Protein AF-A0AAF5DDA1-F1 (afdb_monomer_lite)

InterPro domains:
  IPR013594 Dynein heavy chain, tail [PF08385] (99-532)
  IPR026983 Dynein heavy chain [PTHR46532] (100-566)

Sequence (569 aa):
MSAPLEVETYKTSINVIAVKGSTGGVTTLGTIENIFNEVVGKKISLSNDGTSNNDGNFLNKEQDSFDLLHEIRHWKKRENSKEDPGHYWDYFEILEEKYFSKTNNVEGVLDFMETCEDCIENLWQTDPGYPEKRMVKLINSISIEIIKMLLKVIDENEVWTSEKYLNDLNMALNLTESWNYSVKILTGKVWKQDPFHQWKNEELDTTFFENFIKRIRDIISLRSMPKQIEILFNDREVKRQIDKIIKNTMGNKNPLDFNEYNEDNWRRLMHECNEAIKPLIEKIFPILRGKILPNKLEPNLLINNLIKYKIFLSRNDIKRKLGPELELLLNKLSDLISLKRKELIEFIDKKNFVAGRYLTEIATKIIWIRQQKNQSIEMKNVCQEVIGSLDTYKSFEEILTEYIKEVEGVEGELFDEWCRKINNSITDDSQSINLQTTGRIMEIESDSGRINITYSDSLVKLLREVRQLLSMGLNIPGKILNVVSTGEKFYRYGIILKQVAHFYNTIEEQMLPCHQAMMLEEAIAFEKLILPKKNGVEKSIKVTWDDPKKLELYINKLQKAAEKLTSTQ

Organism: Strongyloides stercoralis (NCBI:txid6248)

Secondary structure (DSSP, 8-state):
-PPPPPHHHHHHHHHHHHHTT--SSS-HHHHHHHHHHHHS-S--------------------S----HHHHHHHHHTTTTSTT-TT-HHHHHHHHHHHHHS---SHHHHHHHHHHHHHHHHHHHHSSSPPPHHHHHHHHHHHHHHHHHHHHHHS-TTTTTT-SHHHHHHHHHHHHHHHHHHHHHHIIIIITTS-SSS---S-S---HHHHHHHHHHHHHHHHHHHHHHHHHHH--HHHHHHHHHHHHHHHTTS-TT---TTTHHHHHHHHHHHHHHHHHHHHHHHHHHHHHH-GGGS-HHHHHHHHHHTHHHHTSHHHHHHHHHHHHHHHHHHHHHHHHHHHHHHHHHH-------TTS-HHHHHHHHHHHHHHHHHHHHHHHHHHHTTSTTHHHHHHHHHHHHHHHHHHHHHHHHHHHHHHHHHHH-GGG--S--TTS-SEEE-TTT--EEESS-HHHHHHHHHHHHHHHTT----HHHHHHHHHHHHTHHHHHHHHHHHHHHHHHHHH--GGGHHHHHHHHHHHHHHHSPPSSTTS------TT-HHHHHHHHHHHHHHHHHHHHT-

Radius of gyration: 32.98 Å; chains: 1; bounding box: 76×83×82 Å

Structure (mmCIF, N/CA/C/O backbone):
data_AF-A0AAF5DDA1-F1
#
_entry.id   AF-A0AAF5DDA1-F1
#
loop_
_atom_site.group_PDB
_atom_site.id
_atom_site.type_symbol
_atom_site.label_atom_id
_atom_site.label_alt_id
_atom_site.label_comp_id
_atom_site.label_asym_id
_atom_site.label_entity_id
_atom_site.label_seq_id
_atom_site.pdbx_PDB_ins_code
_atom_site.Cartn_x
_atom_site.Cartn_y
_atom_site.Cartn_z
_atom_site.occupancy
_atom_site.B_iso_or_equiv
_atom_site.auth_seq_id
_atom_site.auth_comp_id
_atom_site.auth_asym_id
_atom_site.auth_atom_id
_atom_site.pdbx_PDB_model_num
ATOM 1 N N . MET A 1 1 ? -5.188 -24.593 29.297 1.00 30.42 1 MET A N 1
ATOM 2 C CA . MET A 1 1 ? -5.838 -23.298 28.999 1.00 30.42 1 MET A CA 1
ATOM 3 C C . MET A 1 1 ? -4.755 -22.227 28.944 1.00 30.42 1 MET A C 1
ATOM 5 O O . MET A 1 1 ? -4.193 -21.922 29.981 1.00 30.42 1 MET A O 1
ATOM 9 N N . SER A 1 2 ? -4.376 -21.723 27.765 1.00 29.36 2 SER A N 1
ATOM 10 C CA . SER A 1 2 ? -3.455 -20.576 27.685 1.00 29.36 2 SER A CA 1
ATOM 11 C C . SER A 1 2 ? -4.205 -19.312 28.107 1.00 29.36 2 SER A C 1
ATOM 13 O O . SER A 1 2 ? -5.303 -19.074 27.593 1.00 29.36 2 SER A O 1
ATOM 15 N N . ALA A 1 3 ? -3.646 -18.544 29.041 1.00 34.84 3 ALA A N 1
ATOM 16 C CA . ALA A 1 3 ? -4.241 -17.298 29.510 1.00 34.84 3 ALA A CA 1
ATOM 17 C C . ALA A 1 3 ? -4.507 -16.336 28.330 1.00 34.84 3 ALA A C 1
ATOM 19 O O . ALA A 1 3 ? -3.729 -16.323 27.370 1.00 34.84 3 ALA A O 1
ATOM 20 N N . PRO A 1 4 ? -5.614 -15.572 28.353 1.00 36.38 4 PRO A N 1
ATOM 21 C CA . PRO A 1 4 ? -5.844 -14.516 27.376 1.00 36.38 4 PRO A CA 1
ATOM 22 C C . PRO A 1 4 ? -4.705 -13.493 27.452 1.00 36.38 4 PRO A C 1
ATOM 24 O O . PRO A 1 4 ? -4.279 -13.124 28.543 1.00 36.38 4 PRO A O 1
ATOM 27 N N . LEU A 1 5 ? -4.208 -13.068 26.288 1.00 33.28 5 LEU A N 1
ATOM 28 C CA . LEU A 1 5 ? -3.180 -12.034 26.190 1.00 33.28 5 LEU A CA 1
ATOM 29 C C . LEU A 1 5 ? -3.658 -10.755 26.881 1.00 33.28 5 LEU A C 1
ATOM 31 O O . LEU A 1 5 ? -4.824 -10.368 26.749 1.00 33.28 5 LEU A O 1
ATOM 35 N N . GLU A 1 6 ? -2.747 -10.103 27.598 1.00 42.22 6 GLU A N 1
ATOM 36 C CA . GLU A 1 6 ? -3.017 -8.811 28.212 1.00 42.22 6 GLU A CA 1
ATOM 37 C C . GLU A 1 6 ? -3.361 -7.767 27.141 1.00 42.22 6 GLU A C 1
ATOM 39 O O . GLU A 1 6 ? -2.968 -7.869 25.975 1.00 42.22 6 GLU A O 1
ATOM 44 N N . VAL A 1 7 ? -4.146 -6.761 27.533 1.00 42.38 7 VAL A N 1
ATOM 45 C CA . VAL A 1 7 ? -4.708 -5.747 26.624 1.00 42.38 7 VAL A CA 1
ATOM 46 C C . VAL A 1 7 ? -3.621 -5.060 25.793 1.00 42.38 7 VAL A C 1
ATOM 48 O O . VAL A 1 7 ? -3.844 -4.777 24.614 1.00 42.38 7 VAL A O 1
ATOM 51 N N . GLU A 1 8 ? -2.444 -4.833 26.375 1.00 41.12 8 GLU A N 1
ATOM 52 C CA . GLU A 1 8 ? -1.307 -4.230 25.678 1.00 41.12 8 GLU A CA 1
ATOM 53 C C . GLU A 1 8 ? -0.746 -5.141 24.587 1.00 41.12 8 GLU A C 1
ATOM 55 O O . GLU A 1 8 ? -0.544 -4.686 23.460 1.00 41.12 8 GLU A O 1
ATOM 60 N N . THR A 1 9 ? -0.591 -6.439 24.871 1.00 45.53 9 THR A N 1
ATOM 61 C CA . THR A 1 9 ? -0.107 -7.425 23.897 1.00 45.53 9 THR A CA 1
ATOM 62 C C . THR A 1 9 ? -1.130 -7.668 22.786 1.00 45.53 9 THR A C 1
ATOM 64 O O . THR A 1 9 ? -0.753 -7.879 21.634 1.00 45.53 9 THR A O 1
ATOM 67 N N . TYR A 1 10 ? -2.433 -7.607 23.098 1.00 39.97 10 TYR A N 1
ATOM 68 C CA . TYR A 1 10 ? -3.517 -7.696 22.109 1.00 39.97 10 TYR A CA 1
ATOM 69 C C . TYR A 1 10 ? -3.491 -6.507 21.138 1.00 39.97 10 TYR A C 1
ATOM 71 O O . TYR A 1 10 ? -3.624 -6.707 19.931 1.00 39.97 10 TYR A O 1
ATOM 79 N N . LYS A 1 11 ? -3.282 -5.280 21.645 1.00 39.81 11 LYS A N 1
ATOM 80 C CA . LYS A 1 11 ? -3.154 -4.079 20.802 1.00 39.81 11 LYS A CA 1
ATOM 81 C C . LYS A 1 11 ? -1.979 -4.198 19.835 1.00 39.81 11 LYS A C 1
ATOM 83 O O . LYS A 1 11 ? -2.163 -3.938 18.654 1.00 39.81 11 LYS A O 1
ATOM 88 N N . THR A 1 12 ? -0.812 -4.644 20.302 1.00 39.12 12 THR A N 1
ATOM 89 C CA . THR A 1 12 ? 0.370 -4.804 19.437 1.00 39.12 12 THR A CA 1
ATOM 90 C C . THR A 1 12 ? 0.168 -5.910 18.406 1.00 39.12 12 THR A C 1
ATOM 92 O O . THR A 1 12 ? 0.317 -5.673 17.213 1.00 39.12 12 THR A O 1
ATOM 95 N N . SER A 1 13 ? -0.224 -7.111 18.838 1.00 35.41 13 SER A N 1
ATOM 96 C CA . SER A 1 13 ? -0.305 -8.274 17.940 1.00 35.41 13 SER A CA 1
ATOM 97 C C . SER A 1 13 ? -1.412 -8.177 16.885 1.00 35.41 13 SER A C 1
ATOM 99 O O . SER A 1 13 ? -1.235 -8.698 15.786 1.00 35.41 13 SER A O 1
ATOM 101 N N . ILE A 1 14 ? -2.528 -7.491 17.164 1.00 37.72 14 ILE A N 1
ATOM 102 C CA . ILE A 1 14 ? -3.597 -7.288 16.170 1.00 37.72 14 ILE A CA 1
ATOM 103 C C . ILE A 1 14 ? -3.387 -6.036 15.328 1.00 37.72 14 ILE A C 1
ATOM 105 O O . ILE A 1 14 ? -3.715 -6.095 14.144 1.00 37.72 14 ILE A O 1
ATOM 109 N N . ASN A 1 15 ? -2.780 -4.963 15.854 1.00 35.16 15 ASN A N 1
ATOM 110 C CA . ASN A 1 15 ? -2.366 -3.849 14.993 1.00 35.16 15 ASN A CA 1
ATOM 111 C C . ASN A 1 15 ? -1.447 -4.344 13.871 1.00 35.16 15 ASN A C 1
ATOM 113 O O . ASN A 1 15 ? -1.661 -3.979 12.722 1.00 35.16 15 ASN A O 1
ATOM 117 N N . VAL A 1 16 ? -0.523 -5.268 14.161 1.00 33.69 16 VAL A N 1
ATOM 118 C CA . VAL A 1 16 ? 0.340 -5.889 13.136 1.00 33.69 16 VAL A CA 1
ATOM 119 C C . VAL A 1 16 ? -0.470 -6.600 12.036 1.00 33.69 16 VAL A C 1
ATOM 121 O O . VAL A 1 16 ? -0.087 -6.576 10.867 1.00 33.69 16 VAL A O 1
ATOM 124 N N . ILE A 1 17 ? -1.619 -7.202 12.369 1.00 29.11 17 ILE A N 1
ATOM 125 C CA . ILE A 1 17 ? -2.490 -7.874 11.389 1.00 29.11 17 ILE A CA 1
ATOM 126 C C . ILE A 1 17 ? -3.325 -6.852 10.601 1.00 29.11 17 ILE A C 1
ATOM 128 O O . ILE A 1 17 ? -3.469 -6.993 9.387 1.00 29.11 17 ILE A O 1
ATOM 132 N N . ALA A 1 18 ? -3.861 -5.825 11.267 1.00 30.31 18 ALA A N 1
ATOM 133 C CA . ALA A 1 18 ? -4.699 -4.802 10.642 1.00 30.31 18 ALA A CA 1
ATOM 134 C C . ALA A 1 18 ? -3.917 -3.909 9.664 1.00 30.31 18 ALA A C 1
ATOM 136 O O . ALA A 1 18 ? -4.441 -3.576 8.600 1.00 30.31 18 ALA A O 1
ATOM 137 N N . VAL A 1 19 ? -2.645 -3.620 9.963 1.00 31.47 19 VAL A N 1
ATOM 138 C CA . VAL A 1 19 ? -1.725 -2.890 9.072 1.00 31.47 19 VAL A CA 1
ATOM 139 C C . VAL A 1 19 ? -1.623 -3.547 7.693 1.00 31.47 19 VAL A C 1
ATOM 141 O O . VAL A 1 19 ? -1.561 -2.850 6.685 1.00 31.47 19 VAL A O 1
ATOM 144 N N . LYS A 1 20 ? -1.655 -4.883 7.600 1.00 31.66 20 LYS A N 1
ATOM 145 C CA . LYS A 1 20 ? -1.588 -5.573 6.298 1.00 31.66 20 LYS A CA 1
ATOM 146 C C . LYS A 1 20 ? -2.869 -5.429 5.459 1.00 31.66 20 LYS A C 1
ATOM 148 O O . LYS A 1 20 ? -2.882 -5.871 4.310 1.00 31.66 20 LYS A O 1
ATOM 153 N N . GLY A 1 21 ? -3.945 -4.849 6.004 1.00 31.72 21 GLY A N 1
ATOM 154 C CA . GLY A 1 21 ? -5.285 -4.919 5.422 1.00 31.72 21 GLY A CA 1
ATOM 155 C C . GLY A 1 21 ? -5.966 -3.611 5.008 1.00 31.72 21 GLY A C 1
ATOM 156 O O . GLY A 1 21 ? -6.919 -3.703 4.248 1.00 31.72 21 GLY A O 1
ATOM 157 N N . SER A 1 22 ? -5.580 -2.412 5.451 1.00 34.38 22 SER A N 1
ATOM 158 C CA . SER A 1 22 ? -6.329 -1.198 5.062 1.00 34.38 22 SER A CA 1
ATOM 159 C C . SER A 1 22 ? -5.579 0.101 5.269 1.00 34.38 22 SER A C 1
ATOM 161 O O . SER A 1 22 ? -5.022 0.338 6.335 1.00 34.38 22 SER A O 1
ATOM 163 N N . THR A 1 23 ? -5.685 0.967 4.265 1.00 30.06 23 THR A N 1
ATOM 164 C CA . THR A 1 23 ? -5.372 2.394 4.338 1.00 30.06 23 THR A CA 1
ATOM 165 C C . THR A 1 23 ? -6.568 3.215 3.869 1.00 30.06 23 THR A C 1
ATOM 167 O O . THR A 1 23 ? -6.524 3.951 2.889 1.00 30.06 23 THR A O 1
ATOM 170 N N . GLY A 1 24 ? -7.693 3.069 4.567 1.00 29.86 24 GLY A N 1
ATOM 171 C CA . GLY A 1 24 ? -8.764 4.057 4.530 1.00 29.86 24 GLY A CA 1
ATOM 172 C C . GLY A 1 24 ? -8.519 5.136 5.585 1.00 29.86 24 GLY A C 1
ATOM 173 O O . GLY A 1 24 ? -8.800 4.908 6.755 1.00 29.86 24 GLY A O 1
ATOM 174 N N . GLY A 1 25 ? -8.021 6.306 5.176 1.00 30.44 25 GLY A N 1
ATOM 175 C CA . GLY A 1 25 ? -8.227 7.560 5.917 1.00 30.44 25 GLY A CA 1
ATOM 176 C C . GLY A 1 25 ? -7.261 7.917 7.052 1.00 30.44 25 GLY A C 1
ATOM 177 O O . GLY A 1 25 ? -7.550 8.853 7.790 1.00 30.44 25 GLY A O 1
ATOM 178 N N . VAL A 1 26 ? -6.117 7.250 7.181 1.00 28.69 26 VAL A N 1
ATOM 179 C CA . VAL A 1 26 ? -4.985 7.770 7.967 1.00 28.69 26 VAL A CA 1
ATOM 180 C C . VAL A 1 26 ? -3.876 8.061 6.972 1.00 28.69 26 VAL A C 1
ATOM 182 O O . VAL A 1 26 ? -3.654 7.240 6.078 1.00 28.69 26 VAL A O 1
ATOM 185 N N . THR A 1 27 ? -3.285 9.255 7.069 1.00 37.38 27 THR A N 1
ATOM 186 C CA . THR A 1 27 ? -2.244 9.772 6.172 1.00 37.38 27 THR A CA 1
ATOM 187 C C . THR A 1 27 ? -1.303 8.642 5.768 1.00 37.38 27 THR A C 1
ATOM 189 O O . THR A 1 27 ? -0.890 7.824 6.592 1.00 37.38 27 THR A O 1
ATOM 192 N N . THR A 1 28 ? -1.020 8.545 4.471 1.00 33.22 28 THR A N 1
ATOM 193 C CA . THR A 1 28 ? -0.212 7.490 3.833 1.00 33.22 28 THR A CA 1
ATOM 194 C C . THR A 1 28 ? 1.085 7.152 4.589 1.00 33.22 28 THR A C 1
ATOM 196 O O . THR A 1 28 ? 1.576 6.028 4.503 1.00 33.22 28 THR A O 1
ATOM 199 N N . LEU A 1 29 ? 1.564 8.084 5.408 1.00 33.31 29 LEU A N 1
ATOM 200 C CA . LEU A 1 29 ? 2.707 8.037 6.314 1.00 33.31 29 LEU A CA 1
ATOM 201 C C . LEU A 1 29 ? 2.679 6.912 7.364 1.00 33.31 29 LEU A C 1
ATOM 203 O O . LEU A 1 29 ? 3.612 6.112 7.415 1.00 33.31 29 LEU A O 1
ATOM 207 N N . GLY A 1 30 ? 1.589 6.728 8.120 1.00 32.78 30 GLY A N 1
ATOM 208 C CA . GLY A 1 30 ? 1.555 5.709 9.192 1.00 32.78 30 GLY A CA 1
ATOM 209 C C . GLY A 1 30 ? 1.573 4.256 8.686 1.00 32.78 30 GLY A C 1
ATOM 210 O O . GLY A 1 30 ? 1.879 3.307 9.416 1.00 32.78 30 GLY A O 1
ATOM 211 N N . THR A 1 31 ? 1.256 4.061 7.406 1.00 31.19 31 THR A N 1
ATOM 212 C CA . THR A 1 31 ? 1.282 2.733 6.775 1.00 31.19 31 THR A CA 1
ATOM 213 C C . THR A 1 31 ? 2.692 2.364 6.328 1.00 31.19 31 THR A C 1
ATOM 215 O O . THR A 1 31 ? 3.065 1.191 6.359 1.00 31.19 31 THR A O 1
ATOM 218 N N . ILE A 1 32 ? 3.496 3.361 5.955 1.00 31.55 32 ILE A N 1
ATOM 219 C CA . ILE A 1 32 ? 4.871 3.148 5.511 1.00 31.55 32 ILE A CA 1
ATOM 220 C C . ILE A 1 32 ? 5.736 2.716 6.704 1.00 31.55 32 ILE A C 1
ATOM 222 O O . ILE A 1 32 ? 6.432 1.707 6.593 1.00 31.55 32 ILE A O 1
ATOM 226 N N . GLU A 1 33 ? 5.600 3.343 7.879 1.00 38.03 33 GLU A N 1
ATOM 227 C CA . GLU A 1 33 ? 6.338 2.927 9.088 1.00 38.03 33 GLU A CA 1
ATOM 228 C C . GLU A 1 33 ? 6.129 1.448 9.448 1.00 38.03 33 GLU A C 1
ATOM 230 O O . GLU A 1 33 ? 7.077 0.724 9.773 1.00 38.03 33 GLU A O 1
ATOM 235 N N . ASN A 1 34 ? 4.893 0.952 9.354 1.00 36.47 34 ASN A N 1
ATOM 236 C CA . ASN A 1 34 ? 4.607 -0.421 9.761 1.00 36.47 34 ASN A CA 1
ATOM 237 C C . ASN A 1 34 ? 5.009 -1.471 8.711 1.00 36.47 34 ASN A C 1
ATOM 239 O O . ASN A 1 34 ? 5.301 -2.611 9.075 1.00 36.47 34 ASN A O 1
ATOM 243 N N . ILE A 1 35 ? 5.079 -1.109 7.425 1.00 33.44 35 ILE A N 1
ATOM 244 C CA . ILE A 1 35 ? 5.613 -2.004 6.386 1.00 33.44 35 ILE A CA 1
ATOM 245 C C . ILE A 1 35 ? 7.136 -2.160 6.543 1.00 33.44 35 ILE A C 1
ATOM 247 O O . ILE A 1 35 ? 7.672 -3.247 6.308 1.00 33.44 35 ILE A O 1
ATOM 251 N N . PHE A 1 36 ? 7.840 -1.117 6.993 1.00 32.75 36 PHE A N 1
ATOM 252 C CA . PHE A 1 36 ? 9.303 -1.130 7.056 1.00 32.75 36 PHE A CA 1
ATOM 253 C C . PHE A 1 36 ? 9.886 -1.859 8.274 1.00 32.75 36 PHE A C 1
ATOM 255 O O . PHE A 1 36 ? 10.924 -2.516 8.142 1.00 32.75 36 PHE A O 1
ATOM 262 N N . ASN A 1 37 ? 9.202 -1.860 9.422 1.00 37.62 37 ASN A N 1
ATOM 263 C CA . ASN A 1 37 ? 9.733 -2.517 10.621 1.00 37.62 37 ASN A CA 1
ATOM 264 C C . ASN A 1 37 ? 9.756 -4.059 10.549 1.00 37.62 37 ASN A C 1
ATOM 266 O O . ASN A 1 37 ? 10.625 -4.681 11.163 1.00 37.62 37 ASN A O 1
ATOM 270 N N . GLU A 1 38 ? 8.886 -4.710 9.763 1.00 35.16 38 GLU A N 1
ATOM 271 C CA . GLU A 1 38 ? 8.925 -6.180 9.625 1.00 35.16 38 GLU A CA 1
ATOM 272 C C . GLU A 1 38 ? 9.900 -6.688 8.551 1.00 35.16 38 GLU A C 1
ATOM 274 O O . GLU A 1 38 ? 10.372 -7.823 8.656 1.00 35.16 38 GLU A O 1
ATOM 279 N N . VAL A 1 39 ? 10.246 -5.894 7.531 1.00 33.81 39 VAL A N 1
ATOM 280 C CA . VAL A 1 39 ? 11.059 -6.409 6.410 1.00 33.81 39 VAL A CA 1
ATOM 281 C C . VAL A 1 39 ? 12.566 -6.318 6.675 1.00 33.81 39 VAL A C 1
ATOM 283 O O . VAL A 1 39 ? 13.324 -7.125 6.137 1.00 33.81 39 VAL A O 1
ATOM 286 N N . VAL A 1 40 ? 13.028 -5.424 7.558 1.00 32.06 40 VAL A N 1
ATOM 287 C CA . VAL A 1 40 ? 14.478 -5.206 7.778 1.00 32.06 40 VAL A CA 1
ATOM 288 C C . VAL A 1 40 ? 14.916 -5.453 9.230 1.00 32.06 40 VAL A C 1
ATOM 290 O O . VAL A 1 40 ? 16.067 -5.233 9.602 1.00 32.06 40 VAL A O 1
ATOM 293 N N . GLY A 1 41 ? 14.044 -6.045 10.051 1.00 26.84 41 GLY A N 1
ATOM 294 C CA . GLY A 1 41 ? 14.344 -6.489 11.415 1.00 26.84 41 GLY A CA 1
ATOM 295 C C . GLY A 1 41 ? 15.313 -7.679 11.509 1.00 26.84 41 GLY A C 1
ATOM 296 O O . GLY A 1 41 ? 15.010 -8.665 12.177 1.00 26.84 41 GLY A O 1
ATOM 297 N N . LYS A 1 42 ? 16.491 -7.627 10.872 1.00 28.72 42 LYS A N 1
ATOM 298 C CA . LYS A 1 42 ? 17.640 -8.477 11.217 1.00 28.72 42 LYS A CA 1
ATOM 299 C C . LYS A 1 42 ? 18.952 -7.690 11.183 1.00 28.72 42 LYS A C 1
ATOM 301 O O . LYS A 1 42 ? 19.603 -7.571 10.154 1.00 28.72 42 LYS A O 1
ATOM 306 N N . LYS A 1 43 ? 19.373 -7.345 12.405 1.00 27.78 43 LYS A N 1
ATOM 307 C CA . LYS A 1 43 ? 20.738 -7.047 12.866 1.00 27.78 43 LYS A CA 1
ATOM 308 C C . LYS A 1 43 ? 21.305 -5.676 12.496 1.00 27.78 43 LYS A C 1
ATOM 310 O O . LYS A 1 43 ? 22.121 -5.523 11.599 1.00 27.78 43 LYS A O 1
ATOM 315 N N . ILE A 1 44 ? 20.986 -4.735 13.381 1.00 23.44 44 ILE A N 1
ATOM 316 C CA . ILE A 1 44 ? 21.881 -3.658 13.802 1.00 23.44 44 ILE A CA 1
ATOM 317 C C . ILE A 1 44 ? 23.204 -4.291 14.260 1.00 23.44 44 ILE A C 1
ATOM 319 O O . ILE A 1 44 ? 23.242 -5.115 15.175 1.00 23.44 44 ILE A O 1
ATOM 323 N N . SER A 1 45 ? 24.301 -3.922 13.618 1.00 24.97 45 SER A N 1
ATOM 324 C CA . SER A 1 45 ? 25.635 -3.999 14.206 1.00 24.97 45 SER A CA 1
ATOM 325 C C . SER A 1 45 ? 26.280 -2.652 13.943 1.00 24.97 45 SER A C 1
ATOM 327 O O . SER A 1 45 ? 26.614 -2.313 12.814 1.00 24.97 45 SER A O 1
ATOM 329 N N . LEU A 1 46 ? 26.313 -1.859 15.011 1.00 23.75 46 LEU A N 1
ATOM 330 C CA . LEU A 1 46 ? 26.960 -0.563 15.102 1.00 23.75 46 LEU A CA 1
ATOM 331 C C . LEU A 1 46 ? 28.459 -0.745 14.865 1.00 23.75 46 LEU A C 1
ATOM 333 O O . LEU A 1 46 ? 29.125 -1.446 15.624 1.00 23.75 46 LEU A O 1
ATOM 337 N N . SER A 1 47 ? 28.990 -0.066 13.862 1.00 24.31 47 SER A N 1
ATOM 338 C CA . SER A 1 47 ? 30.410 0.255 13.798 1.00 24.31 47 SER A CA 1
ATOM 339 C C . SER A 1 47 ? 30.522 1.721 13.420 1.00 24.31 47 SER A C 1
ATOM 341 O O . SER A 1 47 ? 30.316 2.100 12.270 1.00 24.31 47 SER A O 1
ATOM 343 N N . ASN A 1 48 ? 30.772 2.525 14.454 1.00 24.97 48 ASN A N 1
ATOM 344 C CA . ASN A 1 48 ? 31.362 3.847 14.342 1.00 24.97 48 ASN A CA 1
ATOM 345 C C . ASN A 1 48 ? 32.639 3.736 13.512 1.00 24.97 48 ASN A C 1
ATOM 347 O O . ASN A 1 48 ? 33.483 2.909 13.843 1.00 24.97 48 ASN A O 1
ATOM 351 N N . ASP A 1 49 ? 32.807 4.608 12.529 1.00 25.52 49 ASP A N 1
ATOM 352 C CA . ASP A 1 49 ? 34.125 5.156 12.242 1.00 25.52 49 ASP A CA 1
ATOM 353 C C . ASP A 1 49 ? 33.996 6.524 11.582 1.00 25.52 49 ASP A C 1
ATOM 355 O O . ASP A 1 49 ? 32.987 6.865 10.964 1.00 25.52 49 ASP A O 1
ATOM 359 N N . GLY A 1 50 ? 34.983 7.356 11.888 1.00 23.20 50 GLY A N 1
ATOM 360 C CA . GLY A 1 50 ? 34.892 8.799 11.831 1.00 23.20 50 GLY A CA 1
ATOM 361 C C . GLY A 1 50 ? 35.143 9.404 10.457 1.00 23.20 50 GLY A C 1
ATOM 362 O O . GLY A 1 50 ? 35.880 8.878 9.633 1.00 23.20 50 GLY A O 1
ATOM 363 N N . THR A 1 51 ? 34.601 10.615 10.328 1.00 24.64 51 THR A N 1
ATOM 364 C CA . THR A 1 51 ? 35.226 11.787 9.697 1.00 24.64 51 THR A CA 1
ATOM 365 C C . THR A 1 51 ? 35.795 11.627 8.286 1.00 24.64 51 THR A C 1
ATOM 367 O O . THR A 1 51 ? 36.912 11.153 8.110 1.00 24.64 51 THR A O 1
ATOM 370 N N . SER A 1 52 ? 35.162 12.288 7.316 1.00 25.81 52 SER A N 1
ATOM 371 C CA . SER A 1 52 ? 35.887 13.271 6.500 1.00 25.81 52 SER A CA 1
ATOM 372 C C . SER A 1 52 ? 34.930 14.289 5.878 1.00 25.81 52 SER A C 1
ATOM 374 O O . SER A 1 52 ? 33.928 13.944 5.262 1.00 25.81 52 SER A O 1
ATOM 376 N N . ASN A 1 53 ? 35.249 15.562 6.107 1.00 24.83 53 ASN A N 1
ATOM 377 C CA . ASN A 1 53 ? 34.664 16.705 5.424 1.00 24.83 53 ASN A CA 1
ATOM 378 C C . ASN A 1 53 ? 35.087 16.674 3.953 1.00 24.83 53 ASN A C 1
ATOM 380 O O . ASN A 1 53 ? 36.282 16.589 3.681 1.00 24.83 53 ASN A O 1
ATOM 384 N N . ASN A 1 54 ? 34.141 16.850 3.038 1.00 26.33 54 ASN A N 1
ATOM 385 C CA . ASN A 1 54 ? 34.415 17.413 1.722 1.00 26.33 54 ASN A CA 1
ATOM 386 C C . ASN A 1 54 ? 33.252 18.336 1.359 1.00 26.33 54 ASN A C 1
ATOM 388 O O . ASN A 1 54 ? 32.238 17.915 0.809 1.00 26.33 54 ASN A O 1
ATOM 392 N N . ASP A 1 55 ? 33.411 19.611 1.713 1.00 26.64 55 ASP A N 1
ATOM 393 C CA . ASP A 1 55 ? 32.585 20.698 1.201 1.00 26.64 55 ASP A CA 1
ATOM 394 C C . ASP A 1 55 ? 32.847 20.834 -0.308 1.00 26.64 55 ASP A C 1
ATOM 396 O O . ASP A 1 55 ? 33.840 21.414 -0.754 1.00 26.64 55 ASP A O 1
ATOM 400 N N . GLY A 1 56 ? 31.961 20.231 -1.101 1.00 28.17 56 GLY A N 1
ATOM 401 C CA . GLY A 1 56 ? 31.922 20.345 -2.553 1.00 28.17 56 GLY A CA 1
ATOM 402 C C . GLY A 1 56 ? 31.405 21.718 -2.987 1.00 28.17 56 GLY A C 1
ATOM 403 O O . GLY A 1 56 ? 30.264 22.089 -2.726 1.00 28.17 56 GLY A O 1
ATOM 404 N N . ASN A 1 57 ? 32.285 22.461 -3.651 1.00 26.23 57 ASN A N 1
ATOM 405 C CA . ASN A 1 57 ? 32.137 23.816 -4.176 1.00 26.23 57 ASN A CA 1
ATOM 406 C C . ASN A 1 57 ? 30.791 24.176 -4.846 1.00 26.23 57 ASN A C 1
ATOM 408 O O . ASN A 1 57 ? 30.429 23.658 -5.897 1.00 26.23 57 ASN A O 1
ATOM 412 N N . PHE A 1 58 ? 30.179 25.226 -4.294 1.00 25.89 58 PHE A N 1
ATOM 413 C CA . PHE A 1 58 ? 29.768 26.464 -4.974 1.00 25.89 58 PHE A CA 1
ATOM 414 C C . PHE A 1 58 ? 28.968 26.370 -6.296 1.00 25.89 58 PHE A C 1
ATOM 416 O O . PHE A 1 58 ? 29.510 26.453 -7.398 1.00 25.89 58 PHE A O 1
ATOM 423 N N . LEU A 1 59 ? 27.636 26.402 -6.174 1.00 27.05 59 LEU A N 1
ATOM 424 C CA . LEU A 1 59 ? 26.730 26.936 -7.199 1.00 27.05 59 LEU A CA 1
ATOM 425 C C . LEU A 1 59 ? 26.689 28.471 -7.081 1.00 27.05 59 LEU A C 1
ATOM 427 O O . LEU A 1 59 ? 25.830 29.025 -6.406 1.00 27.05 59 LEU A O 1
ATOM 431 N N . ASN A 1 60 ? 27.640 29.160 -7.717 1.00 26.64 60 ASN A N 1
ATOM 432 C CA . ASN A 1 60 ? 27.615 30.618 -7.874 1.00 26.64 60 ASN A CA 1
ATOM 433 C C . ASN A 1 60 ? 27.185 30.964 -9.301 1.00 26.64 60 ASN A C 1
ATOM 435 O O . ASN A 1 60 ? 28.007 31.003 -10.217 1.00 26.64 60 ASN A O 1
ATOM 439 N N . LYS A 1 61 ? 25.893 31.227 -9.494 1.00 27.77 61 LYS A N 1
ATOM 440 C CA . LYS A 1 61 ? 25.417 32.087 -10.581 1.00 27.77 61 LYS A CA 1
ATOM 441 C C . LYS A 1 61 ? 24.374 33.038 -10.013 1.00 27.77 61 LYS A C 1
ATOM 443 O O . LYS A 1 61 ? 23.286 32.634 -9.623 1.00 27.77 61 LYS A O 1
ATOM 448 N N . GLU A 1 62 ? 24.777 34.300 -9.951 1.00 29.66 62 GLU A N 1
ATOM 449 C CA . GLU A 1 62 ? 23.992 35.464 -9.567 1.00 29.66 62 GLU A CA 1
ATOM 450 C C . GLU A 1 62 ? 22.784 35.639 -10.500 1.00 29.66 62 GLU A C 1
ATOM 452 O O . GLU A 1 62 ? 22.913 36.143 -11.612 1.00 29.66 62 GLU A O 1
ATOM 457 N N . GLN A 1 63 ? 21.605 35.232 -10.038 1.00 30.58 63 GLN A N 1
ATOM 458 C CA . GLN A 1 63 ? 20.305 35.768 -10.448 1.00 30.58 63 GLN A CA 1
ATOM 459 C C . GLN A 1 63 ? 19.390 35.647 -9.231 1.00 30.58 63 GLN A C 1
ATOM 461 O O . GLN A 1 63 ? 18.896 34.554 -8.981 1.00 30.58 63 GLN A O 1
ATOM 466 N N . ASP A 1 64 ? 19.250 36.728 -8.448 1.00 39.12 64 ASP A N 1
ATOM 467 C CA . ASP A 1 64 ? 18.343 36.870 -7.290 1.00 39.12 64 ASP A CA 1
ATOM 468 C C . ASP A 1 64 ? 17.982 35.531 -6.627 1.00 39.12 64 ASP A C 1
ATOM 470 O O . ASP A 1 64 ? 16.833 35.078 -6.695 1.00 39.12 64 ASP A O 1
ATOM 474 N N . SER A 1 65 ? 19.001 34.844 -6.088 1.00 52.28 65 SER A N 1
ATOM 475 C CA . SER A 1 65 ? 18.904 33.429 -5.730 1.00 52.28 65 SER A CA 1
ATOM 476 C C . SER A 1 65 ? 17.934 33.263 -4.570 1.00 52.28 65 SER A C 1
ATOM 478 O O . SER A 1 65 ? 18.277 33.468 -3.404 1.00 52.28 65 SER A O 1
ATOM 480 N N . PHE A 1 66 ? 16.696 32.927 -4.903 1.00 67.31 66 PHE A N 1
ATOM 481 C CA . PHE A 1 66 ? 15.728 32.479 -3.928 1.00 67.31 66 PHE A CA 1
ATOM 482 C C . PHE A 1 66 ? 16.212 31.129 -3.404 1.00 67.31 66 PHE A C 1
ATOM 484 O O . PHE A 1 66 ? 16.339 30.174 -4.165 1.00 67.31 66 PHE A O 1
ATOM 491 N N . ASP A 1 67 ? 16.521 31.084 -2.118 1.00 80.88 67 ASP A N 1
ATOM 492 C CA . ASP A 1 67 ? 17.036 29.914 -1.420 1.00 80.88 67 ASP A CA 1
ATOM 493 C C . ASP A 1 67 ? 16.298 29.812 -0.081 1.00 80.88 67 ASP A C 1
ATOM 495 O O . ASP A 1 67 ? 15.956 30.832 0.523 1.00 80.88 67 ASP A O 1
ATOM 499 N N . LEU A 1 68 ? 16.021 28.592 0.369 1.00 83.38 68 LEU A N 1
ATOM 500 C CA . LEU A 1 68 ? 15.184 28.296 1.528 1.00 83.38 68 LEU A CA 1
ATOM 501 C C . LEU A 1 68 ? 15.694 29.034 2.766 1.00 83.38 68 LEU A C 1
ATOM 503 O O . LEU A 1 68 ? 14.934 29.698 3.465 1.00 83.38 68 LEU A O 1
ATOM 507 N N . LEU A 1 69 ? 17.010 29.008 2.979 1.00 84.62 69 LEU A N 1
ATOM 508 C CA . LEU A 1 69 ? 17.650 29.723 4.081 1.00 84.62 69 LEU A CA 1
ATOM 509 C C . LEU A 1 69 ? 17.531 31.245 3.957 1.00 84.62 69 LEU A C 1
ATOM 511 O O . LEU A 1 69 ? 17.541 31.945 4.971 1.00 84.62 69 LEU A O 1
ATOM 515 N N . HIS A 1 70 ? 17.461 31.774 2.737 1.00 84.19 70 HIS A N 1
ATOM 516 C CA . HIS A 1 70 ? 17.223 33.195 2.509 1.00 84.19 70 HIS A CA 1
ATOM 517 C C . HIS A 1 70 ? 15.769 33.565 2.806 1.00 84.19 70 HIS A C 1
ATOM 519 O O . HIS A 1 70 ? 15.543 34.624 3.390 1.00 84.19 70 HIS A O 1
ATOM 525 N N . GLU A 1 71 ? 14.810 32.695 2.485 1.00 87.56 71 GLU A N 1
ATOM 526 C CA . GLU A 1 71 ? 13.392 32.911 2.792 1.00 87.56 71 GLU A CA 1
ATOM 527 C C . GLU A 1 71 ? 13.113 32.788 4.302 1.00 87.56 71 GLU A C 1
ATOM 529 O O . GLU A 1 71 ? 12.463 33.661 4.874 1.00 87.56 71 GLU A O 1
ATOM 534 N N . ILE A 1 72 ? 13.718 31.810 4.987 1.00 85.75 72 ILE A N 1
ATOM 535 C CA . ILE A 1 72 ? 13.685 31.703 6.457 1.00 85.75 72 ILE A CA 1
ATOM 536 C C . ILE A 1 72 ? 14.252 32.983 7.089 1.00 85.75 72 ILE A C 1
ATOM 538 O O . ILE A 1 72 ? 13.595 33.636 7.899 1.00 85.75 72 ILE A O 1
ATOM 542 N N . ARG A 1 73 ? 15.446 33.425 6.659 1.00 86.50 73 ARG A N 1
ATOM 543 C CA . ARG A 1 73 ? 16.055 34.680 7.141 1.00 86.50 73 ARG A CA 1
ATOM 544 C C . ARG A 1 73 ? 15.207 35.915 6.819 1.00 86.50 73 ARG A C 1
ATOM 546 O O . ARG A 1 73 ? 15.272 36.905 7.549 1.00 86.50 73 ARG A O 1
ATOM 553 N N . HIS A 1 74 ? 14.458 35.892 5.719 1.00 85.75 74 HIS A N 1
ATOM 554 C CA . HIS A 1 74 ? 13.587 36.983 5.291 1.00 85.75 74 HIS A CA 1
ATOM 555 C C . HIS A 1 74 ? 12.380 37.153 6.224 1.00 85.75 74 HIS A C 1
ATOM 557 O O . HIS A 1 74 ? 12.035 38.297 6.535 1.00 85.75 74 HIS A O 1
ATOM 563 N N . TRP A 1 75 ? 11.764 36.054 6.674 1.00 85.94 75 TRP A N 1
ATOM 564 C CA . TRP A 1 75 ? 10.626 36.089 7.603 1.00 85.94 75 TRP A CA 1
ATOM 565 C C . TRP A 1 75 ? 11.051 36.236 9.060 1.00 85.94 75 TRP A C 1
ATOM 567 O O . TRP A 1 75 ? 10.443 37.024 9.773 1.00 85.94 75 TRP A O 1
ATOM 577 N N . LYS A 1 76 ? 12.198 35.670 9.453 1.00 85.56 76 LYS A N 1
ATOM 578 C CA . LYS A 1 76 ? 12.796 35.891 10.780 1.00 85.56 76 LYS A CA 1
ATOM 579 C C . LYS A 1 76 ? 13.021 37.368 11.096 1.00 85.56 76 LYS A C 1
ATOM 581 O O . LYS A 1 76 ? 12.771 37.838 12.194 1.00 85.56 76 LYS A O 1
ATOM 586 N N . LYS A 1 77 ? 13.473 38.147 10.106 1.00 85.38 77 LYS A N 1
ATOM 587 C CA . LYS A 1 77 ? 13.665 39.605 10.257 1.00 85.38 77 LYS A CA 1
ATOM 588 C C . LYS A 1 77 ? 12.359 40.390 10.404 1.00 85.38 77 LYS A C 1
ATOM 590 O O . LYS A 1 77 ? 12.411 41.561 10.772 1.00 85.38 77 LYS A O 1
ATOM 595 N N . ARG A 1 78 ? 11.227 39.783 10.055 1.00 82.38 78 ARG A N 1
ATOM 596 C CA . ARG A 1 78 ? 9.888 40.381 10.067 1.00 82.38 78 ARG A CA 1
ATOM 597 C C . ARG A 1 78 ? 8.995 39.815 11.158 1.00 82.38 78 ARG A C 1
ATOM 599 O O . ARG A 1 78 ? 7.823 40.186 11.205 1.00 82.38 78 ARG A O 1
ATOM 606 N N . GLU A 1 79 ? 9.556 38.990 12.035 1.00 78.88 79 GLU A N 1
ATOM 607 C CA . GLU A 1 79 ? 8.889 38.478 13.220 1.00 78.88 79 GLU A CA 1
ATOM 608 C C . GLU A 1 79 ? 8.197 39.627 13.970 1.00 78.88 79 GLU A C 1
ATOM 610 O O . GLU A 1 79 ? 8.812 40.652 14.285 1.00 78.88 79 GLU A O 1
ATOM 615 N N . ASN A 1 80 ? 6.892 39.479 14.208 1.00 74.06 80 ASN A N 1
ATOM 616 C CA . ASN A 1 80 ? 6.049 40.463 14.895 1.00 74.06 80 ASN A CA 1
ATOM 617 C C . ASN A 1 80 ? 6.019 41.871 14.257 1.00 74.06 80 ASN A C 1
ATOM 619 O O . ASN A 1 80 ? 5.624 42.852 14.896 1.00 74.06 80 ASN A O 1
ATOM 623 N N . SER A 1 81 ? 6.428 42.001 12.993 1.00 78.62 81 SER A N 1
ATOM 624 C CA . SER A 1 81 ? 6.374 43.261 12.251 1.00 78.62 81 SER A CA 1
ATOM 625 C C . SER A 1 81 ? 5.042 43.419 11.515 1.00 78.62 81 SER A C 1
ATOM 627 O O . SER A 1 81 ? 4.405 42.449 11.117 1.00 78.62 81 SER A O 1
ATOM 629 N N . LYS A 1 82 ? 4.649 44.665 11.223 1.00 75.19 82 LYS A N 1
ATOM 630 C CA . LYS A 1 82 ? 3.487 44.945 10.356 1.00 75.19 82 LYS A CA 1
ATOM 631 C C . LYS A 1 82 ? 3.659 44.439 8.915 1.00 75.19 82 LYS A C 1
ATOM 633 O O . LYS A 1 82 ? 2.706 44.488 8.145 1.00 75.19 82 LYS A O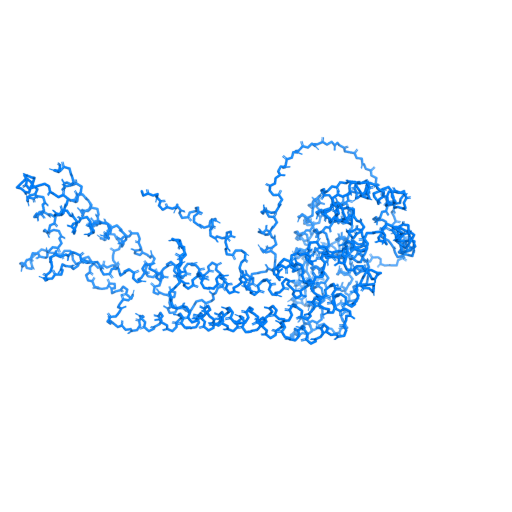 1
ATOM 638 N N . GLU A 1 83 ? 4.870 44.028 8.537 1.00 75.75 83 GLU A N 1
ATOM 639 C CA . GLU A 1 83 ? 5.179 43.479 7.216 1.00 75.75 83 GLU A CA 1
ATOM 640 C C . GLU A 1 83 ? 4.876 41.974 7.112 1.00 75.75 83 GLU A C 1
ATOM 642 O O . GLU A 1 83 ? 4.933 41.435 6.007 1.00 75.75 83 GLU A O 1
ATOM 647 N N . ASP A 1 84 ? 4.531 41.314 8.224 1.00 78.69 84 ASP A N 1
ATOM 648 C CA . ASP A 1 84 ? 4.075 39.921 8.278 1.00 78.69 84 ASP A CA 1
ATOM 649 C C . ASP A 1 84 ? 2.627 39.832 8.807 1.00 78.69 84 ASP A C 1
ATOM 651 O O . ASP A 1 84 ? 2.393 39.418 9.941 1.00 78.69 84 ASP A O 1
ATOM 655 N N . PRO A 1 85 ? 1.626 40.273 8.021 1.00 72.06 85 PRO A N 1
ATOM 656 C CA . PRO A 1 85 ? 0.229 40.265 8.459 1.00 72.06 85 PRO A CA 1
ATOM 657 C C . PRO A 1 85 ? -0.336 38.852 8.662 1.00 72.06 85 PRO A C 1
ATOM 659 O O . PRO A 1 85 ? -1.330 38.712 9.364 1.00 72.06 85 PRO A O 1
ATOM 662 N N . GLY A 1 86 ? 0.270 37.839 8.036 1.00 79.06 86 GLY A N 1
ATOM 663 C CA . GLY A 1 86 ? -0.161 36.446 8.121 1.00 79.06 86 GLY A CA 1
ATOM 664 C C . GLY A 1 86 ? 0.534 35.647 9.223 1.00 79.06 86 GLY A C 1
ATOM 665 O O . GLY A 1 86 ? 0.221 34.475 9.386 1.00 79.06 86 GLY A O 1
ATOM 666 N N . HIS A 1 87 ? 1.476 36.242 9.965 1.00 84.50 87 HIS A N 1
ATOM 667 C CA . HIS A 1 87 ? 2.333 35.503 10.899 1.00 84.50 87 HIS A CA 1
ATOM 668 C C . HIS A 1 87 ? 3.048 34.316 10.226 1.00 84.50 87 HIS A C 1
ATOM 670 O O . HIS A 1 87 ? 3.190 33.239 10.799 1.00 84.50 87 HIS A O 1
ATOM 676 N N . TYR A 1 88 ? 3.513 34.502 8.985 1.00 87.69 88 TYR A N 1
ATOM 677 C CA . TYR A 1 88 ? 4.188 33.452 8.223 1.00 87.69 88 TYR A CA 1
ATOM 678 C C . TYR A 1 88 ? 5.424 32.913 8.947 1.00 87.69 88 TYR A C 1
ATOM 680 O O . TYR A 1 88 ? 5.785 31.750 8.757 1.00 87.69 88 TYR A O 1
ATOM 688 N N . TRP A 1 89 ? 6.083 33.751 9.759 1.00 87.88 89 TRP A N 1
ATOM 689 C CA . TRP A 1 89 ? 7.230 33.339 10.562 1.00 87.88 89 TRP A CA 1
ATOM 690 C C . TRP A 1 89 ? 6.939 32.122 11.448 1.00 87.88 89 TRP A C 1
ATOM 692 O O . TRP A 1 89 ? 7.790 31.241 11.508 1.00 87.88 89 TRP A O 1
ATOM 702 N N . ASP A 1 90 ? 5.746 32.014 12.034 1.00 87.81 90 ASP A N 1
ATOM 703 C CA . ASP A 1 90 ? 5.383 30.919 12.944 1.00 87.81 90 ASP A CA 1
ATOM 704 C C . ASP A 1 90 ? 5.523 29.544 12.258 1.00 87.81 90 ASP A C 1
ATOM 706 O O . ASP A 1 90 ? 5.938 28.558 12.865 1.00 87.81 90 ASP A O 1
ATOM 710 N N . TYR A 1 91 ? 5.254 29.480 10.951 1.00 88.56 91 TYR A N 1
ATOM 711 C CA . TYR A 1 91 ? 5.427 28.266 10.150 1.00 88.56 91 TYR A CA 1
ATOM 712 C C . TYR A 1 91 ? 6.877 28.055 9.694 1.00 88.56 91 TYR A C 1
ATOM 714 O O . TYR A 1 91 ? 7.334 26.916 9.569 1.00 88.56 91 TYR A O 1
ATOM 722 N N . PHE A 1 92 ? 7.618 29.138 9.437 1.00 90.62 92 PHE A N 1
ATOM 723 C CA . PHE A 1 92 ? 9.038 29.068 9.080 1.00 90.62 92 PHE A CA 1
ATOM 724 C C . PHE A 1 92 ? 9.943 28.752 10.275 1.00 90.62 92 PHE A C 1
ATOM 726 O O . PHE A 1 92 ? 11.025 28.209 10.059 1.00 90.62 92 PHE A O 1
ATOM 733 N N . GLU A 1 93 ? 9.526 29.055 11.504 1.00 89.25 93 GLU A N 1
ATOM 734 C CA . GLU A 1 93 ? 10.247 28.710 12.732 1.00 89.25 93 GLU A CA 1
ATOM 735 C C . GLU A 1 93 ? 10.378 27.188 12.865 1.00 89.25 93 GLU A C 1
ATOM 737 O O . GLU A 1 93 ? 11.491 26.670 12.957 1.00 89.25 93 GLU A O 1
ATOM 742 N N . ILE A 1 94 ? 9.262 26.463 12.737 1.00 89.12 94 ILE A N 1
ATOM 743 C CA . ILE A 1 94 ? 9.229 24.991 12.773 1.00 89.12 94 ILE A CA 1
ATOM 744 C C . ILE A 1 94 ? 10.125 24.408 11.667 1.00 89.12 94 ILE A C 1
ATOM 746 O O . ILE A 1 94 ? 10.887 23.460 11.882 1.00 89.12 94 ILE A O 1
ATOM 750 N N . LEU A 1 95 ? 10.074 25.010 10.475 1.00 87.38 95 LEU A N 1
ATOM 751 C CA . LEU A 1 95 ? 10.901 24.606 9.343 1.00 87.38 95 LEU A CA 1
ATOM 752 C C . LEU A 1 95 ? 12.400 24.854 9.595 1.00 87.38 95 LEU A C 1
ATOM 754 O O . LEU A 1 95 ? 13.225 24.014 9.234 1.00 87.38 95 LEU A O 1
ATOM 758 N N . GLU A 1 96 ? 12.763 25.984 10.215 1.00 87.88 96 GLU A N 1
ATOM 759 C CA . GLU A 1 96 ? 14.142 26.323 10.593 1.00 87.88 96 GLU A CA 1
ATOM 760 C C . GLU A 1 96 ? 14.684 25.317 11.616 1.00 87.88 96 GLU A C 1
ATOM 762 O O . GLU A 1 96 ? 15.776 24.771 11.422 1.00 87.88 96 GLU A O 1
ATOM 767 N N . GLU A 1 97 ? 13.913 25.025 12.666 1.00 87.94 97 GLU A N 1
ATOM 768 C CA . GLU A 1 97 ? 14.279 24.043 13.688 1.00 87.94 97 GLU A CA 1
ATOM 769 C C . GLU A 1 97 ? 14.557 22.670 13.070 1.00 87.94 97 GLU A C 1
ATOM 771 O O . GLU A 1 97 ? 15.606 22.062 13.328 1.00 87.94 97 GLU A O 1
ATOM 776 N N . LYS A 1 98 ? 13.659 22.200 12.195 1.00 85.88 98 LYS A N 1
ATOM 777 C CA . LYS A 1 98 ? 13.818 20.898 11.543 1.00 85.88 98 LYS A CA 1
ATOM 778 C C . LYS A 1 98 ? 14.979 20.889 10.549 1.00 85.88 98 LYS A C 1
ATOM 780 O O . LYS A 1 98 ? 15.733 19.918 10.527 1.00 85.88 98 LYS A O 1
ATOM 785 N N . TYR A 1 99 ? 15.191 21.966 9.792 1.00 85.31 99 TYR A N 1
ATOM 786 C CA . TYR A 1 99 ? 16.307 22.075 8.845 1.00 85.31 99 TYR A CA 1
ATOM 787 C C . TYR A 1 99 ? 17.680 21.963 9.533 1.00 85.31 99 TYR A C 1
ATOM 789 O O . TYR A 1 99 ? 18.601 21.343 8.997 1.00 85.31 99 TYR A O 1
ATOM 797 N N . PHE A 1 100 ? 17.835 22.538 10.732 1.00 83.56 100 PHE A N 1
ATOM 798 C CA . PHE A 1 100 ? 19.086 22.450 11.497 1.00 83.56 100 PHE A CA 1
ATOM 799 C C . PHE A 1 100 ? 19.220 21.171 12.332 1.00 83.56 100 PHE A C 1
ATOM 801 O O . PHE A 1 100 ? 20.335 20.826 12.749 1.00 83.56 100 PHE A O 1
ATOM 808 N N . SER A 1 101 ? 18.128 20.431 12.544 1.00 79.56 101 SER A N 1
ATOM 809 C CA . SER A 1 101 ? 18.187 19.070 13.074 1.00 79.56 101 SER A CA 1
ATOM 810 C C . SER A 1 101 ? 18.861 18.172 12.026 1.00 79.56 101 SER A C 1
ATOM 812 O O . SER A 1 101 ? 18.300 17.863 10.984 1.00 79.56 101 SER A O 1
ATOM 814 N N . LYS A 1 102 ? 20.141 17.839 12.225 1.00 66.19 102 LYS A N 1
ATOM 815 C CA . LYS A 1 102 ? 20.955 17.110 11.233 1.00 66.19 102 LYS A CA 1
ATOM 816 C C . LYS A 1 102 ? 20.257 15.825 10.756 1.00 66.19 102 LYS A C 1
ATOM 818 O O . LYS A 1 102 ? 20.170 14.859 11.512 1.00 66.19 102 LYS A O 1
ATOM 823 N N . THR A 1 103 ? 19.836 15.791 9.493 1.00 71.25 103 THR A N 1
ATOM 824 C CA . THR A 1 103 ? 19.225 14.625 8.842 1.00 71.25 103 THR A CA 1
ATOM 825 C C . THR A 1 103 ? 20.313 13.734 8.232 1.00 71.25 103 THR A C 1
ATOM 827 O O . THR A 1 103 ? 20.753 13.919 7.101 1.00 71.25 103 THR A O 1
ATOM 830 N N . ASN A 1 104 ? 20.804 12.769 9.015 1.00 73.62 104 ASN A N 1
ATOM 831 C CA . ASN A 1 104 ? 21.856 11.836 8.575 1.00 73.62 104 ASN A CA 1
ATOM 832 C C . ASN A 1 104 ? 21.304 10.496 8.055 1.00 73.62 104 ASN A C 1
ATOM 834 O O . ASN A 1 104 ? 22.071 9.611 7.679 1.00 73.62 104 ASN A O 1
ATOM 838 N N . ASN A 1 105 ? 19.988 10.313 8.081 1.00 82.00 105 ASN A N 1
ATOM 839 C CA . ASN A 1 105 ? 19.294 9.101 7.666 1.00 82.00 105 ASN A CA 1
ATOM 840 C C . ASN A 1 105 ? 18.059 9.457 6.830 1.00 82.00 105 ASN A C 1
ATOM 842 O O . ASN A 1 105 ? 17.578 10.588 6.859 1.00 82.00 105 ASN A O 1
ATOM 846 N N . VAL A 1 106 ? 17.538 8.472 6.094 1.00 81.06 106 VAL A N 1
ATOM 847 C CA . VAL A 1 106 ? 16.366 8.670 5.229 1.00 81.06 106 VAL A CA 1
ATOM 848 C C . VAL A 1 106 ? 15.113 9.025 6.040 1.00 81.06 106 VAL A C 1
ATOM 850 O O . VAL A 1 106 ? 14.310 9.834 5.596 1.00 81.06 106 VAL A O 1
ATOM 853 N N . GLU A 1 107 ? 14.988 8.487 7.253 1.00 84.25 107 GLU A N 1
ATOM 854 C CA . GLU A 1 107 ? 13.910 8.804 8.203 1.00 84.25 107 GLU A CA 1
ATOM 855 C C . GLU A 1 107 ? 13.900 10.290 8.594 1.00 84.25 107 GLU A C 1
ATOM 857 O O . GLU A 1 107 ? 12.869 10.940 8.515 1.00 84.25 107 GLU A O 1
ATOM 862 N N . GLY A 1 108 ? 15.059 10.890 8.883 1.00 86.44 108 GLY A N 1
ATOM 863 C CA . GLY A 1 108 ? 15.126 12.326 9.151 1.00 86.44 108 GLY A CA 1
ATOM 864 C C . GLY A 1 108 ? 14.731 13.179 7.941 1.00 86.44 108 GLY A C 1
ATOM 865 O O . GLY A 1 108 ? 14.160 14.255 8.110 1.00 86.44 108 GLY A O 1
ATOM 866 N N . VAL A 1 109 ? 15.007 12.705 6.718 1.00 87.25 109 VAL A N 1
ATOM 867 C CA . VAL A 1 109 ? 14.556 13.384 5.492 1.00 87.25 109 VAL A CA 1
ATOM 868 C C . VAL A 1 109 ? 13.044 13.266 5.316 1.00 87.25 109 VAL A C 1
ATOM 870 O O . VAL A 1 109 ? 12.426 14.237 4.887 1.00 87.25 109 VAL A O 1
ATOM 873 N N . LEU A 1 110 ? 12.452 12.121 5.667 1.00 88.50 110 LEU A N 1
ATOM 874 C CA . LEU A 1 110 ? 11.001 11.946 5.683 1.00 88.50 110 LEU A CA 1
ATOM 875 C C . LEU A 1 110 ? 10.348 12.963 6.622 1.00 88.50 110 LEU A C 1
ATOM 877 O O . LEU A 1 110 ? 9.512 13.736 6.169 1.00 88.50 110 LEU A O 1
ATOM 881 N N . ASP A 1 111 ? 10.795 13.047 7.875 1.00 88.00 111 ASP A N 1
ATOM 882 C CA . ASP A 1 111 ? 10.225 14.008 8.820 1.00 88.00 111 ASP A CA 1
ATOM 883 C C . ASP A 1 111 ? 10.371 15.464 8.337 1.00 88.00 111 ASP A C 1
ATOM 885 O O . ASP A 1 111 ? 9.506 16.311 8.570 1.00 88.00 111 ASP A O 1
ATOM 889 N N . PHE A 1 112 ? 11.507 15.797 7.708 1.00 90.12 112 PHE A N 1
ATOM 890 C CA . PHE A 1 112 ? 11.718 17.125 7.132 1.00 90.12 112 PHE A CA 1
ATOM 891 C C . PHE A 1 112 ? 10.743 17.388 5.982 1.00 90.12 112 PHE A C 1
ATOM 893 O O . PHE A 1 112 ? 10.191 18.482 5.895 1.00 90.12 112 PHE A O 1
ATOM 900 N N . MET A 1 113 ? 10.505 16.391 5.129 1.00 88.50 113 MET A N 1
ATOM 901 C CA . MET A 1 113 ? 9.538 16.462 4.038 1.00 88.50 113 MET A CA 1
ATOM 902 C C . MET A 1 113 ? 8.116 16.682 4.565 1.00 88.50 113 MET A C 1
ATOM 904 O O . MET A 1 113 ? 7.445 17.582 4.077 1.00 88.50 113 MET A O 1
ATOM 908 N N . GLU A 1 114 ? 7.693 15.947 5.594 1.00 90.25 114 GLU A N 1
ATOM 909 C CA . GLU A 1 114 ? 6.392 16.142 6.256 1.00 90.25 114 GLU A CA 1
ATOM 910 C C . GLU A 1 114 ? 6.254 17.562 6.818 1.00 90.25 114 GLU A C 1
ATOM 912 O O . GLU A 1 114 ? 5.283 18.258 6.538 1.00 90.25 114 GLU A O 1
ATOM 917 N N . THR A 1 115 ? 7.290 18.045 7.512 1.00 89.31 115 THR A N 1
ATOM 918 C CA . THR A 1 115 ? 7.324 19.420 8.037 1.00 89.31 115 THR A CA 1
ATOM 919 C C . THR A 1 115 ? 7.220 20.452 6.908 1.00 89.31 115 THR A C 1
ATOM 921 O O . THR A 1 115 ? 6.589 21.497 7.065 1.00 89.31 115 THR A O 1
ATOM 924 N N . CYS A 1 116 ? 7.837 20.175 5.754 1.00 90.81 116 CYS A N 1
ATOM 925 C CA . CYS A 1 116 ? 7.721 21.024 4.575 1.00 90.81 116 CYS A CA 1
ATOM 926 C C . CYS A 1 116 ? 6.302 21.017 4.003 1.00 90.81 116 CYS A C 1
ATOM 928 O O . CYS A 1 116 ? 5.823 22.090 3.647 1.00 90.81 116 CYS A O 1
ATOM 930 N N . GLU A 1 117 ? 5.656 19.849 3.900 1.00 89.81 117 GLU A N 1
ATOM 931 C CA . GLU A 1 117 ? 4.270 19.706 3.426 1.00 89.81 117 GLU A CA 1
ATOM 932 C C . GLU A 1 117 ? 3.307 20.497 4.321 1.00 89.81 117 GLU A C 1
ATOM 934 O O . GLU A 1 117 ? 2.557 21.339 3.821 1.00 89.81 117 GLU A O 1
ATOM 939 N N . ASP A 1 118 ? 3.423 20.333 5.640 1.00 88.75 118 ASP A N 1
ATOM 940 C CA . ASP A 1 118 ? 2.631 21.086 6.614 1.00 88.75 118 ASP A CA 1
ATOM 941 C C . ASP A 1 118 ? 2.894 22.595 6.504 1.00 88.75 118 ASP A C 1
ATOM 943 O O . ASP A 1 118 ? 1.967 23.406 6.523 1.00 88.75 118 ASP A O 1
ATOM 947 N N . CYS A 1 119 ? 4.159 23.004 6.367 1.00 89.06 119 CYS A N 1
ATOM 948 C CA . CYS A 1 119 ? 4.529 24.413 6.247 1.00 89.06 119 CYS A CA 1
ATOM 949 C C . CYS A 1 119 ? 3.911 25.051 4.993 1.00 89.06 119 CYS A C 1
ATOM 951 O O . CYS A 1 119 ? 3.265 26.095 5.092 1.00 89.06 119 CYS A O 1
ATOM 953 N N . ILE A 1 120 ? 4.057 24.431 3.814 1.00 91.25 120 ILE A N 1
ATOM 954 C CA . ILE A 1 120 ? 3.517 24.995 2.566 1.00 91.25 120 ILE A CA 1
ATOM 955 C C . ILE A 1 120 ? 1.987 25.008 2.551 1.00 91.25 120 ILE A C 1
ATOM 957 O O . ILE A 1 120 ? 1.403 25.957 2.024 1.00 91.25 120 ILE A O 1
ATOM 961 N N . GLU A 1 121 ? 1.333 24.000 3.134 1.00 88.12 121 GLU A N 1
ATOM 962 C CA . GLU A 1 121 ? -0.126 23.950 3.218 1.00 88.12 121 GLU A CA 1
ATOM 963 C C . GLU A 1 121 ? -0.663 25.048 4.143 1.00 88.12 121 GLU A C 1
ATOM 965 O O . GLU A 1 121 ? -1.540 25.816 3.740 1.00 88.12 121 GLU A O 1
ATOM 970 N N . ASN A 1 122 ? -0.081 25.199 5.334 1.00 88.25 122 ASN A N 1
ATOM 971 C CA . ASN A 1 122 ? -0.500 26.220 6.292 1.00 88.25 122 ASN A CA 1
ATOM 972 C C . ASN A 1 122 ? -0.223 27.650 5.796 1.00 88.25 122 ASN A C 1
ATOM 974 O O . ASN A 1 122 ? -1.087 28.524 5.909 1.00 88.25 122 ASN A O 1
ATOM 978 N N . LEU A 1 123 ? 0.942 27.888 5.178 1.00 88.44 123 LEU A N 1
ATOM 979 C CA . LEU A 1 123 ? 1.269 29.178 4.557 1.00 88.44 123 LEU A CA 1
ATOM 980 C C . LEU A 1 123 ? 0.243 29.565 3.482 1.00 88.44 123 LEU A C 1
ATOM 982 O O . LEU A 1 123 ? -0.109 30.738 3.341 1.00 88.44 123 LEU A O 1
ATOM 986 N N . TRP A 1 124 ? -0.249 28.591 2.713 1.00 88.12 124 TRP A N 1
ATOM 987 C CA . TRP A 1 124 ? -1.259 28.852 1.691 1.00 88.12 124 TRP A CA 1
ATOM 988 C C . TRP A 1 124 ? -2.619 29.235 2.290 1.00 88.12 124 TRP A C 1
ATOM 990 O O . TRP A 1 124 ? -3.278 30.130 1.769 1.00 88.12 124 TRP A O 1
ATOM 1000 N N . GLN A 1 125 ? -3.011 28.607 3.401 1.00 86.06 125 GLN A N 1
ATOM 1001 C CA . GLN A 1 125 ? -4.306 28.816 4.069 1.00 86.06 125 GLN A CA 1
ATOM 1002 C C . GLN A 1 125 ? -4.367 30.063 4.971 1.00 86.06 125 GLN A C 1
ATOM 1004 O O . GLN A 1 125 ? -5.410 30.359 5.555 1.00 86.06 125 GLN A O 1
ATOM 1009 N N . THR A 1 126 ? -3.259 30.789 5.110 1.00 85.06 126 THR A N 1
ATOM 1010 C CA . THR A 1 126 ? -3.173 32.003 5.933 1.00 85.06 126 THR A CA 1
ATOM 1011 C C . THR A 1 126 ? -4.018 33.151 5.342 1.00 85.06 126 THR A C 1
ATOM 1013 O O . THR A 1 126 ? -4.285 33.170 4.143 1.00 85.06 126 THR A O 1
ATOM 1016 N N . ASP A 1 127 ? -4.430 34.136 6.154 1.00 80.81 127 ASP A N 1
ATOM 1017 C CA . ASP A 1 127 ? -5.065 35.380 5.682 1.00 80.81 127 ASP A CA 1
ATOM 1018 C C . ASP A 1 127 ? -4.259 36.620 6.137 1.00 80.81 127 ASP A C 1
ATOM 1020 O O . ASP A 1 127 ? -4.216 36.909 7.335 1.00 80.81 127 ASP A O 1
ATOM 1024 N N . PRO A 1 128 ? -3.605 37.366 5.222 1.00 82.75 128 PRO A N 1
ATOM 1025 C CA . PRO A 1 128 ? -3.578 37.135 3.779 1.00 82.75 128 PRO A CA 1
ATOM 1026 C C . PRO A 1 128 ? -2.801 35.865 3.412 1.00 82.75 128 PRO A C 1
ATOM 1028 O O . PRO A 1 128 ? -1.861 35.482 4.102 1.00 82.75 128 PRO A O 1
ATOM 1031 N N . GLY A 1 129 ? -3.191 35.237 2.302 1.00 83.56 129 GLY A N 1
ATOM 1032 C CA . GLY A 1 129 ? -2.550 34.018 1.811 1.00 83.56 129 GLY A CA 1
ATOM 1033 C C . GLY A 1 129 ? -1.155 34.270 1.253 1.00 83.56 129 GLY A C 1
ATOM 1034 O O . GLY A 1 129 ? -0.892 35.300 0.612 1.00 83.56 129 GLY A O 1
ATOM 1035 N N . TYR A 1 130 ? -0.256 33.303 1.450 1.00 87.56 130 TYR A N 1
ATOM 1036 C CA . TYR A 1 130 ? 1.121 33.421 0.988 1.00 87.56 130 TYR A CA 1
ATOM 1037 C C . TYR A 1 130 ? 1.183 33.586 -0.549 1.00 87.56 130 TYR A C 1
ATOM 1039 O O . TYR A 1 130 ? 0.488 32.878 -1.286 1.00 87.56 130 TYR A O 1
ATOM 1047 N N . PRO A 1 131 ? 1.994 34.518 -1.093 1.00 89.19 131 PRO A N 1
ATOM 1048 C CA . PRO A 1 131 ? 1.946 34.833 -2.520 1.00 89.19 131 PRO A CA 1
ATOM 1049 C C . PRO A 1 131 ? 2.356 33.665 -3.429 1.00 89.19 131 PRO A C 1
ATOM 1051 O O . PRO A 1 131 ? 3.461 33.139 -3.313 1.00 89.19 131 PRO A O 1
ATOM 1054 N N . GLU A 1 132 ? 1.541 33.364 -4.445 1.00 87.50 132 GLU A N 1
ATOM 1055 C CA . GLU A 1 132 ? 1.759 32.272 -5.416 1.00 87.50 132 GLU A CA 1
ATOM 1056 C C . GLU A 1 132 ? 3.171 32.249 -6.023 1.00 87.50 132 GLU A C 1
ATOM 1058 O O . GLU A 1 132 ? 3.860 31.232 -5.999 1.00 87.50 132 GLU A O 1
ATOM 1063 N N . LYS A 1 133 ? 3.666 33.398 -6.503 1.00 88.56 133 LYS A N 1
ATOM 1064 C CA . LYS A 1 133 ? 5.010 33.492 -7.102 1.00 88.56 133 LYS A CA 1
ATOM 1065 C C . LYS A 1 133 ? 6.132 33.149 -6.123 1.00 88.56 133 LYS A C 1
ATOM 1067 O O . LYS A 1 133 ? 7.180 32.674 -6.554 1.00 88.56 133 LYS A O 1
ATOM 1072 N N . ARG A 1 134 ? 5.947 33.444 -4.832 1.00 89.06 134 ARG A N 1
ATOM 1073 C CA . ARG A 1 134 ? 6.903 33.062 -3.789 1.00 89.06 134 ARG A CA 1
ATOM 1074 C C . ARG A 1 134 ? 6.742 31.591 -3.432 1.00 89.06 134 ARG A C 1
ATOM 1076 O O . ARG A 1 134 ? 7.758 30.924 -3.294 1.00 89.06 134 ARG A O 1
ATOM 1083 N N . MET A 1 135 ? 5.510 31.077 -3.395 1.00 90.38 135 MET A N 1
ATOM 1084 C CA . MET A 1 135 ? 5.234 29.662 -3.134 1.00 90.38 135 MET A CA 1
ATOM 1085 C C . MET A 1 135 ? 5.908 28.748 -4.164 1.00 90.38 135 MET A C 1
ATOM 1087 O O . MET A 1 135 ? 6.571 27.790 -3.787 1.00 90.38 135 MET A O 1
ATOM 1091 N N . VAL A 1 136 ? 5.847 29.091 -5.457 1.00 89.88 136 VAL A N 1
ATOM 1092 C CA . VAL A 1 136 ? 6.563 28.343 -6.511 1.00 89.88 136 VAL A CA 1
ATOM 1093 C C . VAL A 1 136 ? 8.064 28.274 -6.222 1.00 89.88 136 VAL A C 1
ATOM 1095 O O . VAL A 1 136 ? 8.676 27.210 -6.305 1.00 89.88 136 VAL A O 1
ATOM 1098 N N . LYS A 1 137 ? 8.673 29.409 -5.862 1.00 89.75 137 LYS A N 1
ATOM 1099 C CA . LYS A 1 137 ? 10.105 29.462 -5.551 1.00 89.75 137 LYS A CA 1
ATOM 1100 C C . LYS A 1 137 ? 10.443 28.693 -4.269 1.00 89.75 137 LYS A C 1
ATOM 1102 O O . LYS A 1 137 ? 11.478 28.034 -4.229 1.00 89.75 137 LYS A O 1
ATOM 1107 N N . LEU A 1 138 ? 9.565 28.738 -3.265 1.00 91.06 138 LEU A N 1
ATOM 1108 C CA . LEU A 1 138 ? 9.693 27.994 -2.014 1.00 91.06 138 LEU A CA 1
ATOM 1109 C C . LEU A 1 138 ? 9.674 26.488 -2.258 1.00 91.06 138 LEU A C 1
ATOM 1111 O O . LEU A 1 138 ? 10.626 25.814 -1.877 1.00 91.06 138 LEU A O 1
ATOM 1115 N N . ILE A 1 139 ? 8.670 25.982 -2.972 1.00 92.06 139 ILE A N 1
ATOM 1116 C CA . ILE A 1 139 ? 8.556 24.558 -3.315 1.00 92.06 139 ILE A CA 1
ATOM 1117 C C . ILE A 1 139 ? 9.779 24.089 -4.110 1.00 92.06 139 ILE A C 1
ATOM 1119 O O . ILE A 1 139 ? 10.350 23.042 -3.801 1.00 92.06 139 ILE A O 1
ATOM 1123 N N . ASN A 1 140 ? 10.232 24.871 -5.094 1.00 90.38 140 ASN A N 1
ATOM 1124 C CA . ASN A 1 140 ? 11.433 24.537 -5.863 1.00 90.38 140 ASN A CA 1
ATOM 1125 C C . ASN A 1 140 ? 12.686 24.501 -4.983 1.00 90.38 140 ASN A C 1
ATOM 1127 O O . ASN A 1 140 ? 13.498 23.584 -5.104 1.00 90.38 140 ASN A O 1
ATOM 1131 N N . SER A 1 141 ? 12.833 25.460 -4.066 1.00 89.38 141 SER A N 1
ATOM 1132 C CA . SER A 1 141 ? 13.967 25.480 -3.146 1.00 89.38 141 SER A CA 1
ATOM 1133 C C . SER A 1 141 ? 13.934 24.312 -2.163 1.00 89.38 141 SER A C 1
ATOM 1135 O O . SER A 1 141 ? 14.971 23.694 -1.941 1.00 89.38 141 SER A O 1
ATOM 1137 N N . ILE A 1 142 ? 12.766 23.981 -1.609 1.00 91.19 142 ILE A N 1
ATOM 1138 C CA . ILE A 1 142 ? 12.583 22.815 -0.736 1.00 91.19 142 ILE A CA 1
ATOM 1139 C C . ILE A 1 142 ? 12.931 21.537 -1.502 1.00 91.19 142 ILE A C 1
ATOM 1141 O O . ILE A 1 142 ? 13.685 20.712 -1.003 1.00 91.19 142 ILE A O 1
ATOM 1145 N N . SER A 1 143 ? 12.463 21.404 -2.744 1.00 90.00 143 SER A N 1
ATOM 1146 C CA . SER A 1 143 ? 12.751 20.237 -3.589 1.00 90.00 143 SER A CA 1
ATOM 1147 C C . SER A 1 143 ? 14.256 20.049 -3.814 1.00 90.00 143 SER A C 1
ATOM 1149 O O . SER A 1 143 ? 14.759 18.927 -3.753 1.00 90.00 143 SER A O 1
ATOM 1151 N N . ILE A 1 144 ? 14.994 21.142 -4.036 1.00 88.25 144 ILE A N 1
ATOM 1152 C CA . ILE A 1 144 ? 16.458 21.118 -4.158 1.00 88.25 144 ILE A CA 1
ATOM 1153 C C . ILE A 1 144 ? 17.115 20.709 -2.833 1.00 88.25 144 ILE A C 1
ATOM 1155 O O . ILE A 1 144 ? 18.055 19.914 -2.846 1.00 88.25 144 ILE A O 1
ATOM 1159 N N . GLU A 1 145 ? 16.636 21.217 -1.696 1.00 88.50 145 GLU A N 1
ATOM 1160 C CA . GLU A 1 145 ? 17.173 20.846 -0.382 1.00 88.50 145 GLU A CA 1
ATOM 1161 C C . GLU A 1 145 ? 16.890 19.385 -0.023 1.00 88.50 145 GLU A C 1
ATOM 1163 O O . GLU A 1 145 ? 17.803 18.692 0.421 1.00 88.50 145 GLU A O 1
ATOM 1168 N N . ILE A 1 146 ? 15.691 18.870 -0.312 1.00 89.69 146 ILE A N 1
ATOM 1169 C CA . ILE A 1 146 ? 15.363 17.444 -0.163 1.00 89.69 146 ILE A CA 1
ATOM 1170 C C . ILE A 1 146 ? 16.336 16.599 -0.989 1.00 89.69 146 ILE A C 1
ATOM 1172 O O . ILE A 1 146 ? 16.915 15.648 -0.467 1.00 89.69 146 ILE A O 1
ATOM 1176 N N . ILE A 1 147 ? 16.588 16.970 -2.251 1.00 87.69 147 ILE A N 1
ATOM 1177 C CA . ILE A 1 147 ? 17.576 16.276 -3.089 1.00 87.69 147 ILE A CA 1
ATOM 1178 C C . ILE A 1 147 ? 18.955 16.309 -2.428 1.00 87.69 147 ILE A C 1
ATOM 1180 O O . ILE A 1 147 ? 19.575 15.260 -2.279 1.00 87.69 147 ILE A O 1
ATOM 1184 N N . LYS A 1 148 ? 19.439 17.473 -1.983 1.00 85.56 148 LYS A N 1
ATOM 1185 C CA . LYS A 1 148 ? 20.749 17.586 -1.320 1.00 85.56 148 LYS A CA 1
ATOM 1186 C C . LYS A 1 148 ? 20.835 16.733 -0.054 1.00 85.56 148 LYS A C 1
ATOM 1188 O O . LYS A 1 148 ? 21.873 16.121 0.181 1.00 85.56 148 LYS A O 1
ATOM 1193 N N . MET A 1 149 ? 19.780 16.690 0.759 1.00 86.81 149 MET A N 1
ATOM 1194 C CA . MET A 1 149 ? 19.731 15.848 1.956 1.00 86.81 149 MET A CA 1
ATOM 1195 C C . MET A 1 149 ? 19.782 14.363 1.584 1.00 86.81 149 MET A C 1
ATOM 1197 O O . MET A 1 149 ? 20.603 13.632 2.131 1.00 86.81 149 MET A O 1
ATOM 1201 N N . LEU A 1 150 ? 18.997 13.925 0.596 1.00 86.56 150 LEU A N 1
ATOM 1202 C CA . LEU A 1 150 ? 19.032 12.542 0.107 1.00 86.56 150 LEU A CA 1
ATOM 1203 C C . LEU A 1 150 ? 20.403 12.169 -0.464 1.00 86.56 150 LEU A C 1
ATOM 1205 O O . LEU A 1 150 ? 20.913 11.092 -0.170 1.00 86.56 150 LEU A O 1
ATOM 1209 N N . LEU A 1 151 ? 21.029 13.069 -1.226 1.00 83.50 151 LEU A N 1
ATOM 1210 C CA . LEU A 1 151 ? 22.373 12.862 -1.763 1.00 83.50 151 LEU A CA 1
ATOM 1211 C C . LEU A 1 151 ? 23.434 12.744 -0.663 1.00 83.50 151 LEU A C 1
ATOM 1213 O O . LEU A 1 151 ? 24.375 11.984 -0.828 1.00 83.50 151 LEU A O 1
ATOM 1217 N N . LYS A 1 152 ? 23.280 13.443 0.469 1.00 81.25 152 LYS A N 1
ATOM 1218 C CA . LYS A 1 152 ? 24.177 13.291 1.629 1.00 81.25 152 LYS A CA 1
ATOM 1219 C C . LYS A 1 152 ? 23.992 11.957 2.351 1.00 81.25 152 LYS A C 1
ATOM 1221 O O . LYS A 1 152 ? 24.957 11.427 2.892 1.00 81.25 152 LYS A O 1
ATOM 1226 N N . VAL A 1 153 ? 22.761 11.444 2.404 1.00 80.56 153 VAL A N 1
ATOM 1227 C CA . VAL A 1 153 ? 22.456 10.153 3.044 1.00 80.56 153 VAL A CA 1
ATOM 1228 C C . VAL A 1 153 ? 22.973 8.985 2.199 1.00 80.56 153 VAL A C 1
ATOM 1230 O O . VAL A 1 153 ? 23.455 7.990 2.742 1.00 80.56 153 VAL A O 1
ATOM 1233 N N . ILE A 1 154 ? 22.895 9.099 0.873 1.00 77.69 154 ILE A N 1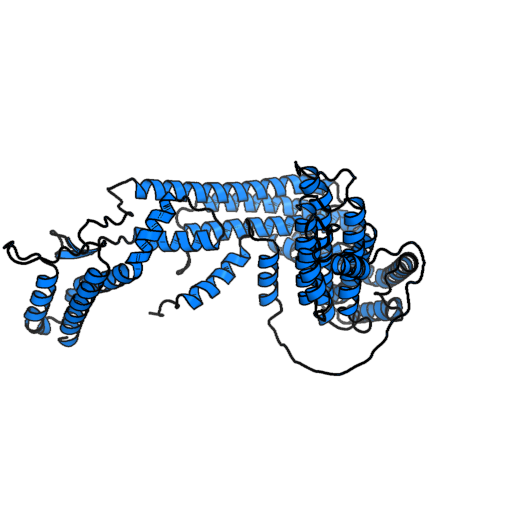
ATOM 1234 C CA . ILE A 1 154 ? 23.392 8.081 -0.050 1.00 77.69 154 ILE A CA 1
ATOM 1235 C C . ILE A 1 154 ? 24.905 8.285 -0.238 1.00 77.69 154 ILE A C 1
ATOM 1237 O O . ILE A 1 154 ? 25.332 9.179 -0.956 1.00 77.69 154 ILE A O 1
ATOM 1241 N N . ASP A 1 155 ? 25.730 7.439 0.383 1.00 69.19 155 ASP A N 1
ATOM 1242 C CA . ASP A 1 155 ? 27.193 7.514 0.244 1.00 69.19 155 ASP A CA 1
ATOM 1243 C C . ASP A 1 155 ? 27.629 7.180 -1.189 1.00 69.19 155 ASP A C 1
ATOM 1245 O O . ASP A 1 155 ? 27.449 6.055 -1.669 1.00 69.19 155 ASP A O 1
ATOM 1249 N N . GLU A 1 156 ? 28.247 8.163 -1.844 1.00 64.12 156 GLU A N 1
ATOM 1250 C CA . GLU A 1 156 ? 28.761 8.115 -3.214 1.00 64.12 156 GLU A CA 1
ATOM 1251 C C . GLU A 1 156 ? 29.677 6.909 -3.470 1.00 64.12 156 GLU A C 1
ATOM 1253 O O . GLU A 1 156 ? 29.638 6.309 -4.550 1.00 64.12 156 GLU A O 1
ATOM 1258 N N . ASN A 1 157 ? 30.481 6.523 -2.475 1.00 62.47 157 ASN A N 1
ATOM 1259 C CA . ASN A 1 157 ? 31.503 5.491 -2.635 1.00 62.47 157 ASN A CA 1
ATOM 1260 C C . ASN A 1 157 ? 30.933 4.067 -2.545 1.00 62.47 157 ASN A C 1
ATOM 1262 O O . ASN A 1 157 ? 31.530 3.126 -3.082 1.00 62.47 157 ASN A O 1
ATOM 1266 N N . GLU A 1 158 ? 29.775 3.891 -1.901 1.00 70.25 158 GLU A N 1
ATOM 1267 C CA . GLU A 1 158 ? 29.202 2.572 -1.605 1.00 70.25 158 GLU A CA 1
ATOM 1268 C C . GLU A 1 158 ? 27.922 2.231 -2.383 1.00 70.25 158 GLU A C 1
ATOM 1270 O O . GLU A 1 158 ? 27.460 1.083 -2.317 1.00 70.25 158 GLU A O 1
ATOM 1275 N N . VAL A 1 159 ? 27.401 3.162 -3.200 1.00 71.94 159 VAL A N 1
ATOM 1276 C CA . VAL A 1 159 ? 26.200 2.975 -4.048 1.00 71.94 159 VAL A CA 1
ATOM 1277 C C . VAL A 1 159 ? 26.234 1.647 -4.818 1.00 71.94 159 VAL A C 1
ATOM 1279 O O . VAL A 1 159 ? 25.240 0.920 -4.906 1.00 71.94 159 VAL A O 1
ATOM 1282 N N . TRP A 1 160 ? 27.400 1.297 -5.366 1.00 73.12 160 TRP A N 1
ATOM 1283 C CA . TRP A 1 160 ? 27.566 0.120 -6.222 1.00 73.12 160 TRP A CA 1
ATOM 1284 C C . TRP A 1 160 ? 27.982 -1.156 -5.484 1.00 73.12 160 TRP A C 1
ATOM 1286 O O . TRP A 1 160 ? 27.972 -2.227 -6.093 1.00 73.12 160 TRP A O 1
ATOM 1296 N N . THR A 1 161 ? 28.360 -1.089 -4.206 1.00 69.94 161 THR A N 1
ATOM 1297 C CA . THR A 1 161 ? 28.983 -2.216 -3.483 1.00 69.94 161 THR A CA 1
ATOM 1298 C C . THR A 1 161 ? 28.119 -2.755 -2.353 1.00 69.94 161 THR A C 1
ATOM 1300 O O . THR A 1 161 ? 28.000 -3.978 -2.222 1.00 69.94 161 THR A O 1
ATOM 1303 N N . SER A 1 162 ? 27.440 -1.891 -1.602 1.00 71.00 162 SER A N 1
ATOM 1304 C CA . SER A 1 162 ? 26.719 -2.263 -0.382 1.00 71.00 162 SER A CA 1
ATOM 1305 C C . SER A 1 162 ? 25.218 -2.505 -0.626 1.00 71.00 162 SER A C 1
ATOM 1307 O O . SER A 1 162 ? 24.623 -1.961 -1.556 1.00 71.00 162 SER A O 1
ATOM 1309 N N . GLU A 1 163 ? 24.618 -3.426 0.137 1.00 72.12 163 GLU A N 1
ATOM 1310 C CA . GLU A 1 163 ? 23.178 -3.757 0.082 1.00 72.12 163 GLU A CA 1
ATOM 1311 C C . GLU A 1 163 ? 22.349 -2.788 0.938 1.00 72.12 163 GLU A C 1
ATOM 1313 O O . GLU A 1 163 ? 21.201 -2.506 0.608 1.00 72.12 163 GLU A O 1
ATOM 1318 N N . LYS A 1 164 ? 22.959 -2.205 1.981 1.00 76.38 164 LYS A N 1
ATOM 1319 C CA . LYS A 1 164 ? 22.336 -1.190 2.841 1.00 76.38 164 LYS A CA 1
ATOM 1320 C C . LYS A 1 164 ? 21.846 0.008 2.016 1.00 76.38 164 LYS A C 1
ATOM 1322 O O . LYS A 1 164 ? 20.672 0.352 2.082 1.00 76.38 164 LYS A O 1
ATOM 1327 N N . TYR A 1 165 ? 22.701 0.537 1.142 1.00 77.44 165 TYR A N 1
ATOM 1328 C CA . TYR A 1 165 ? 22.369 1.694 0.306 1.00 77.44 165 TYR A CA 1
ATOM 1329 C C . TYR A 1 165 ? 21.340 1.392 -0.785 1.00 77.44 165 TYR A C 1
ATOM 1331 O O . TYR A 1 165 ? 20.710 2.314 -1.286 1.00 77.44 165 TYR A O 1
ATOM 1339 N N . LEU A 1 166 ? 21.112 0.122 -1.151 1.00 79.12 166 LEU A N 1
ATOM 1340 C CA . LEU A 1 166 ? 19.994 -0.214 -2.037 1.00 79.12 166 LEU A CA 1
ATOM 1341 C C . LEU A 1 166 ? 18.654 0.041 -1.334 1.00 79.12 166 LEU A C 1
ATOM 1343 O O . LEU A 1 166 ? 17.716 0.515 -1.973 1.00 79.12 166 LEU A O 1
ATOM 1347 N N . ASN A 1 167 ? 18.554 -0.250 -0.035 1.00 81.75 167 ASN A N 1
ATOM 1348 C CA . ASN A 1 167 ? 17.359 0.079 0.739 1.00 81.75 167 ASN A CA 1
ATOM 1349 C C . ASN A 1 167 ? 17.204 1.594 0.866 1.00 81.75 167 ASN A C 1
ATOM 1351 O O . ASN A 1 167 ? 16.124 2.100 0.578 1.00 81.75 167 ASN A O 1
ATOM 1355 N N . ASP A 1 168 ? 18.287 2.306 1.187 1.00 83.56 168 ASP A N 1
ATOM 1356 C CA . ASP A 1 168 ? 18.269 3.770 1.290 1.00 83.56 168 ASP A CA 1
ATOM 1357 C C . ASP A 1 168 ? 17.877 4.426 -0.047 1.00 83.56 168 ASP A C 1
ATOM 1359 O O . ASP A 1 168 ? 17.069 5.349 -0.063 1.00 83.56 168 ASP A O 1
ATOM 1363 N N . LEU A 1 169 ? 18.347 3.897 -1.184 1.00 84.94 169 LEU A N 1
ATOM 1364 C CA . LEU A 1 169 ? 17.933 4.330 -2.525 1.00 84.94 169 LEU A CA 1
ATOM 1365 C C . LEU A 1 169 ? 16.444 4.089 -2.792 1.00 84.94 169 LEU A C 1
ATOM 1367 O O . LEU A 1 169 ? 15.783 4.957 -3.354 1.00 84.94 169 LEU A O 1
ATOM 1371 N N . ASN A 1 170 ? 15.906 2.923 -2.419 1.00 86.31 170 ASN A N 1
ATOM 1372 C CA . ASN A 1 170 ? 14.477 2.640 -2.585 1.00 86.31 170 ASN A CA 1
ATOM 1373 C C . ASN A 1 170 ? 13.623 3.553 -1.698 1.00 86.31 170 ASN A C 1
ATOM 1375 O O . ASN A 1 170 ? 12.588 4.041 -2.141 1.00 86.31 170 ASN A O 1
ATOM 1379 N N . MET A 1 171 ? 14.058 3.816 -0.465 1.00 86.62 171 MET A N 1
ATOM 1380 C CA . MET A 1 171 ? 13.380 4.768 0.411 1.00 86.62 171 MET A CA 1
ATOM 1381 C C . MET A 1 171 ? 13.458 6.186 -0.167 1.00 86.62 171 MET A C 1
ATOM 1383 O O . MET A 1 171 ? 12.430 6.844 -0.273 1.00 86.62 171 MET A O 1
ATOM 1387 N N . ALA A 1 172 ? 14.628 6.628 -0.635 1.00 87.69 172 ALA A N 1
ATOM 1388 C CA . ALA A 1 172 ? 14.802 7.918 -1.302 1.00 87.69 172 ALA A CA 1
ATOM 1389 C C . ALA A 1 172 ? 13.912 8.051 -2.550 1.00 87.69 172 ALA A C 1
ATOM 1391 O O . ALA A 1 172 ? 13.306 9.101 -2.775 1.00 87.69 172 ALA A O 1
ATOM 1392 N N . LEU A 1 173 ? 13.783 6.983 -3.345 1.00 88.62 173 LEU A N 1
ATOM 1393 C CA . LEU A 1 173 ? 12.861 6.946 -4.477 1.00 88.62 173 LEU A CA 1
ATOM 1394 C C . LEU A 1 173 ? 11.412 7.139 -4.016 1.00 88.62 173 LEU A C 1
ATOM 1396 O O . LEU A 1 173 ? 10.709 7.973 -4.571 1.00 88.62 173 LEU A O 1
ATOM 1400 N N . ASN A 1 174 ? 10.977 6.417 -2.984 1.00 87.81 174 ASN A N 1
ATOM 1401 C CA . ASN A 1 174 ? 9.612 6.533 -2.476 1.00 87.81 174 ASN A CA 1
ATOM 1402 C C . ASN A 1 174 ? 9.326 7.932 -1.909 1.00 87.81 174 ASN A C 1
ATOM 1404 O O . ASN A 1 174 ? 8.266 8.489 -2.181 1.00 87.81 174 ASN A O 1
ATOM 1408 N N . LEU A 1 175 ? 10.270 8.521 -1.165 1.00 88.19 175 LEU A N 1
ATOM 1409 C CA . LEU A 1 175 ? 10.139 9.882 -0.635 1.00 88.19 175 LEU A CA 1
ATOM 1410 C C . LEU A 1 175 ? 10.015 10.908 -1.757 1.00 88.19 175 LEU A C 1
ATOM 1412 O O . LEU A 1 175 ? 9.127 11.754 -1.737 1.00 88.19 175 LEU A O 1
ATOM 1416 N N . THR A 1 176 ? 10.866 10.802 -2.774 1.00 88.94 176 THR A N 1
ATOM 1417 C CA . THR A 1 176 ? 10.792 11.703 -3.928 1.00 88.94 176 THR A CA 1
ATOM 1418 C C . THR A 1 176 ? 9.516 11.485 -4.737 1.00 88.94 176 THR A C 1
ATOM 1420 O O . THR A 1 176 ? 8.864 12.440 -5.134 1.00 88.94 176 THR A O 1
ATOM 1423 N N . GLU A 1 177 ? 9.058 10.258 -4.945 1.00 89.75 177 GLU A N 1
ATOM 1424 C CA . GLU A 1 177 ? 7.763 10.033 -5.594 1.00 89.75 177 GLU A CA 1
ATOM 1425 C C . GLU A 1 177 ? 6.599 10.619 -4.781 1.00 89.75 177 GLU A C 1
ATOM 1427 O O . GLU A 1 177 ? 5.713 11.245 -5.368 1.00 89.75 177 GLU A O 1
ATOM 1432 N N . SER A 1 178 ? 6.642 10.487 -3.451 1.00 87.94 178 SER A N 1
ATOM 1433 C CA . SER A 1 178 ? 5.645 11.051 -2.537 1.00 87.94 178 SER A CA 1
ATOM 1434 C C . SER A 1 178 ? 5.619 12.575 -2.600 1.00 87.94 178 SER A C 1
ATOM 1436 O O . SER A 1 178 ? 4.576 13.135 -2.914 1.00 87.94 178 SER A O 1
ATOM 1438 N N . TRP A 1 179 ? 6.761 13.247 -2.414 1.00 91.06 179 TRP A N 1
ATOM 1439 C CA . TRP A 1 179 ? 6.846 14.710 -2.497 1.00 91.06 179 TRP A CA 1
ATOM 1440 C C . TRP A 1 179 ? 6.346 15.236 -3.845 1.00 91.06 179 TRP A C 1
ATOM 1442 O O . TRP A 1 179 ? 5.554 16.176 -3.908 1.00 91.06 179 TRP A O 1
ATOM 1452 N N . ASN A 1 180 ? 6.763 14.596 -4.944 1.00 88.88 180 ASN A N 1
ATOM 1453 C CA . ASN A 1 180 ? 6.335 14.990 -6.285 1.00 88.88 180 ASN A CA 1
ATOM 1454 C C . ASN A 1 180 ? 4.812 14.877 -6.442 1.00 88.88 180 ASN A C 1
ATOM 1456 O O . ASN A 1 180 ? 4.167 15.732 -7.046 1.00 88.88 180 ASN A O 1
ATOM 1460 N N . TYR A 1 181 ? 4.234 13.807 -5.899 1.00 87.88 181 TYR A N 1
ATOM 1461 C CA . TYR A 1 181 ? 2.798 13.583 -5.908 1.00 87.88 181 TYR A CA 1
ATOM 1462 C C . TYR A 1 181 ? 2.054 14.615 -5.048 1.00 87.88 181 TYR A C 1
ATOM 1464 O O . TYR A 1 181 ? 1.091 15.209 -5.538 1.00 87.88 181 TYR A O 1
ATOM 1472 N N . SER A 1 182 ? 2.527 14.886 -3.828 1.00 87.69 182 SER A N 1
ATOM 1473 C CA . SER A 1 182 ? 1.968 15.899 -2.923 1.00 87.69 182 SER A CA 1
ATOM 1474 C C . SER A 1 182 ? 1.940 17.276 -3.584 1.00 87.69 182 SER A C 1
ATOM 1476 O O . SER A 1 182 ? 0.877 17.885 -3.699 1.00 87.69 182 SER A O 1
ATOM 1478 N N . VAL A 1 183 ? 3.072 17.728 -4.135 1.00 87.75 183 VAL A N 1
ATOM 1479 C CA . VAL A 1 183 ? 3.181 19.023 -4.828 1.00 87.75 183 VAL A CA 1
ATOM 1480 C C . VAL A 1 183 ? 2.210 19.117 -6.008 1.00 87.75 183 VAL A C 1
ATOM 1482 O O . VAL A 1 183 ? 1.520 20.130 -6.165 1.00 87.75 183 VAL A O 1
ATOM 1485 N N . LYS A 1 184 ? 2.103 18.061 -6.825 1.00 87.12 184 LYS A N 1
ATOM 1486 C CA . LYS A 1 184 ? 1.165 18.028 -7.960 1.00 87.12 184 LYS A CA 1
ATOM 1487 C C . LYS A 1 184 ? -0.292 18.044 -7.517 1.00 87.12 184 LYS A C 1
ATOM 1489 O O . LYS A 1 184 ? -1.115 18.683 -8.166 1.00 87.12 184 LYS A O 1
ATOM 1494 N N . ILE A 1 185 ? -0.638 17.375 -6.421 1.00 86.56 185 ILE A N 1
ATOM 1495 C CA . ILE A 1 185 ? -2.007 17.397 -5.895 1.00 86.56 185 ILE A CA 1
ATOM 1496 C C . ILE A 1 185 ? -2.364 18.756 -5.312 1.00 86.56 185 ILE A C 1
ATOM 1498 O O . ILE A 1 185 ? -3.441 19.274 -5.626 1.00 86.56 185 ILE A O 1
ATOM 1502 N N . LEU A 1 186 ? -1.477 19.333 -4.503 1.00 85.12 186 LEU A N 1
ATOM 1503 C CA . LEU A 1 186 ? -1.694 20.631 -3.876 1.00 85.12 186 LEU A CA 1
ATOM 1504 C C . LEU A 1 186 ? -1.901 21.711 -4.943 1.00 85.12 186 LEU A C 1
ATOM 1506 O O . LEU A 1 186 ? -2.952 22.349 -4.986 1.00 85.12 186 LEU A O 1
ATOM 1510 N N . THR A 1 187 ? -0.963 21.825 -5.885 1.00 86.44 187 THR A N 1
ATOM 1511 C CA . THR A 1 187 ? -1.002 22.849 -6.946 1.00 86.44 187 THR A CA 1
ATOM 1512 C C . THR A 1 187 ? -2.009 22.543 -8.060 1.00 86.44 187 THR A C 1
ATOM 1514 O O . THR A 1 187 ? -2.588 23.455 -8.651 1.00 86.44 187 THR A O 1
ATOM 1517 N N . GLY A 1 188 ? -2.247 21.266 -8.367 1.00 84.44 188 GLY A N 1
ATOM 1518 C CA . GLY A 1 188 ? -3.098 20.843 -9.479 1.00 84.44 188 GLY A CA 1
ATOM 1519 C C . GLY A 1 188 ? -4.577 20.702 -9.132 1.00 84.44 188 GLY A C 1
ATOM 1520 O O . GLY A 1 188 ? -5.422 20.900 -10.008 1.00 84.44 188 GLY A O 1
ATOM 1521 N N . LYS A 1 189 ? -4.914 20.375 -7.877 1.00 84.00 189 LYS A N 1
ATOM 1522 C CA . LYS A 1 189 ? -6.297 20.105 -7.448 1.00 84.00 189 LYS A CA 1
ATOM 1523 C C . LYS A 1 189 ? -6.720 20.918 -6.233 1.00 84.00 189 LYS A C 1
ATOM 1525 O O . LYS A 1 189 ? -7.706 21.640 -6.334 1.00 84.00 189 LYS A O 1
ATOM 1530 N N . VAL A 1 190 ? -6.007 20.795 -5.112 1.00 84.44 190 VAL A N 1
ATOM 1531 C CA . VAL A 1 190 ? -6.464 21.316 -3.810 1.00 84.44 190 VAL A CA 1
ATOM 1532 C C . VAL A 1 190 ? -6.539 22.840 -3.833 1.00 84.44 190 VAL A C 1
ATOM 1534 O O . VAL A 1 190 ? -7.617 23.405 -3.676 1.00 84.44 190 VAL A O 1
ATOM 1537 N N . TRP A 1 191 ? -5.433 23.516 -4.142 1.00 86.50 191 TRP A N 1
ATOM 1538 C CA . TRP A 1 191 ? -5.367 24.979 -4.127 1.00 86.50 191 TRP A CA 1
ATOM 1539 C C . TRP A 1 191 ? -6.111 25.639 -5.290 1.00 86.50 191 TRP A C 1
ATOM 1541 O O . TRP A 1 191 ? -6.488 26.803 -5.202 1.00 86.50 191 TRP A O 1
ATOM 1551 N N . LYS A 1 192 ? -6.391 24.913 -6.380 1.00 85.44 192 LYS A N 1
ATOM 1552 C CA . LYS A 1 192 ? -7.288 25.410 -7.441 1.00 85.44 192 LYS A CA 1
ATOM 1553 C C . LYS A 1 192 ? -8.752 25.440 -7.007 1.00 85.44 192 LYS A C 1
ATOM 1555 O O . LYS A 1 192 ? -9.533 26.210 -7.557 1.00 85.44 192 LYS A O 1
ATOM 1560 N N . GLN A 1 193 ? -9.126 24.581 -6.061 1.00 85.25 193 GLN A N 1
ATOM 1561 C CA . GLN A 1 193 ? -10.481 24.487 -5.517 1.00 85.25 193 GLN A CA 1
ATOM 1562 C C . GLN A 1 193 ? -10.671 25.323 -4.246 1.00 85.25 193 GLN A C 1
ATOM 1564 O O . GLN A 1 193 ? -11.791 25.402 -3.744 1.00 85.25 193 GLN A O 1
ATOM 1569 N N . ASP A 1 194 ? -9.611 25.961 -3.745 1.00 79.25 194 ASP A N 1
ATOM 1570 C CA . ASP A 1 194 ? -9.677 26.835 -2.578 1.00 79.25 194 ASP A CA 1
ATOM 1571 C C . ASP A 1 194 ? -10.579 28.052 -2.872 1.00 79.25 194 ASP A C 1
ATOM 1573 O O . ASP A 1 194 ? -10.340 28.778 -3.833 1.00 79.25 194 ASP A O 1
ATOM 1577 N N . PRO A 1 195 ? -11.654 28.300 -2.111 1.00 79.25 195 PRO A N 1
ATOM 1578 C CA . PRO A 1 195 ? -12.556 29.415 -2.388 1.00 79.25 195 PRO A CA 1
ATOM 1579 C C . PRO A 1 195 ? -11.965 30.798 -2.068 1.00 79.25 195 PRO A C 1
ATOM 1581 O O . PRO A 1 195 ? -12.448 31.789 -2.622 1.00 79.25 195 PRO A O 1
ATOM 1584 N N . PHE A 1 196 ? -10.956 30.889 -1.197 1.00 79.56 196 PHE A N 1
ATOM 1585 C CA . PHE A 1 196 ? -10.426 32.159 -0.692 1.00 79.56 196 PHE A CA 1
ATOM 1586 C C . PHE A 1 196 ? -9.097 32.542 -1.347 1.00 79.56 196 PHE A C 1
ATOM 1588 O O . PHE A 1 196 ? -8.904 33.712 -1.684 1.00 79.56 196 PHE A O 1
ATOM 1595 N N . HIS A 1 197 ? -8.215 31.569 -1.598 1.00 84.12 197 HIS A N 1
ATOM 1596 C CA . HIS A 1 197 ? -6.886 31.810 -2.172 1.00 84.12 197 HIS A CA 1
ATOM 1597 C C . HIS A 1 197 ? -6.560 30.814 -3.293 1.00 84.12 197 HIS A C 1
ATOM 1599 O O . HIS A 1 197 ? -5.854 29.826 -3.112 1.00 84.12 197 HIS A O 1
ATOM 1605 N N . GLN A 1 198 ? -7.117 31.063 -4.482 1.00 85.00 198 GLN A N 1
ATOM 1606 C CA . GLN A 1 198 ? -6.986 30.155 -5.628 1.00 85.00 198 GLN A CA 1
ATOM 1607 C C . GLN A 1 198 ? -5.599 30.181 -6.262 1.00 85.00 198 GLN A C 1
ATOM 1609 O O . GLN A 1 198 ? -5.091 31.245 -6.630 1.00 85.00 198 GLN A O 1
ATOM 1614 N N . TRP A 1 199 ? -5.054 28.992 -6.515 1.00 86.12 199 TRP A N 1
ATOM 1615 C CA . TRP A 1 199 ? -3.898 28.808 -7.389 1.00 86.12 199 TRP A CA 1
ATOM 1616 C C . TRP A 1 199 ? -4.279 29.106 -8.844 1.00 86.12 199 TRP A C 1
ATOM 1618 O O . TRP A 1 199 ? -5.135 28.427 -9.419 1.00 86.12 199 TRP A O 1
ATOM 1628 N N . LYS A 1 200 ? -3.672 30.136 -9.447 1.00 82.25 200 LYS A N 1
ATOM 1629 C CA . LYS A 1 200 ? -4.059 30.619 -10.786 1.00 82.25 200 LYS A CA 1
ATOM 1630 C C . LYS A 1 200 ? -3.234 30.005 -11.908 1.00 82.25 200 LYS A C 1
ATOM 1632 O O . LYS A 1 200 ? -3.738 29.899 -13.025 1.00 82.25 200 LYS A O 1
ATOM 1637 N N . ASN A 1 201 ? -1.981 29.647 -11.643 1.00 76.88 201 ASN A N 1
ATOM 1638 C CA . ASN A 1 201 ? -1.101 29.076 -12.653 1.00 76.88 201 ASN A CA 1
ATOM 1639 C C . ASN A 1 201 ? -1.433 27.603 -12.942 1.00 76.88 201 ASN A C 1
ATOM 1641 O O . ASN A 1 201 ? -2.255 26.950 -12.289 1.00 76.88 201 ASN A O 1
ATOM 1645 N N . GLU A 1 202 ? -0.777 27.070 -13.968 1.00 75.19 202 GLU A N 1
ATOM 1646 C CA . GLU A 1 202 ? -0.786 25.639 -14.250 1.00 75.19 202 GLU A CA 1
ATOM 1647 C C . GLU A 1 202 ? -0.062 24.845 -13.146 1.00 75.19 202 GLU A C 1
ATOM 1649 O O . GLU A 1 202 ? 0.437 25.406 -12.164 1.00 75.19 202 GLU A O 1
ATOM 1654 N N . GLU A 1 203 ? -0.084 23.517 -13.275 1.00 73.25 203 GLU A N 1
ATOM 1655 C CA . GLU A 1 203 ? 0.654 22.629 -12.372 1.00 73.25 203 GLU A CA 1
ATOM 1656 C C . GLU A 1 203 ? 2.132 23.035 -12.326 1.00 73.25 203 GLU A C 1
ATOM 1658 O O . GLU A 1 203 ? 2.720 23.406 -13.344 1.00 73.25 203 GLU A O 1
ATOM 1663 N N . LEU A 1 204 ? 2.716 23.004 -11.127 1.00 80.81 204 LEU A N 1
ATOM 1664 C CA . LEU A 1 204 ? 4.098 23.421 -10.923 1.00 80.81 204 LEU A CA 1
ATOM 1665 C C . LEU A 1 204 ? 5.045 22.518 -11.725 1.00 80.81 204 LEU A C 1
ATOM 1667 O O . LEU A 1 204 ? 4.914 21.295 -11.708 1.00 80.81 204 LEU A O 1
ATOM 1671 N N . ASP A 1 205 ? 6.004 23.127 -12.426 1.00 79.62 205 ASP A N 1
ATOM 1672 C CA . ASP A 1 205 ? 7.002 22.388 -13.195 1.00 79.62 205 ASP A CA 1
ATOM 1673 C C . ASP A 1 205 ? 7.946 21.625 -12.255 1.00 79.62 205 ASP A C 1
ATOM 1675 O O . ASP A 1 205 ? 8.822 22.200 -11.609 1.00 79.62 205 ASP A O 1
ATOM 1679 N N . THR A 1 206 ? 7.762 20.308 -12.193 1.00 82.38 206 THR A N 1
ATOM 1680 C CA . THR A 1 206 ? 8.571 19.385 -11.392 1.00 82.38 206 THR A CA 1
ATOM 1681 C C . THR A 1 206 ? 9.644 18.666 -12.217 1.00 82.38 206 THR A C 1
ATOM 1683 O O . THR A 1 206 ? 10.171 17.646 -11.774 1.00 82.38 206 THR A O 1
ATOM 1686 N N . THR A 1 207 ? 9.989 19.139 -13.421 1.00 84.12 207 THR A N 1
ATOM 1687 C CA . THR A 1 207 ? 10.916 18.449 -14.347 1.00 84.12 207 THR A CA 1
ATOM 1688 C C . THR A 1 207 ? 12.279 18.125 -13.736 1.00 84.12 207 THR A C 1
ATOM 1690 O O . THR A 1 207 ? 12.780 17.014 -13.921 1.00 84.12 207 THR A O 1
ATOM 1693 N N . PHE A 1 208 ? 12.876 19.049 -12.976 1.00 80.06 208 PHE A N 1
ATOM 1694 C CA . PHE A 1 208 ? 14.147 18.807 -12.280 1.00 80.06 208 PHE A CA 1
ATOM 1695 C C . PHE A 1 208 ? 14.040 17.622 -11.311 1.00 80.06 208 PHE A C 1
ATOM 1697 O O . PHE A 1 208 ? 14.883 16.724 -11.302 1.00 80.06 208 PHE A O 1
ATOM 1704 N N . PHE A 1 209 ? 12.950 17.579 -10.550 1.00 82.38 209 PHE A N 1
ATOM 1705 C CA . PHE A 1 209 ? 12.684 16.530 -9.577 1.00 82.38 209 PHE A CA 1
ATOM 1706 C C . PHE A 1 209 ? 12.347 15.191 -10.252 1.00 82.38 209 PHE A C 1
ATOM 1708 O O . PHE A 1 209 ? 12.828 14.137 -9.845 1.00 82.38 209 PHE A O 1
ATOM 1715 N N . GLU A 1 210 ? 11.616 15.217 -11.368 1.00 86.31 210 GLU A N 1
ATOM 1716 C CA . GLU A 1 210 ? 11.359 14.031 -12.190 1.00 86.31 210 GLU A CA 1
ATOM 1717 C C . GLU A 1 210 ? 12.632 13.449 -12.811 1.00 86.31 210 GLU A C 1
ATOM 1719 O O . GLU A 1 210 ? 12.756 12.228 -12.931 1.00 86.31 210 GLU A O 1
ATOM 1724 N N . ASN A 1 211 ? 13.581 14.296 -13.210 1.00 86.62 211 ASN A N 1
ATOM 1725 C CA . ASN A 1 211 ? 14.879 13.847 -13.706 1.00 86.62 211 ASN A CA 1
ATOM 1726 C C . ASN A 1 211 ? 15.694 13.180 -12.591 1.00 86.62 211 ASN A C 1
ATOM 1728 O O . ASN A 1 211 ? 16.297 12.134 -12.830 1.00 86.62 211 ASN A O 1
ATOM 1732 N N . PHE A 1 212 ? 15.630 13.705 -11.364 1.00 86.44 212 PHE A N 1
ATOM 1733 C CA . PHE A 1 212 ? 16.245 13.064 -10.202 1.00 86.44 212 PHE A CA 1
ATOM 1734 C C . PHE A 1 212 ? 15.628 11.688 -9.914 1.00 86.44 212 PHE A C 1
ATOM 1736 O O . PHE A 1 212 ? 16.348 10.696 -9.795 1.00 86.44 212 PHE A O 1
ATOM 1743 N N . ILE A 1 213 ? 14.293 11.597 -9.912 1.00 88.00 213 ILE A N 1
ATOM 1744 C CA . ILE A 1 213 ? 13.555 10.334 -9.762 1.00 88.00 213 ILE A CA 1
ATOM 1745 C C . ILE A 1 213 ? 13.977 9.327 -10.845 1.00 88.00 213 ILE A C 1
ATOM 1747 O O . ILE A 1 213 ? 14.260 8.166 -10.542 1.00 88.00 213 ILE A O 1
ATOM 1751 N N . LYS A 1 214 ? 14.059 9.751 -12.115 1.00 86.75 214 LYS A N 1
ATOM 1752 C CA . LYS A 1 214 ? 14.529 8.893 -13.221 1.00 86.75 214 LYS A CA 1
ATOM 1753 C C . LYS A 1 214 ? 15.947 8.383 -12.968 1.00 86.75 214 LYS A C 1
ATOM 1755 O O . LYS A 1 214 ? 16.188 7.188 -13.119 1.00 86.75 214 LYS A O 1
ATOM 1760 N N . ARG A 1 215 ? 16.856 9.253 -12.523 1.00 85.88 215 ARG A N 1
ATOM 1761 C CA . ARG A 1 215 ? 18.242 8.882 -12.221 1.00 85.88 215 ARG A CA 1
ATOM 1762 C C . ARG A 1 215 ? 18.339 7.872 -11.081 1.00 85.88 215 ARG A C 1
ATOM 1764 O O . ARG A 1 215 ? 19.042 6.874 -11.226 1.00 85.88 215 ARG A O 1
ATOM 1771 N N . ILE A 1 216 ? 17.594 8.064 -9.990 1.00 87.19 216 ILE A N 1
ATOM 1772 C CA . ILE A 1 216 ? 17.533 7.082 -8.896 1.00 87.19 216 ILE A CA 1
ATOM 1773 C C . ILE A 1 216 ? 16.996 5.736 -9.400 1.00 87.19 216 ILE A C 1
ATOM 1775 O O . ILE A 1 216 ? 17.583 4.694 -9.101 1.00 87.19 216 ILE A O 1
ATOM 1779 N N . ARG A 1 217 ? 15.929 5.730 -10.211 1.00 87.44 217 ARG A N 1
ATOM 1780 C CA . ARG A 1 217 ? 15.391 4.490 -10.803 1.00 87.44 217 ARG A CA 1
ATOM 1781 C C . ARG A 1 217 ? 16.421 3.771 -11.673 1.00 87.44 217 ARG A C 1
ATOM 1783 O O . ARG A 1 217 ? 16.529 2.548 -11.587 1.00 87.44 217 ARG A O 1
ATOM 1790 N N . ASP A 1 218 ? 17.201 4.502 -12.466 1.00 85.62 218 ASP A N 1
ATOM 1791 C CA . ASP A 1 218 ? 18.280 3.927 -13.277 1.00 85.62 218 ASP A CA 1
ATOM 1792 C C . ASP A 1 218 ? 19.359 3.271 -12.403 1.00 85.62 218 ASP A C 1
ATOM 1794 O O . ASP A 1 218 ? 19.781 2.142 -12.680 1.00 85.62 218 ASP A O 1
ATOM 1798 N N . ILE A 1 219 ? 19.765 3.937 -11.315 1.00 85.44 219 ILE A N 1
ATOM 1799 C CA . ILE A 1 219 ? 20.740 3.408 -10.349 1.00 85.44 219 ILE A CA 1
ATOM 1800 C C . ILE A 1 219 ? 20.203 2.130 -9.692 1.00 85.44 219 ILE A C 1
ATOM 1802 O O . ILE A 1 219 ? 20.886 1.102 -9.697 1.00 85.44 219 ILE A O 1
ATOM 1806 N N . ILE A 1 220 ? 18.965 2.153 -9.186 1.00 85.25 220 ILE A N 1
ATOM 1807 C CA . ILE A 1 220 ? 18.305 0.982 -8.583 1.00 85.25 220 ILE A CA 1
ATOM 1808 C C . ILE A 1 220 ? 18.203 -0.161 -9.599 1.00 85.25 220 ILE A C 1
ATOM 1810 O O . ILE A 1 220 ? 18.450 -1.324 -9.259 1.00 85.25 220 ILE A O 1
ATOM 1814 N N . SER A 1 221 ? 17.888 0.149 -10.858 1.00 83.88 221 SER A N 1
ATOM 1815 C CA . SER A 1 221 ? 17.787 -0.834 -11.938 1.00 83.88 221 SER A CA 1
ATOM 1816 C C . SER A 1 221 ? 19.109 -1.545 -12.202 1.00 83.88 221 SER A C 1
ATOM 1818 O O . SER A 1 221 ? 19.171 -2.778 -12.178 1.00 83.88 221 SER A O 1
ATOM 1820 N N . LEU A 1 222 ? 20.196 -0.787 -12.362 1.00 83.12 222 LEU A N 1
ATOM 1821 C CA . LEU A 1 222 ? 21.530 -1.363 -12.525 1.00 83.12 222 LEU A CA 1
ATOM 1822 C C . LEU A 1 222 ? 21.971 -2.149 -11.289 1.00 83.12 222 LEU A C 1
ATOM 1824 O O . LEU A 1 222 ? 22.548 -3.226 -11.424 1.00 83.12 222 LEU A O 1
ATOM 1828 N N . ARG A 1 223 ? 21.684 -1.646 -10.086 1.00 83.81 223 ARG A N 1
ATOM 1829 C CA . ARG A 1 223 ? 22.156 -2.251 -8.838 1.00 83.81 223 ARG A CA 1
ATOM 1830 C C . ARG A 1 223 ? 21.426 -3.543 -8.475 1.00 83.81 223 ARG A C 1
ATOM 1832 O O . ARG A 1 223 ? 22.045 -4.481 -7.974 1.00 83.81 223 ARG A O 1
ATOM 1839 N N . SER A 1 224 ? 20.123 -3.614 -8.732 1.00 82.38 224 SER A N 1
ATOM 1840 C CA . SER A 1 224 ? 19.303 -4.799 -8.444 1.00 82.38 224 SER A CA 1
ATOM 1841 C C . SER A 1 224 ? 19.478 -5.917 -9.480 1.00 82.38 224 SER A C 1
ATOM 1843 O O . SER A 1 224 ? 19.304 -7.098 -9.158 1.00 82.38 224 SER A O 1
ATOM 1845 N N . MET A 1 225 ? 19.886 -5.575 -10.706 1.00 79.38 225 MET A N 1
ATOM 1846 C CA . MET A 1 225 ? 20.029 -6.508 -11.825 1.00 79.38 225 MET A CA 1
ATOM 1847 C C . MET A 1 225 ? 20.962 -7.705 -11.539 1.00 79.38 225 MET A C 1
ATOM 1849 O O . MET A 1 225 ? 20.509 -8.839 -11.724 1.00 79.38 225 MET A O 1
ATOM 1853 N N . PRO A 1 226 ? 22.213 -7.539 -11.054 1.00 80.38 226 PRO A N 1
ATOM 1854 C CA . PRO A 1 226 ? 23.099 -8.667 -10.753 1.00 80.38 226 PRO A CA 1
ATOM 1855 C C . PRO A 1 226 ? 22.472 -9.673 -9.786 1.00 80.38 226 PRO A C 1
ATOM 1857 O O . PRO A 1 226 ? 22.600 -10.885 -9.972 1.00 80.38 226 PRO A O 1
ATOM 1860 N N . LYS A 1 227 ? 21.755 -9.182 -8.764 1.00 80.00 227 LYS A N 1
ATOM 1861 C CA . LYS A 1 227 ? 21.110 -10.034 -7.762 1.00 80.00 227 LYS A CA 1
ATOM 1862 C C . LYS A 1 227 ? 19.889 -10.756 -8.325 1.00 80.00 227 LYS A C 1
ATOM 1864 O O . LYS A 1 227 ? 19.718 -11.946 -8.065 1.00 80.00 227 LYS A O 1
ATOM 1869 N N . GLN A 1 228 ? 19.065 -10.073 -9.116 1.00 78.75 228 GLN A N 1
ATOM 1870 C CA . GLN A 1 228 ? 17.918 -10.696 -9.780 1.00 78.75 228 GLN A CA 1
ATOM 1871 C C . GLN A 1 228 ? 18.361 -11.802 -10.739 1.00 78.75 228 GLN A C 1
ATOM 1873 O O . GLN A 1 228 ? 17.757 -12.873 -10.753 1.00 78.75 228 GLN A O 1
ATOM 1878 N N . ILE A 1 229 ? 19.459 -11.583 -11.466 1.00 76.25 229 ILE A N 1
ATOM 1879 C CA . ILE A 1 229 ? 20.066 -12.569 -12.364 1.00 76.25 229 ILE A CA 1
ATOM 1880 C C . ILE A 1 229 ? 20.643 -13.747 -11.566 1.00 76.25 229 ILE A C 1
ATOM 1882 O O . ILE A 1 229 ? 20.321 -14.896 -11.863 1.00 76.25 229 ILE A O 1
ATOM 1886 N N . GLU A 1 230 ? 21.393 -13.500 -10.490 1.00 79.38 230 GLU A N 1
ATOM 1887 C CA . GLU A 1 230 ? 21.863 -14.570 -9.593 1.00 79.38 230 GLU A CA 1
ATOM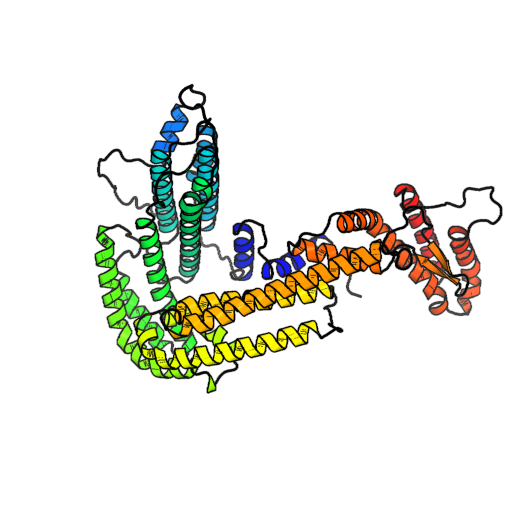 1888 C C . GLU A 1 230 ? 20.702 -15.451 -9.108 1.00 79.38 230 GLU A C 1
ATOM 1890 O O . GLU A 1 230 ? 20.781 -16.675 -9.174 1.00 79.38 230 GLU A O 1
ATOM 1895 N N . ILE A 1 231 ? 19.601 -14.841 -8.656 1.00 76.00 231 ILE A N 1
ATOM 1896 C CA . ILE A 1 231 ? 18.442 -15.575 -8.135 1.00 76.00 231 ILE A CA 1
ATOM 1897 C C . ILE A 1 231 ? 17.687 -16.319 -9.246 1.00 76.00 231 ILE A C 1
ATOM 1899 O O . ILE A 1 231 ? 17.136 -17.395 -9.008 1.00 76.00 231 ILE A O 1
ATOM 1903 N N . LEU A 1 232 ? 17.592 -15.740 -10.441 1.00 72.38 232 LEU A N 1
ATOM 1904 C CA . LEU A 1 232 ? 16.845 -16.325 -11.552 1.00 72.38 232 LEU A CA 1
ATOM 1905 C C . LEU A 1 232 ? 17.565 -17.535 -12.162 1.00 72.38 232 LEU A C 1
ATOM 1907 O O . LEU A 1 232 ? 16.903 -18.509 -12.527 1.00 72.38 232 LEU A O 1
ATOM 1911 N N . PHE A 1 233 ? 18.898 -17.494 -12.229 1.00 70.88 233 PHE A N 1
ATOM 1912 C CA . PHE A 1 233 ? 19.699 -18.493 -12.947 1.00 70.88 233 PHE A CA 1
ATOM 1913 C C . PHE A 1 233 ? 20.561 -19.373 -12.038 1.00 70.88 233 PHE A C 1
ATOM 1915 O O . PHE A 1 233 ? 21.114 -20.358 -12.514 1.00 70.88 233 PHE A O 1
ATOM 1922 N N . ASN A 1 234 ? 20.662 -19.048 -10.742 1.00 74.00 234 ASN A N 1
ATOM 1923 C CA . ASN A 1 234 ? 21.591 -19.677 -9.795 1.00 74.00 234 ASN A CA 1
ATOM 1924 C C . ASN A 1 234 ? 23.052 -19.653 -10.293 1.00 74.00 234 ASN A C 1
ATOM 1926 O O . ASN A 1 234 ? 23.858 -20.518 -9.952 1.00 74.00 234 ASN A O 1
ATOM 1930 N N . ASP A 1 235 ? 23.383 -18.653 -11.116 1.00 78.94 235 ASP A N 1
ATOM 1931 C CA . ASP A 1 235 ? 24.681 -18.488 -11.759 1.00 78.94 235 ASP A CA 1
ATOM 1932 C C . ASP A 1 235 ? 25.416 -17.296 -11.137 1.00 78.94 235 ASP A C 1
ATOM 1934 O O . ASP A 1 235 ? 25.123 -16.121 -11.391 1.00 78.94 235 ASP A O 1
ATOM 1938 N N . ARG A 1 236 ? 26.388 -17.614 -10.278 1.00 82.44 236 ARG A N 1
ATOM 1939 C CA . ARG A 1 236 ? 27.230 -16.613 -9.611 1.00 82.44 236 ARG A CA 1
ATOM 1940 C C . ARG A 1 236 ? 28.275 -16.005 -10.548 1.00 82.44 236 ARG A C 1
ATOM 1942 O O . ARG A 1 236 ? 28.799 -14.935 -10.236 1.00 82.44 236 ARG A O 1
ATOM 1949 N N . GLU A 1 237 ? 28.613 -16.660 -11.656 1.00 83.12 237 GLU A N 1
ATOM 1950 C CA . GLU A 1 237 ? 29.609 -16.157 -12.605 1.00 83.12 237 GLU A CA 1
ATOM 1951 C C . GLU A 1 237 ? 29.040 -15.015 -13.433 1.00 83.12 237 GLU A C 1
ATOM 1953 O O . GLU A 1 237 ? 29.682 -13.970 -13.552 1.00 83.12 237 GLU A O 1
ATOM 1958 N N . VAL A 1 238 ? 27.809 -15.169 -13.924 1.00 80.56 238 VAL A N 1
ATOM 1959 C CA . VAL A 1 238 ? 27.108 -14.104 -14.651 1.00 80.56 238 VAL A CA 1
ATOM 1960 C C . VAL A 1 238 ? 26.954 -12.867 -13.769 1.00 80.56 238 VAL A C 1
ATOM 1962 O O . VAL A 1 238 ? 27.261 -11.763 -14.214 1.00 80.56 238 VAL A O 1
ATOM 1965 N N . LYS A 1 239 ? 26.574 -13.040 -12.495 1.00 82.81 239 LYS A N 1
ATOM 1966 C CA . LYS A 1 239 ? 26.534 -11.936 -11.526 1.00 82.81 239 LYS A CA 1
ATOM 1967 C C . LYS A 1 239 ? 27.872 -11.196 -11.459 1.00 82.81 239 LYS A C 1
ATOM 1969 O O . LYS A 1 239 ? 27.902 -9.985 -11.640 1.00 82.81 239 LYS A O 1
ATOM 1974 N N . ARG A 1 240 ? 28.980 -11.921 -11.251 1.00 83.81 240 ARG A N 1
ATOM 1975 C CA . ARG A 1 240 ? 30.327 -11.325 -11.162 1.00 83.81 240 ARG A CA 1
ATOM 1976 C C . ARG A 1 240 ? 30.725 -10.587 -12.438 1.00 83.81 240 ARG A C 1
ATOM 1978 O O . ARG A 1 240 ? 31.400 -9.564 -12.356 1.00 83.81 240 ARG A O 1
ATOM 1985 N N . GLN A 1 241 ? 30.335 -11.099 -13.605 1.00 84.88 241 GLN A N 1
ATOM 1986 C CA . GLN A 1 241 ? 30.591 -10.432 -14.881 1.00 84.88 241 GLN A CA 1
ATOM 1987 C C . GLN A 1 241 ? 29.822 -9.111 -14.978 1.00 84.88 241 GLN A C 1
ATOM 1989 O O . GLN A 1 241 ? 30.419 -8.104 -15.351 1.00 84.88 241 GLN A O 1
ATOM 1994 N N . ILE A 1 242 ? 28.546 -9.087 -14.581 1.00 83.56 242 ILE A N 1
ATOM 1995 C CA . ILE A 1 242 ? 27.728 -7.865 -14.586 1.00 83.56 242 ILE A CA 1
ATOM 1996 C C . ILE A 1 242 ? 28.233 -6.863 -13.546 1.00 83.56 242 ILE A C 1
ATOM 1998 O O . ILE A 1 242 ? 28.424 -5.701 -13.890 1.00 83.56 242 ILE A O 1
ATOM 2002 N N . ASP A 1 243 ? 28.543 -7.302 -12.323 1.00 84.75 243 ASP A N 1
ATOM 2003 C CA . ASP A 1 243 ? 29.136 -6.443 -11.287 1.00 84.75 243 ASP A CA 1
ATOM 2004 C C . ASP A 1 243 ? 30.438 -5.795 -11.788 1.00 84.75 243 ASP A C 1
ATOM 2006 O O . ASP A 1 243 ? 30.672 -4.603 -11.586 1.00 84.75 243 ASP A O 1
ATOM 2010 N N . LYS A 1 244 ? 31.279 -6.563 -12.496 1.00 85.38 244 LYS A N 1
ATOM 2011 C CA . LYS A 1 244 ? 32.514 -6.049 -13.099 1.00 85.38 244 LYS A CA 1
ATOM 2012 C C . LYS A 1 244 ? 32.234 -5.040 -14.214 1.00 85.38 244 LYS A C 1
ATOM 2014 O O . LYS A 1 244 ? 32.939 -4.039 -14.288 1.00 85.38 244 LYS A O 1
ATOM 2019 N N . ILE A 1 245 ? 31.233 -5.280 -15.063 1.00 84.38 245 ILE A N 1
ATOM 2020 C CA . ILE A 1 245 ? 30.833 -4.332 -16.113 1.00 84.38 245 ILE A CA 1
ATOM 2021 C C . ILE A 1 245 ? 30.354 -3.025 -15.480 1.00 84.38 245 ILE A C 1
ATOM 2023 O O . ILE A 1 245 ? 30.914 -1.983 -15.802 1.00 84.38 245 ILE A O 1
ATOM 2027 N N . ILE A 1 246 ? 29.417 -3.088 -14.526 1.00 83.88 246 ILE A N 1
ATOM 2028 C CA . ILE A 1 246 ? 28.884 -1.910 -13.823 1.00 83.88 246 ILE A CA 1
ATOM 2029 C C . ILE A 1 246 ? 30.014 -1.141 -13.140 1.00 83.88 246 ILE A C 1
ATOM 2031 O O . ILE A 1 246 ? 30.112 0.074 -13.294 1.00 83.88 246 ILE A O 1
ATOM 2035 N N . LYS A 1 247 ? 30.914 -1.832 -12.431 1.00 82.19 247 LYS A N 1
ATOM 2036 C CA . LYS A 1 247 ? 32.058 -1.186 -11.779 1.00 82.19 247 LYS A CA 1
ATOM 2037 C C . LYS A 1 247 ? 32.990 -0.510 -12.788 1.00 82.19 247 LYS A C 1
ATOM 2039 O O . LYS A 1 247 ? 33.471 0.583 -12.517 1.00 82.19 247 LYS A O 1
ATOM 2044 N N . ASN A 1 248 ? 33.234 -1.127 -13.941 1.00 82.19 248 ASN A N 1
ATOM 2045 C CA . ASN A 1 248 ? 34.114 -0.563 -14.961 1.00 82.19 248 ASN A CA 1
ATOM 2046 C C . ASN A 1 248 ? 33.498 0.647 -15.676 1.00 82.19 248 ASN A C 1
ATOM 2048 O O . ASN A 1 248 ? 34.227 1.576 -16.012 1.00 82.19 248 ASN A O 1
ATOM 2052 N N . THR A 1 249 ? 32.186 0.641 -15.925 1.00 79.62 249 THR A N 1
ATOM 2053 C CA . THR A 1 249 ? 31.503 1.730 -16.640 1.00 79.62 249 THR A CA 1
ATOM 2054 C C . THR A 1 249 ? 31.097 2.870 -15.712 1.00 79.62 249 THR A C 1
ATOM 2056 O O . THR A 1 249 ? 31.233 4.033 -16.079 1.00 79.62 249 THR A O 1
ATOM 2059 N N . MET A 1 250 ? 30.618 2.549 -14.506 1.00 78.06 250 MET A N 1
ATOM 2060 C CA . MET A 1 250 ? 30.055 3.522 -13.562 1.00 78.06 250 MET A CA 1
ATOM 2061 C C . MET A 1 250 ? 30.984 3.857 -12.396 1.00 78.06 250 MET A C 1
ATOM 2063 O O . MET A 1 250 ? 30.919 4.964 -11.880 1.00 78.06 250 MET A O 1
ATOM 2067 N N . GLY A 1 251 ? 31.856 2.940 -11.971 1.00 68.44 251 GLY A N 1
ATOM 2068 C CA . GLY A 1 251 ? 32.574 3.062 -10.695 1.00 68.44 251 GLY A CA 1
ATOM 2069 C C . GLY A 1 251 ? 33.587 4.207 -10.610 1.00 68.44 251 GLY A C 1
ATOM 2070 O O . GLY A 1 251 ? 33.956 4.595 -9.510 1.00 68.44 251 GLY A O 1
ATOM 2071 N N . ASN A 1 252 ? 34.022 4.762 -11.744 1.00 66.56 252 ASN A N 1
ATOM 2072 C CA . ASN A 1 252 ? 34.968 5.883 -11.775 1.00 66.56 252 ASN A CA 1
ATOM 2073 C C . ASN A 1 252 ? 34.290 7.264 -11.749 1.00 66.56 252 ASN A C 1
ATOM 2075 O O . ASN A 1 252 ? 34.987 8.275 -11.828 1.00 66.56 252 ASN A O 1
ATOM 2079 N N . LYS A 1 253 ? 32.955 7.336 -11.711 1.00 66.38 253 LYS A N 1
ATOM 2080 C CA . LYS A 1 253 ? 32.211 8.602 -11.704 1.00 66.38 253 LYS A CA 1
ATOM 2081 C C . LYS A 1 253 ? 31.162 8.584 -10.606 1.00 66.38 253 LYS A C 1
ATOM 2083 O O . LYS A 1 253 ? 30.526 7.559 -10.387 1.00 66.38 253 LYS A O 1
ATOM 2088 N N . ASN A 1 254 ? 30.956 9.729 -9.963 1.00 67.12 254 ASN A N 1
ATOM 2089 C CA . ASN A 1 254 ? 29.929 9.863 -8.947 1.00 67.12 254 ASN A CA 1
ATOM 2090 C C . ASN A 1 254 ? 28.537 9.774 -9.605 1.00 67.12 254 ASN A C 1
ATOM 2092 O O . ASN A 1 254 ? 28.154 10.674 -10.366 1.00 67.12 254 ASN A O 1
ATOM 2096 N N . PRO A 1 255 ? 27.755 8.707 -9.353 1.00 63.56 255 PRO A N 1
ATOM 2097 C CA . PRO A 1 255 ? 26.407 8.608 -9.893 1.00 63.56 255 PRO A CA 1
ATOM 2098 C C . PRO A 1 255 ? 25.477 9.677 -9.312 1.00 63.56 255 PRO A C 1
ATOM 2100 O O . PRO A 1 255 ? 24.413 9.902 -9.883 1.00 63.56 255 PRO A O 1
ATOM 2103 N N . LEU A 1 256 ? 25.880 10.367 -8.245 1.00 67.06 256 LEU A N 1
ATOM 2104 C CA . LEU A 1 256 ? 25.095 11.364 -7.528 1.00 67.06 256 LEU A CA 1
ATOM 2105 C C . LEU A 1 256 ? 25.453 12.818 -7.864 1.00 67.06 256 LEU A C 1
ATOM 2107 O O . LEU A 1 256 ? 24.770 13.715 -7.377 1.00 67.06 256 LEU A O 1
ATOM 2111 N N . ASP A 1 257 ? 26.414 13.062 -8.769 1.00 69.88 257 ASP A N 1
ATOM 2112 C CA . ASP A 1 257 ? 26.669 14.393 -9.349 1.00 69.88 257 ASP A CA 1
ATOM 2113 C C . ASP A 1 257 ? 25.510 14.796 -10.287 1.00 69.88 257 ASP A C 1
ATOM 2115 O O . ASP A 1 257 ? 25.637 14.814 -11.523 1.00 69.88 257 ASP A O 1
ATOM 2119 N N . PHE A 1 258 ? 24.337 15.035 -9.703 1.00 69.75 258 PHE A N 1
ATOM 2120 C CA . PHE A 1 258 ? 23.108 15.416 -10.380 1.00 69.75 258 PHE A CA 1
ATOM 2121 C C . PHE A 1 258 ? 23.112 16.920 -10.643 1.00 69.75 258 PHE A C 1
ATOM 2123 O O . PHE A 1 258 ? 22.909 17.741 -9.752 1.00 69.75 258 PHE A O 1
ATOM 2130 N N . ASN A 1 259 ? 23.364 17.282 -11.896 1.00 70.94 259 ASN A N 1
ATOM 2131 C CA . ASN A 1 259 ? 23.180 18.629 -12.412 1.00 70.94 259 ASN A CA 1
ATOM 2132 C C . ASN A 1 259 ? 22.728 18.534 -13.879 1.00 70.94 259 ASN A C 1
ATOM 2134 O O . ASN A 1 259 ? 22.974 17.523 -14.542 1.00 70.94 259 ASN A O 1
ATOM 2138 N N . GLU A 1 260 ? 22.076 19.577 -14.395 1.00 67.06 260 GLU A N 1
ATOM 2139 C CA . GLU A 1 260 ? 21.528 19.574 -15.763 1.00 67.06 260 GLU A CA 1
ATOM 2140 C C . GLU A 1 260 ? 22.590 19.280 -16.838 1.00 67.06 260 GLU A C 1
ATOM 2142 O O . GLU A 1 260 ? 22.298 18.632 -17.840 1.00 67.06 260 GLU A O 1
ATOM 2147 N N . TYR A 1 261 ? 23.842 19.689 -16.612 1.00 66.25 261 TYR A N 1
ATOM 2148 C CA . TYR A 1 261 ? 24.957 19.471 -17.541 1.00 66.25 261 TYR A CA 1
ATOM 2149 C C . TYR A 1 261 ? 25.450 18.014 -17.563 1.00 66.25 261 TYR A C 1
ATOM 2151 O O . TYR A 1 261 ? 25.930 17.524 -18.587 1.00 66.25 261 TYR A O 1
ATOM 2159 N N . ASN A 1 262 ? 25.327 17.303 -16.444 1.00 75.19 262 ASN A N 1
ATOM 2160 C CA . ASN A 1 262 ? 25.800 15.936 -16.276 1.00 75.19 262 ASN A CA 1
ATOM 2161 C C . ASN A 1 262 ? 24.772 14.906 -16.738 1.00 75.19 262 ASN A C 1
ATOM 2163 O O . ASN A 1 262 ? 25.148 13.753 -16.941 1.00 75.19 262 ASN A O 1
ATOM 2167 N N . GLU A 1 263 ? 23.512 15.289 -16.944 1.00 77.19 263 GLU A N 1
ATOM 2168 C CA . GLU A 1 263 ? 22.464 14.369 -17.393 1.00 77.19 263 GLU A CA 1
ATOM 2169 C C . GLU A 1 263 ? 22.771 13.750 -18.763 1.00 77.19 263 GLU A C 1
ATOM 2171 O O . GLU A 1 263 ? 22.581 12.550 -18.964 1.00 77.19 263 GLU A O 1
ATOM 2176 N N . ASP A 1 264 ? 23.335 14.517 -19.698 1.00 79.25 264 ASP A N 1
ATOM 2177 C CA . ASP A 1 264 ? 23.742 13.977 -21.001 1.00 79.25 264 ASP A CA 1
ATOM 2178 C C . ASP A 1 264 ? 24.891 12.966 -20.871 1.00 79.25 264 ASP A C 1
ATOM 2180 O O . ASP A 1 264 ? 24.915 11.940 -21.556 1.00 79.25 264 ASP A O 1
ATOM 2184 N N . ASN A 1 265 ? 25.836 13.229 -19.967 1.00 81.31 265 ASN A N 1
ATOM 2185 C CA . ASN A 1 265 ? 26.928 12.311 -19.647 1.00 81.31 265 ASN A CA 1
ATOM 2186 C C . ASN A 1 265 ? 26.395 11.046 -18.950 1.00 81.31 265 ASN A C 1
ATOM 2188 O O . ASN A 1 265 ? 26.797 9.942 -19.311 1.00 81.31 265 ASN A O 1
ATOM 2192 N N . TRP A 1 266 ? 25.440 11.184 -18.025 1.00 83.44 266 TRP A N 1
ATOM 2193 C CA . TRP A 1 266 ? 24.767 10.064 -17.364 1.00 83.44 266 TRP A CA 1
ATOM 2194 C C . TRP A 1 266 ? 24.052 9.160 -18.371 1.00 83.44 266 TRP A C 1
ATOM 2196 O O . TRP A 1 266 ? 24.284 7.951 -18.387 1.00 83.44 266 TRP A O 1
ATOM 2206 N N . ARG A 1 267 ? 23.265 9.733 -19.293 1.00 83.06 267 ARG A N 1
ATOM 2207 C CA . ARG A 1 267 ? 22.581 8.964 -20.348 1.00 83.06 267 ARG A CA 1
ATOM 2208 C C . ARG A 1 267 ? 23.561 8.206 -21.244 1.00 83.06 267 ARG A C 1
ATOM 2210 O O . ARG A 1 267 ? 23.285 7.064 -21.610 1.00 83.06 267 ARG A O 1
ATOM 2217 N N . ARG A 1 268 ? 24.712 8.805 -21.578 1.00 83.50 268 ARG A N 1
ATOM 2218 C CA . ARG A 1 268 ? 25.774 8.133 -22.352 1.00 83.50 268 ARG A CA 1
ATOM 2219 C C . ARG A 1 268 ? 26.366 6.947 -21.592 1.00 83.50 268 ARG A C 1
ATOM 2221 O O . ARG A 1 268 ? 26.416 5.855 -22.145 1.00 83.50 268 ARG A O 1
ATOM 2228 N N . LEU A 1 269 ? 26.731 7.128 -20.324 1.00 83.69 269 LEU A N 1
ATOM 2229 C CA . LEU A 1 269 ? 27.272 6.051 -19.482 1.00 83.69 269 LEU A CA 1
ATOM 2230 C C . LEU A 1 269 ? 26.265 4.918 -19.281 1.00 83.69 269 LEU A C 1
ATOM 2232 O O . LEU A 1 269 ? 26.617 3.741 -19.340 1.00 83.69 269 LEU A O 1
ATOM 2236 N N . MET A 1 270 ? 24.996 5.271 -19.078 1.00 84.00 270 MET A N 1
ATOM 2237 C CA . MET A 1 270 ? 23.907 4.308 -18.967 1.00 84.00 270 MET A CA 1
ATOM 2238 C C . MET A 1 270 ? 23.760 3.508 -20.264 1.00 84.00 270 MET A C 1
ATOM 2240 O O . MET A 1 270 ? 23.602 2.288 -20.226 1.00 84.00 270 MET A O 1
ATOM 2244 N N . HIS A 1 271 ? 23.872 4.162 -21.422 1.00 83.81 271 HIS A N 1
ATOM 2245 C CA . HIS A 1 271 ? 23.864 3.490 -22.718 1.00 83.81 271 HIS A CA 1
ATOM 2246 C C . HIS A 1 271 ? 25.066 2.550 -22.903 1.00 83.81 271 HIS A C 1
ATOM 2248 O O . HIS A 1 271 ? 24.868 1.390 -23.262 1.00 83.81 271 HIS A O 1
ATOM 2254 N N . GLU A 1 272 ? 26.285 3.003 -22.596 1.00 85.19 272 GLU A N 1
ATOM 2255 C CA . GLU A 1 272 ? 27.510 2.191 -22.669 1.00 85.19 272 GLU A CA 1
ATOM 2256 C C . GLU A 1 272 ? 27.432 0.953 -21.765 1.00 85.19 272 GLU A C 1
ATOM 2258 O O . GLU A 1 272 ? 27.725 -0.163 -22.199 1.00 85.19 272 GLU A O 1
ATOM 2263 N N . CYS A 1 273 ? 26.971 1.131 -20.525 1.00 83.88 273 CYS A N 1
ATOM 2264 C CA . CYS A 1 273 ? 26.748 0.041 -19.578 1.00 83.88 273 CYS A CA 1
ATOM 2265 C C . CYS A 1 273 ? 25.712 -0.958 -20.112 1.00 83.88 273 CYS A C 1
ATOM 2267 O O . CYS A 1 273 ? 25.942 -2.169 -20.114 1.00 83.88 273 CYS A O 1
ATOM 2269 N N . ASN A 1 274 ? 24.589 -0.463 -20.636 1.00 84.44 274 ASN A N 1
ATOM 2270 C CA . ASN A 1 274 ? 23.539 -1.315 -21.186 1.00 84.44 274 ASN A CA 1
ATOM 2271 C C . ASN A 1 274 ? 24.006 -2.111 -22.412 1.00 84.44 274 ASN A C 1
ATOM 2273 O O . ASN A 1 274 ? 23.710 -3.303 -22.494 1.00 84.44 274 ASN A O 1
ATOM 2277 N N . GLU A 1 275 ? 24.766 -1.504 -23.326 1.00 85.38 275 GLU A N 1
ATOM 2278 C CA . GLU A 1 275 ? 25.345 -2.220 -24.469 1.00 85.38 275 GLU A CA 1
ATOM 2279 C C . GLU A 1 275 ? 26.401 -3.245 -24.031 1.00 85.38 275 GLU A C 1
ATOM 2281 O O . GLU A 1 275 ? 26.443 -4.344 -24.583 1.00 85.38 275 GLU A O 1
ATOM 2286 N N . ALA A 1 276 ? 27.189 -2.963 -22.988 1.00 85.38 276 ALA A N 1
ATOM 2287 C CA . ALA A 1 276 ? 28.142 -3.926 -22.436 1.00 85.38 276 ALA A CA 1
ATOM 2288 C C . ALA A 1 276 ? 27.458 -5.132 -21.756 1.00 85.38 276 ALA A C 1
ATOM 2290 O O . ALA A 1 276 ? 27.966 -6.253 -21.823 1.00 85.38 276 ALA A O 1
ATOM 2291 N N . ILE A 1 277 ? 26.297 -4.929 -21.123 1.00 85.06 277 ILE A N 1
ATOM 2292 C CA . ILE A 1 277 ? 25.527 -5.990 -20.448 1.00 85.06 277 ILE A CA 1
ATOM 2293 C C . ILE A 1 277 ? 24.706 -6.829 -21.448 1.00 85.06 277 ILE A C 1
ATOM 2295 O O . ILE A 1 277 ? 24.441 -8.012 -21.214 1.00 85.06 277 ILE A O 1
ATOM 2299 N N . LYS A 1 278 ? 24.320 -6.254 -22.588 1.00 83.88 278 LYS A N 1
ATOM 2300 C CA . LYS A 1 278 ? 23.438 -6.865 -23.595 1.00 83.88 278 LYS A CA 1
ATOM 2301 C C . LYS A 1 278 ? 23.834 -8.284 -24.048 1.00 83.88 278 LYS A C 1
ATOM 2303 O O . LYS A 1 278 ? 22.941 -9.134 -24.059 1.00 83.88 278 LYS A O 1
ATOM 2308 N N . PRO A 1 279 ? 25.111 -8.627 -24.325 1.00 83.94 279 PRO A N 1
ATOM 2309 C CA . PRO A 1 279 ? 25.492 -9.999 -24.683 1.00 83.94 279 PRO A CA 1
ATOM 2310 C C . PRO A 1 279 ? 25.220 -11.016 -23.566 1.00 83.94 279 PRO A C 1
ATOM 2312 O O . PRO A 1 279 ? 24.959 -12.188 -23.839 1.00 83.94 279 PRO A O 1
ATOM 2315 N N . LEU A 1 280 ? 25.274 -10.587 -22.300 1.00 81.19 280 LEU A N 1
ATOM 2316 C CA . LEU A 1 280 ? 24.927 -11.435 -21.160 1.00 81.19 280 LEU A CA 1
ATOM 2317 C C . LEU A 1 280 ? 23.415 -11.631 -21.092 1.00 81.19 280 LEU A C 1
ATOM 2319 O O . LEU A 1 280 ? 22.966 -12.770 -21.005 1.00 81.19 280 LEU A O 1
ATOM 2323 N N . ILE A 1 281 ? 22.631 -10.557 -21.232 1.00 78.88 281 ILE A N 1
ATOM 2324 C CA . ILE A 1 281 ? 21.160 -10.642 -21.283 1.00 78.88 281 ILE A CA 1
ATOM 2325 C C . ILE A 1 281 ? 20.711 -11.602 -22.391 1.00 78.88 281 ILE A C 1
ATOM 2327 O O . ILE A 1 281 ? 19.805 -12.403 -22.173 1.00 78.88 281 ILE A O 1
ATOM 2331 N N . GLU A 1 282 ? 21.362 -11.586 -23.555 1.00 81.81 282 GLU A N 1
ATOM 2332 C CA . GLU A 1 282 ? 21.023 -12.475 -24.673 1.00 81.81 282 GLU A CA 1
ATOM 2333 C C . GLU A 1 282 ? 21.268 -13.956 -24.381 1.00 81.81 282 GLU A C 1
ATOM 2335 O O . GLU A 1 282 ? 20.416 -14.782 -24.710 1.00 81.81 282 GLU A O 1
ATOM 2340 N N . LYS A 1 283 ? 22.370 -14.301 -23.705 1.00 79.25 283 LYS A N 1
ATOM 2341 C CA . LYS A 1 283 ? 22.634 -15.685 -23.261 1.00 79.25 283 LYS A CA 1
ATOM 2342 C C . LYS A 1 283 ? 21.583 -16.187 -22.276 1.00 79.25 283 LYS A C 1
ATOM 2344 O O . LYS A 1 283 ? 21.262 -17.370 -22.230 1.00 79.25 283 LYS A O 1
ATOM 2349 N N . ILE A 1 284 ? 21.065 -15.265 -21.481 1.00 74.94 284 ILE A N 1
ATOM 2350 C CA . ILE A 1 284 ? 20.175 -15.517 -20.357 1.00 74.94 284 ILE A CA 1
ATOM 2351 C C . ILE A 1 284 ? 18.698 -15.582 -20.794 1.00 74.94 284 ILE A C 1
ATOM 2353 O O . ILE A 1 284 ? 17.858 -16.234 -20.164 1.00 74.94 284 ILE A O 1
ATOM 2357 N N . PHE A 1 285 ? 18.382 -14.932 -21.909 1.00 78.94 285 PHE A N 1
ATOM 2358 C CA . PHE A 1 285 ? 17.036 -14.747 -22.430 1.00 78.94 285 PHE A CA 1
ATOM 2359 C C . PHE A 1 285 ? 16.204 -16.038 -22.594 1.00 78.94 285 PHE A C 1
ATOM 2361 O O . PHE A 1 285 ? 15.035 -16.040 -22.194 1.00 78.94 285 PHE A O 1
ATOM 2368 N N . PRO A 1 286 ? 16.749 -17.166 -23.101 1.00 80.75 286 PRO A N 1
ATOM 2369 C CA . PRO A 1 286 ? 15.985 -18.410 -23.233 1.00 80.75 286 PRO A CA 1
ATOM 2370 C C . PRO A 1 286 ? 15.500 -18.970 -21.889 1.00 80.75 286 PRO A C 1
ATOM 2372 O O . PRO A 1 286 ? 14.413 -19.545 -21.803 1.00 80.75 286 PRO A O 1
ATOM 2375 N N . ILE A 1 287 ? 16.285 -18.783 -20.825 1.00 77.94 287 ILE A N 1
ATOM 2376 C CA . ILE A 1 287 ? 15.934 -19.269 -19.489 1.00 77.94 287 ILE A CA 1
ATOM 2377 C C . ILE A 1 287 ? 14.842 -18.382 -18.879 1.00 77.94 287 ILE A C 1
ATOM 2379 O O . ILE A 1 287 ? 13.888 -18.898 -18.294 1.00 77.94 287 ILE A O 1
ATOM 2383 N N . LEU A 1 288 ? 14.942 -17.062 -19.077 1.00 78.19 288 LEU A N 1
ATOM 2384 C CA . LEU A 1 288 ? 13.911 -16.100 -18.683 1.00 78.19 288 LEU A CA 1
ATOM 2385 C C . LEU A 1 288 ? 12.566 -16.431 -19.343 1.00 78.19 288 LEU A C 1
ATOM 2387 O O . LEU A 1 288 ? 11.561 -16.545 -18.643 1.00 78.19 288 LEU A O 1
ATOM 2391 N N . 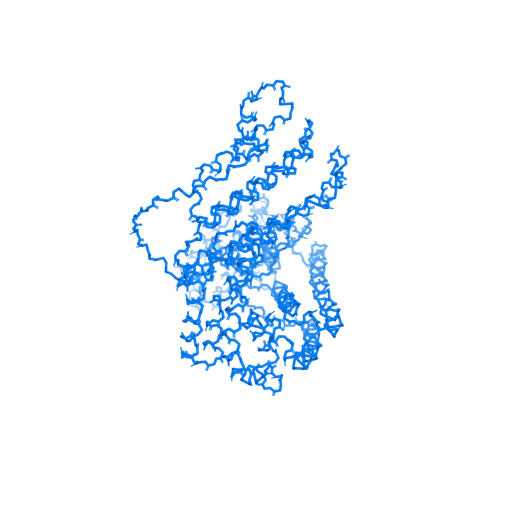ARG A 1 289 ? 12.559 -16.687 -20.661 1.00 78.50 289 ARG A N 1
ATOM 2392 C CA . ARG A 1 289 ? 11.366 -17.164 -21.383 1.00 78.50 289 ARG A CA 1
ATOM 2393 C C . ARG A 1 289 ? 10.759 -18.377 -20.684 1.00 78.50 289 ARG A C 1
ATOM 2395 O O . ARG A 1 289 ? 9.593 -18.356 -20.305 1.00 78.50 289 ARG A O 1
ATOM 2402 N N . GLY A 1 290 ? 11.566 -19.399 -20.403 1.00 78.31 290 GLY A N 1
ATOM 2403 C CA . GLY A 1 290 ? 11.104 -20.616 -19.731 1.00 78.31 290 GLY A CA 1
ATOM 2404 C C . GLY A 1 290 ? 10.466 -20.415 -18.347 1.00 78.31 290 GLY A C 1
ATOM 2405 O O . GLY A 1 290 ? 9.722 -21.295 -17.917 1.00 78.31 290 GLY A O 1
ATOM 2406 N N . LYS A 1 291 ? 10.743 -19.297 -17.659 1.00 76.06 291 LYS A N 1
ATOM 2407 C CA . LYS A 1 291 ? 10.198 -18.946 -16.332 1.00 76.06 291 LYS A CA 1
ATOM 2408 C C . LYS A 1 291 ? 8.955 -18.054 -16.387 1.00 76.06 291 LYS A C 1
ATOM 2410 O O . LYS A 1 291 ? 8.238 -17.979 -15.395 1.00 76.06 291 LYS A O 1
ATOM 2415 N N . ILE A 1 292 ? 8.719 -17.388 -17.513 1.00 74.81 292 ILE A N 1
ATOM 2416 C CA . ILE A 1 292 ? 7.549 -16.525 -17.738 1.00 74.81 292 ILE A CA 1
ATOM 2417 C C . ILE A 1 292 ? 6.448 -17.290 -18.475 1.00 74.81 292 ILE A C 1
ATOM 2419 O O . ILE A 1 292 ? 5.273 -16.975 -18.314 1.00 74.81 292 ILE A O 1
ATOM 2423 N N . LEU A 1 293 ? 6.809 -18.323 -19.248 1.00 71.00 293 LEU A N 1
ATOM 2424 C CA . LEU A 1 293 ? 5.830 -19.117 -19.981 1.00 71.00 293 LEU A CA 1
ATOM 2425 C C . LEU A 1 293 ? 4.792 -19.753 -19.027 1.00 71.00 293 LEU A C 1
ATOM 2427 O O . LEU A 1 293 ? 5.165 -20.555 -18.161 1.00 71.00 293 LEU A O 1
ATOM 2431 N N . PRO A 1 294 ? 3.488 -19.483 -19.231 1.00 63.72 294 PRO A N 1
ATOM 2432 C CA . PRO A 1 294 ? 2.426 -19.883 -18.307 1.00 63.72 294 PRO A CA 1
ATOM 2433 C C . PRO A 1 294 ? 2.261 -21.402 -18.177 1.00 63.72 294 PRO A C 1
ATOM 2435 O O . PRO A 1 294 ? 1.875 -21.891 -17.121 1.00 63.72 294 PRO A O 1
ATOM 2438 N N . ASN A 1 295 ? 2.615 -22.172 -19.211 1.00 63.41 295 ASN A N 1
ATOM 2439 C CA . ASN A 1 295 ? 2.380 -23.622 -19.264 1.00 63.41 295 ASN A CA 1
ATOM 2440 C C . ASN A 1 295 ? 3.151 -24.438 -18.208 1.00 63.41 295 ASN A C 1
ATOM 2442 O O . ASN A 1 295 ? 2.936 -25.643 -18.104 1.00 63.41 295 ASN A O 1
ATOM 2446 N N . LYS A 1 296 ? 4.073 -23.825 -17.455 1.00 61.28 296 LYS A N 1
ATOM 2447 C CA . LYS A 1 296 ? 4.926 -24.515 -16.474 1.00 61.28 296 LYS A CA 1
ATOM 2448 C C . LYS A 1 296 ? 4.626 -24.173 -15.017 1.00 61.28 296 LYS A C 1
ATOM 2450 O O . LYS A 1 296 ? 5.272 -24.744 -14.141 1.00 61.28 296 LYS A O 1
ATOM 2455 N N . LEU A 1 297 ? 3.737 -23.222 -14.740 1.00 63.47 297 LEU A N 1
ATOM 2456 C CA . LEU A 1 297 ? 3.629 -22.621 -13.412 1.00 63.47 297 LEU A CA 1
ATOM 2457 C C . LEU A 1 297 ? 2.180 -22.494 -12.966 1.00 63.47 297 LEU A C 1
ATOM 2459 O O . LEU A 1 297 ? 1.291 -22.192 -13.761 1.00 63.47 297 LEU A O 1
ATOM 2463 N N . GLU A 1 298 ? 1.967 -22.678 -11.664 1.00 70.25 298 GLU A N 1
ATOM 2464 C CA . GLU A 1 298 ? 0.702 -22.298 -11.058 1.00 70.25 298 GLU A CA 1
ATOM 2465 C C . GLU A 1 298 ? 0.475 -20.797 -11.234 1.00 70.25 298 GLU A C 1
ATOM 2467 O O . GLU A 1 298 ? 1.421 -20.009 -11.121 1.00 70.25 298 GLU A O 1
ATOM 2472 N N . PRO A 1 299 ? -0.767 -20.365 -11.468 1.00 68.94 299 PRO A N 1
ATOM 2473 C CA . PRO A 1 299 ? -0.989 -18.990 -11.865 1.00 68.94 299 PRO A CA 1
ATOM 2474 C C . PRO A 1 299 ? -0.595 -17.954 -10.791 1.00 68.94 299 PRO A C 1
ATOM 2476 O O . PRO A 1 299 ? -0.047 -16.905 -11.122 1.00 68.94 299 PRO A O 1
ATOM 2479 N N . ASN A 1 300 ? -0.757 -18.264 -9.498 1.00 74.12 300 ASN A N 1
ATOM 2480 C CA . ASN A 1 300 ? -0.293 -17.393 -8.406 1.00 74.12 300 ASN A CA 1
ATOM 2481 C C . ASN A 1 300 ? 1.237 -17.208 -8.402 1.00 74.12 300 ASN A C 1
ATOM 2483 O O . ASN A 1 300 ? 1.745 -16.152 -8.027 1.00 74.12 300 ASN A O 1
ATOM 2487 N N . LEU A 1 301 ? 1.988 -18.208 -8.873 1.00 79.44 301 LEU A N 1
ATOM 2488 C CA . LEU A 1 301 ? 3.442 -18.114 -9.013 1.00 79.44 301 LEU A CA 1
ATOM 2489 C C . LEU A 1 301 ? 3.854 -17.201 -10.175 1.00 79.44 301 LEU A C 1
ATOM 2491 O O . LEU A 1 301 ? 4.968 -16.676 -10.155 1.00 79.44 301 LEU A O 1
ATOM 2495 N N . LEU A 1 302 ? 2.978 -16.979 -11.163 1.00 79.19 302 LEU A N 1
ATOM 2496 C CA . LEU A 1 302 ? 3.250 -16.068 -12.276 1.00 79.19 302 LEU A CA 1
ATOM 2497 C C . LEU A 1 302 ? 3.363 -14.624 -11.789 1.00 79.19 302 LEU A C 1
ATOM 2499 O O . LEU A 1 302 ? 4.342 -13.954 -12.112 1.00 79.19 302 LEU A O 1
ATOM 2503 N N . ILE A 1 303 ? 2.418 -14.173 -10.958 1.00 81.19 303 ILE A N 1
ATOM 2504 C CA . ILE A 1 303 ? 2.449 -12.824 -10.371 1.00 81.19 303 ILE A CA 1
ATOM 2505 C C . ILE A 1 303 ? 3.684 -12.672 -9.476 1.00 81.19 303 ILE A C 1
ATOM 2507 O O . ILE A 1 303 ? 4.414 -11.693 -9.601 1.00 81.19 303 ILE A O 1
ATOM 2511 N N . ASN A 1 304 ? 3.995 -13.678 -8.653 1.00 82.06 304 ASN A N 1
ATOM 2512 C CA . ASN A 1 304 ? 5.196 -13.657 -7.813 1.00 82.06 304 ASN A CA 1
ATOM 2513 C C . ASN A 1 304 ? 6.486 -13.556 -8.639 1.00 82.06 304 ASN A C 1
ATOM 2515 O O . ASN A 1 304 ? 7.410 -12.841 -8.254 1.00 82.06 304 ASN A O 1
ATOM 2519 N N . ASN A 1 305 ? 6.563 -14.239 -9.785 1.00 81.00 305 ASN A N 1
ATOM 2520 C CA . ASN A 1 305 ? 7.696 -14.102 -10.697 1.00 81.00 305 ASN A CA 1
ATOM 2521 C C . ASN A 1 305 ? 7.746 -12.705 -11.326 1.00 81.00 305 ASN A C 1
ATOM 2523 O O . ASN A 1 305 ? 8.833 -12.135 -11.417 1.00 81.00 305 ASN A O 1
ATOM 2527 N N . LEU A 1 306 ? 6.602 -12.133 -11.716 1.00 83.00 306 LEU A N 1
ATOM 2528 C CA . LEU A 1 306 ? 6.546 -10.760 -12.216 1.00 83.00 306 LEU A CA 1
ATOM 2529 C C . LEU A 1 306 ? 7.027 -9.755 -11.167 1.00 83.00 306 LEU A C 1
ATOM 2531 O O . LEU A 1 306 ? 7.851 -8.917 -11.502 1.00 83.00 306 LEU A O 1
ATOM 2535 N N . ILE A 1 307 ? 6.596 -9.874 -9.906 1.00 82.19 307 ILE A N 1
ATOM 2536 C CA . ILE A 1 307 ? 7.060 -9.025 -8.794 1.00 82.19 307 ILE A CA 1
ATOM 2537 C C . ILE A 1 307 ? 8.571 -9.187 -8.600 1.00 82.19 307 ILE A C 1
ATOM 2539 O O . ILE A 1 307 ? 9.324 -8.215 -8.559 1.00 82.19 307 ILE A O 1
ATOM 2543 N N . LYS A 1 308 ? 9.037 -10.434 -8.527 1.00 80.25 308 LYS A N 1
ATOM 2544 C CA . LYS A 1 308 ? 10.432 -10.767 -8.228 1.00 80.25 308 LYS A CA 1
ATOM 2545 C C . LYS A 1 308 ? 11.413 -10.306 -9.306 1.00 80.25 308 LYS A C 1
ATOM 2547 O O . LYS A 1 308 ? 12.538 -9.924 -8.987 1.00 80.25 308 LYS A O 1
ATOM 2552 N N . TYR A 1 309 ? 11.006 -10.372 -10.571 1.00 78.06 309 TYR A N 1
ATOM 2553 C CA . TYR A 1 309 ? 11.830 -9.999 -11.722 1.00 78.06 309 TYR A CA 1
ATOM 2554 C C . TYR A 1 309 ? 11.390 -8.677 -12.352 1.00 78.06 309 TYR A C 1
ATOM 2556 O O . TYR A 1 309 ? 11.848 -8.349 -13.443 1.00 78.06 309 TYR A O 1
ATOM 2564 N N . LYS A 1 310 ? 10.537 -7.913 -11.658 1.00 82.12 310 LYS A N 1
ATOM 2565 C CA . LYS A 1 310 ? 9.908 -6.675 -12.124 1.00 82.12 310 LYS A CA 1
ATOM 2566 C C . LYS A 1 310 ? 10.914 -5.729 -12.763 1.00 82.12 310 LYS A C 1
ATOM 2568 O O . LYS A 1 310 ? 10.785 -5.412 -13.932 1.00 82.12 310 LYS A O 1
ATOM 2573 N N . ILE A 1 311 ? 11.968 -5.366 -12.034 1.00 75.38 311 ILE A N 1
ATOM 2574 C CA . ILE A 1 311 ? 12.962 -4.381 -12.487 1.00 75.38 311 ILE A CA 1
ATOM 2575 C C . ILE A 1 311 ? 13.690 -4.853 -13.754 1.00 75.38 311 ILE A C 1
ATOM 2577 O O . ILE A 1 311 ? 13.866 -4.086 -14.701 1.00 75.38 311 ILE A O 1
ATOM 2581 N N . PHE A 1 312 ? 14.069 -6.132 -13.808 1.00 74.50 312 PHE A N 1
ATOM 2582 C CA . PHE A 1 312 ? 14.684 -6.725 -14.992 1.00 74.50 312 PHE A CA 1
ATOM 2583 C C . PHE A 1 312 ? 13.717 -6.770 -16.184 1.00 74.50 312 PHE A C 1
ATOM 2585 O O . PHE A 1 312 ? 14.096 -6.404 -17.295 1.00 74.50 312 PHE A O 1
ATOM 2592 N N . LEU A 1 313 ? 12.461 -7.157 -15.957 1.00 80.38 313 LEU A N 1
ATOM 2593 C CA . LEU A 1 313 ? 11.414 -7.190 -16.980 1.00 80.38 313 LEU A CA 1
ATOM 2594 C C . LEU A 1 313 ? 10.967 -5.796 -17.429 1.00 80.38 313 LEU A C 1
ATOM 2596 O O . LEU A 1 313 ? 10.515 -5.646 -18.560 1.00 80.38 313 LEU A O 1
ATOM 2600 N N . SER A 1 314 ? 11.131 -4.775 -16.587 1.00 80.50 314 SER A N 1
ATOM 2601 C CA . SER A 1 314 ? 10.770 -3.390 -16.882 1.00 80.50 314 SER A CA 1
ATOM 2602 C C . SER A 1 314 ? 11.666 -2.750 -17.958 1.00 80.50 314 SER A C 1
ATOM 2604 O O . SER A 1 314 ? 11.290 -1.723 -18.527 1.00 80.50 314 SER A O 1
ATOM 2606 N N . ARG A 1 315 ? 12.816 -3.355 -18.296 1.00 78.75 315 ARG A N 1
ATOM 2607 C CA . ARG A 1 315 ? 13.756 -2.830 -19.301 1.00 78.75 315 ARG A CA 1
ATOM 2608 C C . ARG A 1 315 ? 13.220 -2.970 -20.731 1.00 78.75 315 ARG A C 1
ATOM 2610 O O . ARG A 1 315 ? 12.784 -4.039 -21.156 1.00 78.75 315 ARG A O 1
ATOM 2617 N N . ASN A 1 316 ? 13.315 -1.890 -21.506 1.00 77.06 316 ASN A N 1
ATOM 2618 C CA . ASN A 1 316 ? 12.708 -1.778 -22.841 1.00 77.06 316 ASN A CA 1
ATOM 2619 C C . ASN A 1 316 ? 13.201 -2.829 -23.853 1.00 77.06 316 ASN A C 1
ATOM 2621 O O . ASN A 1 316 ? 12.429 -3.312 -24.682 1.00 77.06 316 ASN A O 1
ATOM 2625 N N . ASP A 1 317 ? 14.480 -3.199 -23.795 1.00 76.88 317 ASP A N 1
ATOM 2626 C CA . ASP A 1 317 ? 15.083 -4.215 -24.659 1.00 76.88 317 ASP A CA 1
ATOM 2627 C C . ASP A 1 317 ? 14.514 -5.616 -24.393 1.00 76.88 317 ASP A C 1
ATOM 2629 O O . ASP A 1 317 ? 14.259 -6.368 -25.340 1.00 76.88 317 ASP A O 1
ATOM 2633 N N . ILE A 1 318 ? 14.263 -5.932 -23.121 1.00 78.38 318 ILE A N 1
ATOM 2634 C CA . ILE A 1 318 ? 13.674 -7.195 -22.670 1.00 78.38 318 ILE A CA 1
ATOM 2635 C C . ILE A 1 318 ? 12.179 -7.231 -22.990 1.00 78.38 318 ILE A C 1
ATOM 2637 O O . ILE A 1 318 ? 11.737 -8.195 -23.619 1.00 78.38 318 ILE A O 1
ATOM 2641 N N . LYS A 1 319 ? 11.424 -6.168 -22.665 1.00 81.50 319 LYS A N 1
ATOM 2642 C CA . LYS A 1 319 ? 9.994 -6.046 -23.010 1.00 81.50 319 LYS A CA 1
ATOM 2643 C C . LYS A 1 319 ? 9.745 -6.299 -24.487 1.00 81.50 319 LYS A C 1
ATOM 2645 O O . LYS A 1 319 ? 8.917 -7.127 -24.847 1.00 81.50 319 LYS A O 1
ATOM 2650 N N . ARG A 1 320 ? 10.520 -5.637 -25.353 1.00 80.75 320 ARG A N 1
ATOM 2651 C CA . ARG A 1 320 ? 10.369 -5.767 -26.806 1.00 80.75 320 ARG A CA 1
ATOM 2652 C C . ARG A 1 320 ? 10.630 -7.192 -27.294 1.00 80.75 320 ARG A C 1
ATOM 2654 O O . ARG A 1 320 ? 9.939 -7.661 -28.189 1.00 80.75 320 ARG A O 1
ATOM 2661 N N . LYS A 1 321 ? 11.625 -7.888 -26.733 1.00 81.19 321 LYS A N 1
ATOM 2662 C CA . LYS A 1 321 ? 11.952 -9.265 -27.141 1.00 81.19 321 LYS A CA 1
ATOM 2663 C C . LYS A 1 321 ? 10.989 -10.317 -26.562 1.00 81.19 321 LYS A C 1
ATOM 2665 O O . LYS A 1 321 ? 10.927 -11.417 -27.114 1.00 81.19 321 LYS A O 1
ATOM 2670 N N . LEU A 1 322 ? 10.311 -10.013 -25.449 1.00 83.00 322 LEU A N 1
ATOM 2671 C CA . LEU A 1 322 ? 9.343 -10.888 -24.769 1.00 83.00 322 LEU A CA 1
ATOM 2672 C C . LEU A 1 322 ? 7.878 -10.557 -25.083 1.00 83.00 322 LEU A C 1
ATOM 2674 O O . LEU A 1 322 ? 6.996 -11.160 -24.481 1.00 83.00 322 LEU A O 1
ATOM 2678 N N . GLY A 1 323 ? 7.601 -9.604 -25.977 1.00 83.81 323 GLY A N 1
ATOM 2679 C CA . GLY A 1 323 ? 6.237 -9.157 -26.289 1.00 83.81 323 GLY A CA 1
ATOM 2680 C C . GLY A 1 323 ? 5.230 -10.308 -26.455 1.00 83.81 323 GLY A C 1
ATOM 2681 O O . GLY A 1 323 ? 4.266 -10.348 -25.694 1.00 83.81 323 GLY A O 1
ATOM 2682 N N . PRO A 1 324 ? 5.485 -11.301 -27.334 1.00 83.69 324 PRO A N 1
ATOM 2683 C CA . PRO A 1 324 ? 4.573 -12.431 -27.538 1.00 83.69 324 PRO A CA 1
ATOM 2684 C C . PRO A 1 324 ? 4.345 -13.279 -26.278 1.00 83.69 324 PRO A C 1
ATOM 2686 O O . PRO A 1 324 ? 3.232 -13.721 -26.000 1.00 83.69 324 PRO A O 1
ATOM 2689 N N . GLU A 1 325 ? 5.393 -13.526 -25.489 1.00 83.81 325 GLU A N 1
ATOM 2690 C CA . GLU A 1 325 ? 5.282 -14.278 -24.239 1.00 83.81 325 GLU A CA 1
ATOM 2691 C C . GLU A 1 325 ? 4.518 -13.500 -23.160 1.00 83.81 325 GLU A C 1
ATOM 2693 O O . GLU A 1 325 ? 3.778 -14.105 -22.383 1.00 83.81 325 GLU A O 1
ATOM 2698 N N . LEU A 1 326 ? 4.672 -12.174 -23.123 1.00 84.31 326 LEU A N 1
ATOM 2699 C CA . LEU A 1 326 ? 3.934 -11.293 -22.219 1.00 84.31 326 LEU A CA 1
ATOM 2700 C C . LEU A 1 326 ? 2.450 -11.201 -22.601 1.00 84.31 326 LEU A C 1
ATOM 2702 O O . LEU A 1 326 ? 1.610 -11.163 -21.707 1.00 84.31 326 LEU A O 1
ATOM 2706 N N . GLU A 1 327 ? 2.106 -11.253 -23.890 1.00 85.62 327 GLU A N 1
ATOM 2707 C CA . GLU A 1 327 ? 0.708 -11.357 -24.340 1.00 85.62 327 GLU A CA 1
ATOM 2708 C C . GLU A 1 327 ? 0.064 -12.679 -23.901 1.00 85.62 327 GLU A C 1
ATOM 2710 O O . GLU A 1 327 ? -1.041 -12.692 -23.356 1.00 85.62 327 GLU A O 1
ATOM 2715 N N . LEU A 1 328 ? 0.769 -13.804 -24.071 1.00 85.12 328 LEU A N 1
ATOM 2716 C CA . LEU A 1 328 ? 0.296 -15.108 -23.591 1.00 85.12 328 LEU A CA 1
ATOM 2717 C C . LEU A 1 328 ? 0.119 -15.125 -22.070 1.00 85.12 328 LEU A C 1
ATOM 2719 O O . LEU A 1 328 ? -0.846 -15.698 -21.559 1.00 85.12 328 LEU A O 1
ATOM 2723 N N . LEU A 1 329 ? 1.046 -14.494 -21.349 1.00 85.94 329 LEU A N 1
ATOM 2724 C CA . LEU A 1 329 ? 0.946 -14.327 -19.909 1.00 85.94 329 LEU A CA 1
ATOM 2725 C C . LEU A 1 329 ? -0.294 -13.510 -19.537 1.00 85.94 329 LEU A C 1
ATOM 2727 O O . LEU A 1 329 ? -1.047 -13.942 -18.672 1.00 85.94 329 LEU A O 1
ATOM 2731 N N . LEU A 1 330 ? -0.540 -12.384 -20.209 1.00 87.19 330 LEU A N 1
ATOM 2732 C CA . LEU A 1 330 ? -1.683 -11.506 -19.953 1.00 87.19 330 LEU A CA 1
ATOM 2733 C C . LEU A 1 330 ? -3.026 -12.231 -20.127 1.00 87.19 330 LEU A C 1
ATOM 2735 O O . LEU A 1 330 ? -3.918 -12.106 -19.285 1.00 87.19 330 LEU A O 1
ATOM 2739 N N . ASN A 1 331 ? -3.148 -13.061 -21.165 1.00 86.94 331 ASN A N 1
ATOM 2740 C CA . ASN A 1 331 ? -4.325 -13.912 -21.353 1.00 86.94 331 ASN A CA 1
ATOM 2741 C C . ASN A 1 331 ? -4.505 -14.874 -20.170 1.00 86.94 331 ASN A C 1
ATOM 2743 O O . ASN A 1 331 ? -5.598 -14.996 -19.621 1.00 86.94 331 ASN A O 1
ATOM 2747 N N . LYS A 1 332 ? -3.415 -15.487 -19.688 1.00 86.31 332 LYS A N 1
ATOM 2748 C CA . LYS A 1 332 ? -3.475 -16.367 -18.514 1.00 86.31 332 LYS A CA 1
ATOM 2749 C C . LYS A 1 332 ? -3.805 -15.623 -17.218 1.00 86.31 332 LYS A C 1
ATOM 2751 O O . LYS A 1 332 ? -4.477 -16.173 -16.348 1.00 86.31 332 LYS A O 1
ATOM 2756 N N . LEU A 1 333 ? -3.342 -14.384 -17.084 1.00 88.56 333 LEU A N 1
ATOM 2757 C CA . LEU A 1 333 ? -3.688 -13.505 -15.970 1.00 88.56 333 LEU A CA 1
ATOM 2758 C C . LEU A 1 333 ? -5.173 -13.100 -16.009 1.00 88.56 333 LEU A C 1
ATOM 2760 O O . LEU A 1 333 ? -5.798 -12.973 -14.960 1.00 88.56 333 LEU A O 1
ATOM 2764 N N . SER A 1 334 ? -5.761 -12.976 -17.198 1.00 89.94 334 SER A N 1
ATOM 2765 C CA . SER A 1 334 ? -7.203 -12.739 -17.371 1.00 89.94 334 SER A CA 1
ATOM 2766 C C . SER A 1 334 ? -8.036 -13.958 -16.947 1.00 89.94 334 SER A C 1
ATOM 2768 O O . SER A 1 334 ? -9.017 -13.821 -16.208 1.00 89.94 334 SER A O 1
ATOM 2770 N N . ASP A 1 335 ? -7.606 -15.169 -17.325 1.00 88.75 335 ASP A N 1
ATOM 2771 C CA . ASP A 1 335 ? -8.216 -16.423 -16.844 1.00 88.75 335 ASP A CA 1
ATOM 2772 C C . ASP A 1 335 ? -8.163 -16.520 -15.313 1.00 88.75 335 ASP A C 1
ATOM 2774 O O . ASP A 1 335 ? -9.088 -17.004 -14.661 1.00 88.75 335 ASP A O 1
ATOM 2778 N N . LEU A 1 336 ? -7.060 -16.050 -14.735 1.00 87.88 336 LEU A N 1
ATOM 2779 C CA . LEU A 1 336 ? -6.842 -15.999 -13.298 1.00 87.88 336 LEU A CA 1
ATOM 2780 C C . LEU A 1 336 ? -7.825 -15.092 -12.575 1.00 87.88 336 LEU A C 1
ATOM 2782 O O . LEU A 1 336 ? -8.361 -15.485 -11.543 1.00 87.88 336 LEU A O 1
ATOM 2786 N N . ILE A 1 337 ? -8.060 -13.893 -13.107 1.00 90.94 337 ILE A N 1
ATOM 2787 C CA . ILE A 1 337 ? -9.060 -12.975 -12.554 1.00 90.94 337 ILE A CA 1
ATOM 2788 C C . ILE A 1 337 ? -10.435 -13.639 -12.608 1.00 90.94 337 ILE A C 1
ATOM 2790 O O . ILE A 1 337 ? -11.175 -13.609 -11.630 1.00 90.94 337 ILE A O 1
ATOM 2794 N N . SER A 1 338 ? -10.741 -14.332 -13.705 1.00 91.00 338 SER A N 1
ATOM 2795 C CA . SER A 1 338 ? -11.992 -15.085 -13.841 1.00 91.00 338 SER A CA 1
ATOM 2796 C C . SER A 1 338 ? -12.118 -16.215 -12.809 1.00 91.00 338 SER A C 1
ATOM 2798 O O . SER A 1 338 ? -13.209 -16.462 -12.296 1.00 91.00 338 SER A O 1
ATOM 2800 N N . LEU A 1 339 ? -11.018 -16.898 -12.471 1.00 90.12 339 LEU A N 1
ATOM 2801 C CA . LEU A 1 339 ? -10.988 -17.894 -11.396 1.00 90.12 339 LEU A CA 1
ATOM 2802 C C . LEU A 1 339 ? -11.199 -17.238 -10.025 1.00 90.12 339 LEU A C 1
ATOM 2804 O O . LEU A 1 339 ? -12.049 -17.689 -9.263 1.00 90.12 339 LEU A O 1
ATOM 2808 N N . LYS A 1 340 ? -10.493 -16.138 -9.747 1.00 90.44 340 LYS A N 1
ATOM 2809 C CA . LYS A 1 340 ? -10.638 -15.376 -8.501 1.00 90.44 340 LYS A CA 1
ATOM 2810 C C . LYS A 1 340 ? -12.051 -14.817 -8.312 1.00 90.44 340 LYS A C 1
ATOM 2812 O O . LYS A 1 340 ? -12.570 -14.859 -7.202 1.00 90.44 340 LYS A O 1
ATOM 2817 N N . ARG A 1 341 ? -12.715 -14.381 -9.389 1.00 91.94 341 ARG A N 1
ATOM 2818 C CA . ARG A 1 341 ? -14.139 -13.997 -9.371 1.00 91.94 341 ARG A CA 1
ATOM 2819 C C . ARG A 1 341 ? -15.033 -15.147 -8.902 1.00 91.94 341 ARG A C 1
ATOM 2821 O O . ARG A 1 341 ? -15.910 -14.935 -8.073 1.00 91.94 341 ARG A O 1
ATOM 2828 N N . LYS A 1 342 ? -14.796 -16.375 -9.376 1.00 90.19 342 LYS A N 1
ATOM 2829 C CA . LYS A 1 342 ? -15.546 -17.558 -8.912 1.00 90.19 342 LYS A CA 1
ATOM 2830 C C . LYS A 1 342 ? -15.268 -17.866 -7.443 1.00 90.19 342 LYS A C 1
ATOM 2832 O O . LYS A 1 342 ? -16.208 -18.105 -6.695 1.00 90.19 342 LYS A O 1
ATOM 2837 N N . GLU A 1 343 ? -14.004 -17.806 -7.027 1.00 89.00 343 GLU A N 1
ATOM 2838 C CA . GLU A 1 343 ? -13.620 -17.997 -5.623 1.00 89.00 343 GLU A CA 1
ATOM 2839 C C . GLU A 1 343 ? -14.274 -16.958 -4.703 1.00 89.00 343 GLU A C 1
ATOM 2841 O O . GLU A 1 343 ? -14.710 -17.314 -3.611 1.00 89.00 343 GLU A O 1
ATOM 2846 N N . LEU A 1 344 ? -14.392 -15.700 -5.145 1.00 87.88 344 LEU A N 1
ATOM 2847 C CA . LEU A 1 344 ? -15.085 -14.633 -4.419 1.00 87.88 344 LEU A CA 1
ATOM 2848 C C . LEU A 1 344 ? -16.575 -14.955 -4.234 1.00 87.88 344 LEU A C 1
ATOM 2850 O O . LEU A 1 344 ? -17.082 -14.852 -3.120 1.00 87.88 344 LEU A O 1
ATOM 2854 N N . ILE A 1 345 ? -17.263 -15.399 -5.289 1.00 86.81 345 ILE A N 1
ATOM 2855 C CA . ILE A 1 345 ? -18.684 -15.781 -5.216 1.00 86.81 345 ILE A CA 1
ATOM 2856 C C . ILE A 1 345 ? -18.872 -16.976 -4.272 1.00 86.81 345 ILE A C 1
ATOM 2858 O O . ILE A 1 345 ? -19.682 -16.922 -3.348 1.00 86.81 345 ILE A O 1
ATOM 2862 N N . GLU A 1 346 ? -18.062 -18.027 -4.427 1.00 86.38 346 GLU A N 1
ATOM 2863 C CA . GLU A 1 346 ? -18.098 -19.188 -3.530 1.00 86.38 346 GLU A CA 1
ATOM 2864 C C . GLU A 1 346 ? -17.778 -18.817 -2.075 1.00 86.38 346 GLU A C 1
ATOM 2866 O O . GLU A 1 346 ? -18.272 -19.453 -1.140 1.00 86.38 346 GLU A O 1
ATOM 2871 N N . PHE A 1 347 ? -16.923 -17.815 -1.861 1.00 82.88 347 PHE A N 1
ATOM 2872 C CA . PHE A 1 347 ? -16.577 -17.314 -0.537 1.00 82.88 347 PHE A CA 1
ATOM 2873 C C . PHE A 1 347 ? -17.755 -16.601 0.134 1.00 82.88 347 PHE A C 1
ATOM 2875 O O . PHE A 1 347 ? -17.982 -16.807 1.327 1.00 82.88 347 PHE A O 1
ATOM 2882 N N . ILE A 1 348 ? -18.521 -15.817 -0.626 1.00 78.69 348 ILE A N 1
ATOM 2883 C CA . ILE A 1 348 ? -19.738 -15.148 -0.147 1.00 78.69 348 ILE A CA 1
ATOM 2884 C C . ILE A 1 348 ? -20.808 -16.191 0.216 1.00 78.69 348 ILE A C 1
ATOM 2886 O O . ILE A 1 348 ? -21.410 -16.110 1.289 1.00 78.69 348 ILE A O 1
ATOM 2890 N N . ASP A 1 349 ? -20.978 -17.225 -0.615 1.00 77.50 349 ASP A N 1
ATOM 2891 C CA . ASP A 1 349 ? -21.974 -18.286 -0.402 1.00 77.50 349 ASP A CA 1
ATOM 2892 C C . ASP A 1 349 ? -21.645 -19.212 0.785 1.00 77.50 349 ASP A C 1
ATOM 2894 O O . ASP A 1 349 ? -22.537 -19.827 1.390 1.00 77.50 349 ASP A O 1
ATOM 2898 N N . LYS A 1 350 ? -20.366 -19.319 1.169 1.00 76.81 350 LYS A N 1
ATOM 2899 C CA . LYS A 1 350 ? -19.927 -20.115 2.325 1.00 76.81 350 LYS A CA 1
ATOM 2900 C C . LYS A 1 350 ? -20.393 -19.477 3.638 1.00 76.81 350 LYS A C 1
ATOM 2902 O O . LYS A 1 350 ? -19.695 -18.692 4.277 1.00 76.81 350 LYS A O 1
ATOM 2907 N N . LYS A 1 351 ? -21.561 -19.922 4.114 1.00 59.50 351 LYS A N 1
ATOM 2908 C CA . LYS A 1 351 ? -22.114 -19.551 5.432 1.00 59.50 351 LYS A CA 1
ATOM 2909 C C . LYS A 1 351 ? -21.243 -19.991 6.612 1.00 59.50 351 LYS A C 1
ATOM 2911 O O . LYS A 1 351 ? -21.212 -19.312 7.629 1.00 59.50 351 LYS A O 1
ATOM 2916 N N . ASN A 1 352 ? -20.536 -21.115 6.485 1.00 57.66 352 ASN A N 1
ATOM 2917 C CA . ASN A 1 352 ? -19.759 -21.694 7.580 1.00 57.66 352 ASN A CA 1
ATOM 2918 C C . ASN A 1 352 ? -18.275 -21.382 7.404 1.00 57.66 352 ASN A C 1
ATOM 2920 O O . ASN A 1 352 ? -17.536 -22.154 6.791 1.00 57.66 352 ASN A O 1
ATOM 2924 N N . PHE A 1 353 ? -17.838 -20.254 7.959 1.00 64.94 353 PHE A N 1
ATOM 2925 C CA . PHE A 1 353 ? -16.426 -19.903 7.989 1.00 64.94 353 PHE A CA 1
ATOM 2926 C C . PHE A 1 353 ? -15.791 -20.337 9.316 1.00 64.94 353 PHE A C 1
ATOM 2928 O O . PHE A 1 353 ? -16.253 -19.963 10.396 1.00 64.94 353 PHE A O 1
ATOM 2935 N N . VAL A 1 354 ? -14.706 -21.112 9.248 1.00 60.00 354 VAL A N 1
ATOM 2936 C CA . VAL A 1 354 ? -13.914 -21.460 10.436 1.00 60.00 354 VAL A CA 1
ATOM 2937 C C . VAL A 1 354 ? -13.041 -20.260 10.782 1.00 60.00 354 VAL A C 1
ATOM 2939 O O . VAL A 1 354 ? -11.910 -20.131 10.317 1.00 60.00 354 VAL A O 1
ATOM 2942 N N . ALA A 1 355 ? -13.590 -19.340 11.573 1.00 60.06 355 ALA A N 1
ATOM 2943 C CA . ALA A 1 355 ? -12.815 -18.226 12.093 1.00 60.06 355 ALA A CA 1
ATOM 2944 C C . ALA A 1 355 ? -11.707 -18.762 13.016 1.00 60.06 355 ALA A C 1
ATOM 2946 O O . ALA A 1 355 ? -11.934 -19.655 13.838 1.00 60.06 355 ALA A O 1
ATOM 2947 N N . GLY A 1 356 ? -10.492 -18.221 12.884 1.00 59.00 356 GLY A N 1
ATOM 2948 C CA . GLY A 1 356 ? -9.415 -18.524 13.826 1.00 59.00 356 GLY A CA 1
ATOM 2949 C C . GLY A 1 356 ? -9.838 -18.157 15.252 1.00 59.00 356 GLY A C 1
ATOM 2950 O O . GLY A 1 356 ? -10.626 -17.237 15.444 1.00 59.00 356 GLY A O 1
ATOM 2951 N N . ARG A 1 357 ? -9.287 -18.831 16.272 1.00 65.88 357 ARG A N 1
ATOM 2952 C CA . ARG A 1 357 ? -9.676 -18.683 17.698 1.00 65.88 357 ARG A CA 1
ATOM 2953 C C . ARG A 1 357 ? -9.816 -17.222 18.178 1.00 65.88 357 ARG A C 1
ATOM 2955 O O . ARG A 1 357 ? -10.604 -16.935 19.080 1.00 65.88 357 ARG A O 1
ATOM 2962 N N . TYR A 1 358 ? -9.061 -16.303 17.577 1.00 71.25 358 TYR A N 1
ATOM 2963 C CA . TYR A 1 358 ? -9.009 -14.885 17.941 1.00 71.25 358 TYR A CA 1
ATOM 2964 C C . TYR A 1 358 ? -9.857 -13.967 17.053 1.00 71.25 358 TYR A C 1
ATOM 2966 O O . TYR A 1 358 ? -10.281 -12.909 17.523 1.00 71.25 358 TYR A O 1
ATOM 2974 N N . LEU A 1 359 ? -10.162 -14.366 15.818 1.00 74.19 359 LEU A N 1
ATOM 2975 C CA . LEU A 1 359 ? -10.906 -13.544 14.867 1.00 74.19 359 LEU A CA 1
ATOM 2976 C C . LEU A 1 359 ? -12.394 -13.873 14.906 1.00 74.19 359 LEU A C 1
ATOM 2978 O O . LEU A 1 359 ? -12.806 -15.000 15.172 1.00 74.19 359 LEU A O 1
ATOM 2982 N N . THR A 1 360 ? -13.209 -12.856 14.669 1.00 80.56 360 THR A N 1
ATOM 2983 C CA . THR A 1 360 ? -14.642 -13.037 14.449 1.00 80.56 360 THR A CA 1
ATOM 2984 C C . THR A 1 360 ? -14.886 -13.430 12.996 1.00 80.56 360 THR A C 1
ATOM 2986 O O . THR A 1 360 ? -14.022 -13.257 12.132 1.00 80.56 360 THR A O 1
ATOM 2989 N N . GLU A 1 361 ? -16.056 -13.993 12.712 1.00 81.94 361 GLU A N 1
ATOM 2990 C CA . GLU A 1 361 ? -16.408 -14.416 11.356 1.00 81.94 361 GLU A CA 1
ATOM 2991 C C . GLU A 1 361 ? -16.375 -13.233 10.378 1.00 81.94 361 GLU A C 1
ATOM 2993 O O . GLU A 1 361 ? -15.722 -13.310 9.340 1.00 81.94 361 GLU A O 1
ATOM 2998 N N . ILE A 1 362 ? -16.993 -12.109 10.763 1.00 84.38 362 ILE A N 1
ATOM 2999 C CA . ILE A 1 362 ? -17.014 -10.881 9.963 1.00 84.38 362 ILE A CA 1
ATOM 3000 C C . ILE A 1 362 ? -15.606 -10.314 9.755 1.00 84.38 362 ILE A C 1
ATOM 3002 O O . ILE A 1 362 ? -15.227 -10.014 8.627 1.00 84.38 362 ILE A O 1
ATOM 3006 N N . ALA A 1 363 ? -14.788 -10.257 10.812 1.00 82.50 363 ALA A N 1
ATOM 3007 C CA . ALA A 1 363 ? -13.413 -9.782 10.698 1.00 82.50 363 ALA A CA 1
ATOM 3008 C C . ALA A 1 363 ? -12.584 -10.677 9.775 1.00 82.50 363 ALA A C 1
ATOM 3010 O O . ALA A 1 363 ? -11.799 -10.173 8.979 1.00 82.50 363 ALA A O 1
ATOM 3011 N N . THR A 1 364 ? -12.768 -11.999 9.841 1.00 84.56 364 THR A N 1
ATOM 3012 C CA . THR A 1 364 ? -12.013 -12.904 8.968 1.00 84.56 364 THR A CA 1
ATOM 3013 C C . THR A 1 364 ? -12.433 -12.757 7.507 1.00 84.56 364 THR A C 1
ATOM 3015 O O . THR A 1 364 ? -11.571 -12.755 6.630 1.00 84.56 364 THR A O 1
ATOM 3018 N N . LYS A 1 365 ? -13.733 -12.560 7.246 1.00 87.00 365 LYS A N 1
ATOM 3019 C CA . LYS A 1 365 ? -14.254 -12.266 5.904 1.00 87.00 365 LYS A CA 1
ATOM 3020 C C . LYS A 1 365 ? -13.659 -10.983 5.326 1.00 87.00 365 LYS A C 1
ATOM 3022 O O . LYS A 1 365 ? -13.117 -11.005 4.224 1.00 87.00 365 LYS A O 1
ATOM 3027 N N . ILE A 1 366 ? -13.673 -9.902 6.101 1.00 87.06 366 ILE A N 1
ATOM 3028 C CA . ILE A 1 366 ? -13.135 -8.600 5.682 1.00 87.06 366 ILE A CA 1
ATOM 3029 C C . ILE A 1 366 ? -11.621 -8.665 5.448 1.00 87.06 366 ILE A C 1
ATOM 3031 O O . ILE A 1 366 ? -11.139 -8.156 4.439 1.00 87.06 366 ILE A O 1
ATOM 3035 N N . ILE A 1 367 ? -10.861 -9.338 6.323 1.00 85.69 367 ILE A N 1
ATOM 3036 C CA . ILE A 1 367 ? -9.412 -9.530 6.133 1.00 85.69 367 ILE A CA 1
ATOM 3037 C C . ILE A 1 367 ? -9.130 -10.267 4.821 1.00 85.69 367 ILE A C 1
ATOM 3039 O O . ILE A 1 367 ? -8.241 -9.864 4.072 1.00 85.69 367 ILE A O 1
ATOM 3043 N N . TRP A 1 368 ? -9.885 -11.327 4.525 1.00 88.06 368 TRP A N 1
ATOM 3044 C CA . TRP A 1 368 ? -9.697 -12.095 3.296 1.00 88.06 368 TRP A CA 1
ATOM 3045 C C . TRP A 1 368 ? -10.003 -11.260 2.044 1.00 88.06 368 TRP A C 1
ATOM 3047 O O . TRP A 1 368 ? -9.222 -11.269 1.095 1.00 88.06 368 TRP A O 1
ATOM 3057 N N . ILE A 1 369 ? -11.083 -10.477 2.060 1.00 90.25 369 ILE A N 1
ATOM 3058 C CA . ILE A 1 369 ? -11.456 -9.579 0.953 1.00 90.25 369 ILE A CA 1
ATOM 3059 C C . ILE A 1 369 ? -10.386 -8.517 0.722 1.00 90.25 369 ILE A C 1
ATOM 3061 O O . ILE A 1 369 ? -9.927 -8.326 -0.404 1.00 90.25 369 ILE A O 1
ATOM 3065 N N . ARG A 1 370 ? -9.906 -7.888 1.795 1.00 90.00 370 ARG A N 1
ATOM 3066 C CA . ARG A 1 370 ? -8.807 -6.918 1.732 1.00 90.00 370 ARG A CA 1
ATOM 3067 C C . ARG A 1 370 ? -7.527 -7.531 1.188 1.00 90.00 370 ARG A C 1
ATOM 3069 O O . ARG A 1 370 ? -6.840 -6.904 0.389 1.00 90.00 370 ARG A O 1
ATOM 3076 N N . GLN A 1 371 ? -7.232 -8.777 1.548 1.00 88.44 371 GLN A N 1
ATOM 3077 C CA . GLN A 1 371 ? -6.111 -9.506 0.965 1.00 88.44 371 GLN A CA 1
ATOM 3078 C C . GLN A 1 371 ? -6.289 -9.692 -0.550 1.00 88.44 371 GLN A C 1
ATOM 3080 O O . GLN A 1 371 ? -5.338 -9.458 -1.297 1.00 88.44 371 GLN A O 1
ATOM 3085 N N . GLN A 1 372 ? -7.485 -10.060 -1.024 1.00 90.06 372 GLN A N 1
ATOM 3086 C CA . GLN A 1 372 ? -7.755 -10.176 -2.463 1.00 90.06 372 GLN A CA 1
ATOM 3087 C C . GLN A 1 372 ? -7.633 -8.835 -3.185 1.00 90.06 372 GLN A C 1
ATOM 3089 O O . GLN A 1 372 ? -7.024 -8.773 -4.257 1.00 90.06 372 GLN A O 1
ATOM 3094 N N . LYS A 1 373 ? -8.154 -7.761 -2.586 1.00 91.06 373 LYS A N 1
ATOM 3095 C CA . LYS A 1 373 ? -8.019 -6.394 -3.096 1.00 91.06 373 LYS A CA 1
ATOM 3096 C C . LYS A 1 373 ? -6.548 -5.998 -3.216 1.00 91.06 373 LYS A C 1
ATOM 3098 O O . LYS A 1 373 ? -6.108 -5.636 -4.304 1.00 91.06 373 LYS A O 1
ATOM 3103 N N . ASN A 1 374 ? -5.769 -6.148 -2.147 1.00 89.25 374 ASN A N 1
ATOM 3104 C CA . ASN A 1 374 ? -4.355 -5.768 -2.119 1.00 89.25 374 ASN A CA 1
ATOM 3105 C C . ASN A 1 374 ? -3.529 -6.559 -3.139 1.00 89.25 374 ASN A C 1
ATOM 3107 O O . ASN A 1 374 ? -2.749 -5.966 -3.879 1.00 89.25 374 ASN A O 1
ATOM 3111 N N . GLN A 1 375 ? -3.762 -7.870 -3.258 1.00 89.50 375 GLN A N 1
ATOM 3112 C CA . GLN A 1 375 ? -3.121 -8.690 -4.293 1.00 89.50 375 GLN A CA 1
ATOM 3113 C C . GLN A 1 375 ? -3.474 -8.225 -5.711 1.00 89.50 375 GLN A C 1
ATOM 3115 O O . GLN A 1 375 ? -2.636 -8.281 -6.606 1.00 89.50 375 GLN A O 1
ATOM 3120 N N . SER A 1 376 ? -4.708 -7.772 -5.929 1.00 91.75 376 SER A N 1
ATOM 3121 C CA . SER A 1 376 ? -5.171 -7.297 -7.239 1.00 91.75 376 SER A CA 1
ATOM 3122 C C . SER A 1 376 ? -4.597 -5.924 -7.584 1.00 91.75 376 SER A C 1
ATOM 3124 O O . SER A 1 376 ? -4.230 -5.685 -8.731 1.00 91.75 376 SER A O 1
ATOM 3126 N N . ILE A 1 377 ? -4.450 -5.044 -6.590 1.00 90.81 377 ILE A N 1
ATOM 3127 C CA . ILE A 1 377 ? -3.775 -3.748 -6.739 1.00 90.81 377 ILE A CA 1
ATOM 3128 C C . ILE A 1 377 ? -2.279 -3.953 -7.014 1.00 90.81 377 ILE A C 1
ATOM 3130 O O . ILE A 1 377 ? -1.738 -3.346 -7.935 1.00 90.81 377 ILE A O 1
ATOM 3134 N N . GLU A 1 378 ? -1.611 -4.846 -6.280 1.00 87.94 378 GLU A N 1
ATOM 3135 C CA . GLU A 1 378 ? -0.206 -5.188 -6.533 1.00 87.94 378 GLU A CA 1
ATOM 3136 C C . GLU A 1 378 ? -0.027 -5.772 -7.940 1.00 87.94 378 GLU A C 1
ATOM 3138 O O . GLU A 1 378 ? 0.847 -5.336 -8.693 1.00 87.94 378 GLU A O 1
ATOM 3143 N N . MET A 1 379 ? -0.912 -6.692 -8.336 1.00 89.69 379 MET A N 1
ATOM 3144 C CA . MET A 1 379 ? -0.952 -7.241 -9.688 1.00 89.69 379 MET A CA 1
ATOM 3145 C C . MET A 1 379 ? -1.120 -6.138 -10.736 1.00 89.69 379 MET A C 1
ATOM 3147 O O . MET A 1 379 ? -0.386 -6.143 -11.726 1.00 89.69 379 MET A O 1
ATOM 3151 N N . LYS A 1 380 ? -2.028 -5.177 -10.514 1.00 92.31 380 LYS A N 1
ATOM 3152 C CA . LYS A 1 380 ? -2.238 -4.033 -11.409 1.00 92.31 380 LYS A CA 1
ATOM 3153 C C . LYS A 1 380 ? -0.956 -3.220 -11.562 1.00 92.31 380 LYS A C 1
ATOM 3155 O O . LYS A 1 380 ? -0.501 -3.022 -12.683 1.00 92.31 380 LYS A O 1
ATOM 3160 N N . ASN A 1 381 ? -0.331 -2.835 -10.453 1.00 89.06 381 ASN A N 1
ATOM 3161 C CA . ASN A 1 381 ? 0.878 -2.012 -10.454 1.00 89.06 381 ASN A CA 1
ATOM 3162 C C . ASN A 1 381 ? 2.047 -2.703 -11.175 1.00 89.06 381 ASN A C 1
ATOM 3164 O O . ASN A 1 381 ? 2.747 -2.093 -11.983 1.00 89.06 381 ASN A O 1
ATOM 3168 N N . VAL A 1 382 ? 2.251 -3.997 -10.917 1.00 86.62 382 VAL A N 1
ATOM 3169 C CA . VAL A 1 382 ? 3.334 -4.775 -11.537 1.00 86.62 382 VAL A CA 1
ATOM 3170 C C . VAL A 1 382 ? 3.073 -4.986 -13.028 1.00 86.62 382 VAL A C 1
ATOM 3172 O O . VAL A 1 382 ? 3.987 -4.824 -13.839 1.00 86.62 382 VAL A O 1
ATOM 3175 N N . CYS A 1 383 ? 1.837 -5.316 -13.412 1.00 89.31 383 CYS A N 1
ATOM 3176 C CA . CYS A 1 383 ? 1.481 -5.512 -14.816 1.00 89.31 383 CYS A CA 1
ATOM 3177 C C . CYS A 1 383 ? 1.532 -4.199 -15.601 1.00 89.31 383 CYS A C 1
ATOM 3179 O O . CYS A 1 383 ? 2.009 -4.206 -16.731 1.00 89.31 383 CYS A O 1
ATOM 3181 N N . GLN A 1 384 ? 1.128 -3.074 -15.008 1.00 90.50 384 GLN A N 1
ATOM 3182 C CA . GLN A 1 384 ? 1.261 -1.758 -15.630 1.00 90.50 384 GLN A CA 1
ATOM 3183 C C . GLN A 1 384 ? 2.726 -1.437 -15.928 1.00 90.50 384 GLN A C 1
ATOM 3185 O O . GLN A 1 384 ? 3.057 -0.987 -17.024 1.00 90.50 384 GLN A O 1
ATOM 3190 N N . GLU A 1 385 ? 3.625 -1.714 -14.984 1.00 84.12 385 GLU A N 1
ATOM 3191 C CA . GLU A 1 385 ? 5.038 -1.411 -15.180 1.00 84.12 385 GLU A CA 1
ATOM 3192 C C . GLU A 1 385 ? 5.708 -2.349 -16.192 1.00 84.12 385 GLU A C 1
ATOM 3194 O O . GLU A 1 385 ? 6.504 -1.894 -17.012 1.00 84.12 385 GLU A O 1
ATOM 3199 N N . VAL A 1 386 ? 5.388 -3.648 -16.174 1.00 83.62 386 VAL A N 1
ATOM 3200 C CA . VAL A 1 386 ? 6.051 -4.653 -17.024 1.00 83.62 386 VAL A CA 1
ATOM 3201 C C . VAL A 1 386 ? 5.392 -4.792 -18.403 1.00 83.62 386 VAL A C 1
ATOM 3203 O O . VAL A 1 386 ? 6.088 -4.926 -19.407 1.00 83.62 386 VAL A O 1
ATOM 3206 N N . ILE A 1 387 ? 4.063 -4.759 -18.464 1.00 84.94 387 ILE A N 1
ATOM 3207 C CA . ILE A 1 387 ? 3.247 -5.132 -19.633 1.00 84.94 387 ILE A CA 1
ATOM 3208 C C . ILE A 1 387 ? 2.462 -3.927 -20.186 1.00 84.94 387 ILE A C 1
ATOM 3210 O O . ILE A 1 387 ? 1.935 -3.996 -21.291 1.00 84.94 387 ILE A O 1
ATOM 3214 N N . GLY A 1 388 ? 2.445 -2.783 -19.491 1.00 83.88 388 GLY A N 1
ATOM 3215 C CA . GLY A 1 388 ? 1.624 -1.620 -19.860 1.00 83.88 388 GLY A CA 1
ATOM 3216 C C . GLY A 1 388 ? 1.901 -0.998 -21.233 1.00 83.88 388 GLY A C 1
ATOM 3217 O O . GLY A 1 388 ? 1.095 -0.209 -21.713 1.00 83.88 388 GLY A O 1
ATOM 3218 N N . SER A 1 389 ? 3.011 -1.349 -21.891 1.00 81.38 389 SER A N 1
ATOM 3219 C CA . SER A 1 389 ? 3.308 -0.918 -23.263 1.00 81.38 389 SER A CA 1
ATOM 3220 C C . SER A 1 389 ? 2.580 -1.720 -24.348 1.00 81.38 389 SER A C 1
ATOM 3222 O O . SER A 1 389 ? 2.656 -1.339 -25.512 1.00 81.38 389 SER A O 1
ATOM 3224 N N . LEU A 1 390 ? 1.956 -2.852 -24.010 1.00 82.75 390 LEU A N 1
ATOM 3225 C CA . LEU A 1 390 ? 1.219 -3.676 -24.969 1.00 82.75 390 LEU A CA 1
ATOM 3226 C C . LEU A 1 390 ? -0.202 -3.142 -25.160 1.00 82.75 390 LEU A C 1
ATOM 3228 O O . LEU A 1 390 ? -0.874 -2.800 -24.192 1.00 82.75 390 LEU A O 1
ATOM 3232 N N . ASP A 1 391 ? -0.705 -3.154 -26.393 1.00 83.19 391 ASP A N 1
ATOM 3233 C CA . ASP A 1 391 ? -2.066 -2.682 -26.686 1.00 83.19 391 ASP A CA 1
ATOM 3234 C C . ASP A 1 391 ? -3.146 -3.527 -25.989 1.00 83.19 391 ASP A C 1
ATOM 3236 O O . ASP A 1 391 ? -4.158 -3.001 -25.520 1.00 83.19 391 ASP A O 1
ATOM 3240 N N . THR A 1 392 ? -2.903 -4.834 -25.844 1.00 84.31 392 THR A N 1
ATOM 3241 C CA . THR A 1 392 ? -3.794 -5.781 -25.153 1.00 84.31 392 THR A CA 1
ATOM 3242 C C . THR A 1 392 ? -3.929 -5.497 -23.657 1.00 84.31 392 THR A C 1
ATOM 3244 O O . THR A 1 392 ? -4.947 -5.857 -23.059 1.00 84.31 392 THR A O 1
ATOM 3247 N N . TYR A 1 393 ? -2.965 -4.792 -23.052 1.00 89.62 393 TYR A N 1
ATOM 3248 C CA . TYR A 1 393 ? -2.984 -4.460 -21.629 1.00 89.62 393 TYR A CA 1
ATOM 3249 C C . TYR A 1 393 ? -4.214 -3.642 -21.230 1.00 89.62 393 TYR A C 1
ATOM 3251 O O . TYR A 1 393 ? -4.761 -3.882 -20.161 1.00 89.62 393 TYR A O 1
ATOM 3259 N N . LYS A 1 394 ? -4.704 -2.740 -22.092 1.00 90.94 394 LYS A N 1
ATOM 3260 C CA . LYS A 1 394 ? -5.876 -1.902 -21.779 1.00 90.94 394 LYS A CA 1
ATOM 3261 C C . LYS A 1 394 ? -7.112 -2.740 -21.451 1.00 90.94 394 LYS A C 1
ATOM 3263 O O . LYS A 1 394 ? -7.761 -2.509 -20.439 1.00 90.94 394 LYS A O 1
ATOM 3268 N N . SER A 1 395 ? -7.376 -3.767 -22.261 1.00 90.50 395 SER A N 1
ATOM 3269 C CA . SER A 1 395 ? -8.503 -4.681 -22.035 1.00 90.50 395 SER A CA 1
ATOM 3270 C C . SER A 1 395 ? -8.360 -5.474 -20.730 1.00 90.50 395 SER A C 1
ATOM 3272 O O . SER A 1 395 ? -9.323 -5.646 -19.989 1.00 90.50 395 SER A O 1
ATOM 3274 N N . PHE A 1 396 ? -7.141 -5.903 -20.400 1.00 91.94 396 PHE A N 1
ATOM 3275 C CA . PHE A 1 396 ? -6.853 -6.569 -19.134 1.00 91.94 396 PHE A CA 1
ATOM 3276 C C . PHE A 1 396 ? -6.993 -5.621 -17.936 1.00 91.94 396 PHE A C 1
ATOM 3278 O O . PHE A 1 396 ? -7.541 -6.010 -16.906 1.00 91.94 396 PHE A O 1
ATOM 3285 N N . GLU A 1 397 ? -6.515 -4.381 -18.056 1.00 93.31 397 GLU A N 1
ATOM 3286 C CA . GLU A 1 397 ? -6.625 -3.372 -17.006 1.00 93.31 397 GLU A CA 1
ATOM 3287 C C . GLU A 1 397 ? -8.090 -3.066 -16.684 1.00 93.31 397 GLU A C 1
ATOM 3289 O O . GLU A 1 397 ? -8.433 -2.933 -15.508 1.00 93.31 397 GLU A O 1
ATOM 3294 N N . GLU A 1 398 ? -8.955 -2.988 -17.697 1.00 93.69 398 GLU A N 1
ATOM 3295 C CA . GLU A 1 398 ? -10.399 -2.822 -17.515 1.00 93.69 398 GLU A CA 1
ATOM 3296 C C . GLU A 1 398 ? -10.994 -3.985 -16.710 1.00 93.69 398 GLU A C 1
ATOM 3298 O O . GLU A 1 398 ? -11.631 -3.743 -15.683 1.00 93.69 398 GLU A O 1
ATOM 3303 N N . ILE A 1 399 ? -10.701 -5.235 -17.093 1.00 93.94 399 ILE A N 1
ATOM 3304 C CA . ILE A 1 399 ? -11.162 -6.446 -16.384 1.00 93.94 399 ILE A CA 1
ATOM 3305 C C . ILE A 1 399 ? -10.660 -6.467 -14.932 1.00 93.94 399 ILE A C 1
ATOM 3307 O O . ILE A 1 399 ? -11.417 -6.753 -13.999 1.00 93.94 399 ILE A O 1
ATOM 3311 N N . LEU A 1 400 ? -9.382 -6.152 -14.714 1.00 94.00 400 LEU A N 1
ATOM 3312 C CA . LEU A 1 400 ? -8.784 -6.134 -13.381 1.00 94.00 400 LEU A CA 1
ATOM 3313 C C . LEU A 1 400 ? -9.360 -5.008 -12.517 1.00 94.00 400 LEU A C 1
ATOM 3315 O O . LEU A 1 400 ? -9.623 -5.209 -11.335 1.00 94.00 400 LEU A O 1
ATOM 3319 N N . THR A 1 401 ? -9.584 -3.831 -13.098 1.00 95.19 401 THR A N 1
ATOM 3320 C CA . THR A 1 401 ? -10.166 -2.686 -12.388 1.00 95.19 401 THR A CA 1
ATOM 3321 C C . THR A 1 401 ? -11.631 -2.943 -12.037 1.00 95.19 401 THR A C 1
ATOM 3323 O O . THR A 1 401 ? -12.062 -2.579 -10.945 1.00 95.19 401 THR A O 1
ATOM 3326 N N . GLU A 1 402 ? -12.389 -3.600 -12.915 1.00 95.19 402 GLU A N 1
ATOM 3327 C CA . GLU A 1 402 ? -13.740 -4.078 -12.612 1.00 95.19 402 GLU A CA 1
ATOM 3328 C C . GLU A 1 402 ? -13.717 -5.088 -11.458 1.00 95.19 402 GLU A C 1
ATOM 3330 O O . GLU A 1 402 ? -14.460 -4.917 -10.497 1.00 95.19 402 GLU A O 1
ATOM 3335 N N . TYR A 1 403 ? -12.800 -6.062 -11.475 1.00 95.12 403 TYR A N 1
ATOM 3336 C CA . TYR A 1 403 ? -12.664 -7.021 -10.373 1.00 95.12 403 TYR A CA 1
ATOM 3337 C C . TYR A 1 403 ? -12.312 -6.347 -9.038 1.00 95.12 403 TYR A C 1
ATOM 3339 O O . TYR A 1 403 ? -12.881 -6.685 -8.005 1.00 95.12 403 TYR A O 1
ATOM 3347 N N . ILE A 1 404 ? -11.412 -5.358 -9.037 1.00 95.06 404 ILE A N 1
ATOM 3348 C CA . ILE A 1 404 ? -11.088 -4.595 -7.821 1.00 95.06 404 ILE A CA 1
ATOM 3349 C C . ILE A 1 404 ? -12.342 -3.897 -7.274 1.00 95.06 404 ILE A C 1
ATOM 3351 O O . ILE A 1 404 ? -12.592 -3.972 -6.072 1.00 95.06 404 ILE A O 1
ATOM 3355 N N . LYS A 1 405 ? -13.156 -3.284 -8.143 1.00 95.12 405 LYS A N 1
ATOM 3356 C CA . LYS A 1 405 ? -14.421 -2.648 -7.743 1.00 95.12 405 LYS A CA 1
ATOM 3357 C C . LYS A 1 405 ? -15.445 -3.653 -7.216 1.00 95.12 405 LYS A C 1
ATOM 3359 O O . LYS A 1 405 ? -16.139 -3.341 -6.257 1.00 95.12 405 LYS A O 1
ATOM 3364 N N . GLU A 1 406 ? -15.536 -4.843 -7.808 1.00 93.56 406 GLU A N 1
ATOM 3365 C CA . GLU A 1 406 ? -16.389 -5.928 -7.301 1.00 93.56 406 GLU A CA 1
ATOM 3366 C C . GLU A 1 406 ? -15.972 -6.324 -5.877 1.00 93.56 406 GLU A C 1
ATOM 3368 O O . GLU A 1 406 ? -16.810 -6.389 -4.983 1.00 93.56 406 GLU A O 1
ATOM 3373 N N . VAL A 1 40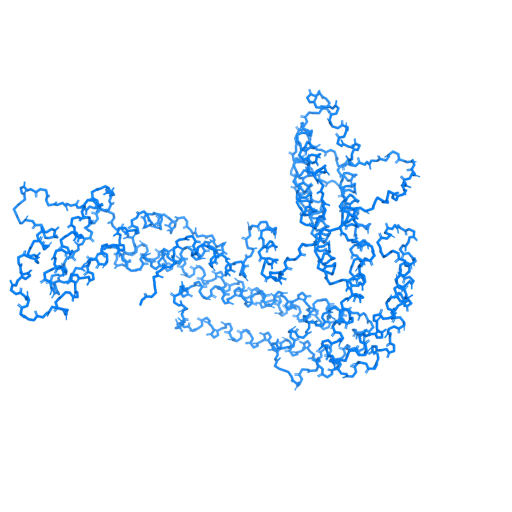7 ? -14.671 -6.521 -5.636 1.00 93.25 407 VAL A N 1
ATOM 3374 C CA . VAL A 1 407 ? -14.131 -6.868 -4.310 1.00 93.25 407 VAL A CA 1
ATOM 3375 C C . VAL A 1 407 ? -14.398 -5.754 -3.287 1.00 93.25 407 VAL A C 1
ATOM 3377 O O . VAL A 1 407 ? -14.779 -6.044 -2.154 1.00 93.25 407 VAL A O 1
ATOM 3380 N N . GLU A 1 408 ? -14.239 -4.487 -3.677 1.00 92.69 408 GLU A N 1
ATOM 3381 C CA . GLU A 1 408 ? -14.589 -3.327 -2.842 1.00 92.69 408 GLU A CA 1
ATOM 3382 C C . GLU A 1 408 ? -16.091 -3.250 -2.546 1.00 92.69 408 GLU A C 1
ATOM 3384 O O . GLU A 1 408 ? -16.481 -2.961 -1.415 1.00 92.69 408 GLU A O 1
ATOM 3389 N N . GLY A 1 409 ? -16.932 -3.552 -3.539 1.00 92.69 409 GLY A N 1
ATOM 3390 C CA . GLY A 1 409 ? -18.381 -3.641 -3.377 1.00 92.69 409 GLY A CA 1
ATOM 3391 C C . GLY A 1 409 ? -18.773 -4.705 -2.354 1.00 92.69 409 GLY A C 1
ATOM 3392 O O . GLY A 1 409 ? -19.542 -4.417 -1.442 1.00 92.69 409 GLY A O 1
ATOM 3393 N N . VAL A 1 410 ? -18.166 -5.894 -2.428 1.00 90.44 410 VAL A N 1
ATOM 3394 C CA . VAL A 1 410 ? -18.406 -6.990 -1.473 1.00 90.44 410 VAL A CA 1
ATOM 3395 C C . VAL A 1 410 ? -17.948 -6.624 -0.054 1.00 90.44 410 VAL A C 1
ATOM 3397 O O . VAL A 1 410 ? -18.609 -7.003 0.914 1.00 90.44 410 VAL A O 1
ATOM 3400 N N . GLU A 1 411 ? -16.848 -5.873 0.106 1.00 90.56 411 GLU A N 1
ATOM 3401 C CA . GLU A 1 411 ? -16.441 -5.346 1.422 1.00 90.56 411 GLU A CA 1
ATOM 3402 C C . GLU A 1 411 ? -17.538 -4.454 2.021 1.00 90.56 411 GLU A C 1
ATOM 3404 O O . GLU A 1 411 ? -17.910 -4.633 3.186 1.00 90.56 411 GLU A O 1
ATOM 3409 N N . GLY A 1 412 ? -18.074 -3.532 1.213 1.00 90.12 412 GLY A N 1
ATOM 3410 C CA . GLY A 1 412 ? -19.167 -2.642 1.602 1.00 90.12 412 GLY A CA 1
ATOM 3411 C C . GLY A 1 412 ? -20.443 -3.406 1.952 1.00 90.12 412 GLY A C 1
ATOM 3412 O O . GLY A 1 412 ? -20.996 -3.212 3.031 1.00 90.12 412 GLY A O 1
ATOM 3413 N N . GLU A 1 413 ? -20.862 -4.341 1.098 1.00 90.75 413 GLU A N 1
ATOM 3414 C CA . GLU A 1 413 ? -22.071 -5.146 1.300 1.00 90.75 413 GLU A CA 1
ATOM 3415 C C . GLU A 1 413 ? -22.010 -5.992 2.576 1.00 90.75 413 GLU A C 1
ATOM 3417 O O . GLU A 1 413 ? -22.975 -6.019 3.340 1.00 90.75 413 GLU A O 1
ATOM 3422 N N . LEU A 1 414 ? -20.878 -6.644 2.863 1.00 87.62 414 LEU A N 1
ATOM 3423 C CA . LEU A 1 414 ? -20.719 -7.425 4.094 1.00 87.62 414 LEU A CA 1
ATOM 3424 C C . LEU A 1 414 ? -20.728 -6.548 5.345 1.00 87.62 414 LEU A C 1
ATOM 3426 O O . LEU A 1 414 ? -21.263 -6.951 6.384 1.00 87.62 414 LEU A O 1
ATOM 3430 N N . PHE A 1 415 ? -20.121 -5.363 5.267 1.00 89.50 415 PHE A N 1
ATOM 3431 C CA . PHE A 1 415 ? -20.140 -4.411 6.370 1.00 89.50 415 PHE A CA 1
ATOM 3432 C C . PHE A 1 415 ? -21.553 -3.868 6.617 1.00 89.50 415 PHE A C 1
ATOM 3434 O O . PHE A 1 415 ? -21.991 -3.794 7.770 1.00 89.50 415 PHE A O 1
ATOM 3441 N N . ASP A 1 416 ? -22.295 -3.569 5.553 1.00 90.19 416 ASP A N 1
ATOM 3442 C CA . ASP A 1 416 ? -23.678 -3.102 5.619 1.00 90.19 416 ASP A CA 1
ATOM 3443 C C . ASP A 1 416 ? -24.630 -4.198 6.113 1.00 90.19 416 ASP A C 1
ATOM 3445 O O . ASP A 1 416 ? -25.493 -3.939 6.959 1.00 90.19 416 ASP A O 1
ATOM 3449 N N . GLU A 1 417 ? -24.451 -5.442 5.660 1.00 88.75 417 GLU A N 1
ATOM 3450 C CA . GLU A 1 417 ? -25.202 -6.601 6.146 1.00 88.75 417 GLU A CA 1
ATOM 3451 C C . GLU A 1 417 ? -24.958 -6.813 7.644 1.00 88.75 417 GLU A C 1
ATOM 3453 O O . GLU A 1 417 ? -25.911 -6.986 8.414 1.00 88.75 417 GLU A O 1
ATOM 3458 N N . TRP A 1 418 ? -23.699 -6.735 8.086 1.00 90.19 418 TRP A N 1
ATOM 3459 C CA . TRP A 1 418 ? -23.360 -6.801 9.503 1.00 90.19 418 TRP A CA 1
ATOM 3460 C C . TRP A 1 418 ? -24.004 -5.652 10.286 1.00 90.19 418 TRP A C 1
ATOM 3462 O O . TRP A 1 418 ? -24.674 -5.904 11.290 1.00 90.19 418 TRP A O 1
ATOM 3472 N N . CYS A 1 419 ? -23.902 -4.409 9.803 1.00 88.25 419 CYS A N 1
ATOM 3473 C CA . CYS A 1 419 ? -24.542 -3.255 10.433 1.00 88.25 419 CYS A CA 1
ATOM 3474 C C . CYS A 1 419 ? -26.057 -3.449 10.552 1.00 88.25 419 CYS A C 1
ATOM 3476 O O . CYS A 1 419 ? -26.639 -3.161 11.600 1.00 88.25 419 CYS A O 1
ATOM 3478 N N . ARG A 1 420 ? -26.715 -3.962 9.509 1.00 87.44 420 ARG A N 1
ATOM 3479 C CA . ARG A 1 420 ? -28.155 -4.244 9.513 1.00 87.44 420 ARG A CA 1
ATOM 3480 C C . ARG A 1 420 ? -28.506 -5.345 10.507 1.00 87.44 420 ARG A C 1
ATOM 3482 O O . ARG A 1 420 ? -29.454 -5.185 11.271 1.00 87.44 420 ARG A O 1
ATOM 3489 N N . LYS A 1 421 ? -27.728 -6.428 10.541 1.00 86.56 421 LYS A N 1
ATOM 3490 C CA . LYS A 1 421 ? -27.907 -7.534 11.485 1.00 86.56 421 LYS A CA 1
ATOM 3491 C C . LYS A 1 421 ? -27.781 -7.060 12.931 1.00 86.56 421 LYS A C 1
ATOM 3493 O O . LYS A 1 421 ? -28.658 -7.350 13.735 1.00 86.56 421 LYS A O 1
ATOM 3498 N N . ILE A 1 422 ? -26.741 -6.288 13.245 1.00 84.69 422 ILE A N 1
ATOM 3499 C CA . ILE A 1 422 ? -26.534 -5.750 14.592 1.00 84.69 422 ILE A CA 1
ATOM 3500 C C . ILE A 1 422 ? -27.617 -4.735 14.955 1.00 84.69 422 ILE A C 1
ATOM 3502 O O . ILE A 1 422 ? -28.152 -4.806 16.056 1.00 84.69 422 ILE A O 1
ATOM 3506 N N . ASN A 1 423 ? -28.004 -3.837 14.045 1.00 84.00 423 ASN A N 1
ATOM 3507 C CA . ASN A 1 423 ? -29.105 -2.906 14.302 1.00 84.00 423 ASN A CA 1
ATOM 3508 C C . ASN A 1 423 ? -30.420 -3.645 14.583 1.00 84.00 423 ASN A C 1
ATOM 3510 O O . ASN A 1 423 ? -31.104 -3.289 15.537 1.00 84.00 423 ASN A O 1
ATOM 3514 N N . ASN A 1 424 ? -30.734 -4.697 13.822 1.00 82.94 424 ASN A N 1
ATOM 3515 C CA . ASN A 1 424 ? -31.914 -5.524 14.069 1.00 82.94 424 ASN A CA 1
ATOM 3516 C C . ASN A 1 424 ? -31.852 -6.184 15.454 1.00 82.94 424 ASN A C 1
ATOM 3518 O O . ASN A 1 424 ? -32.826 -6.127 16.196 1.00 82.94 424 ASN A O 1
ATOM 3522 N N . SER A 1 425 ? -30.701 -6.739 15.840 1.00 77.81 425 SER A N 1
ATOM 3523 C CA . SER A 1 425 ? -30.513 -7.344 17.165 1.00 77.81 425 SER A CA 1
ATOM 3524 C C . SER A 1 425 ? -30.462 -6.330 18.321 1.00 77.81 425 SER A C 1
ATOM 3526 O O . SER A 1 425 ? -30.667 -6.703 19.472 1.00 77.81 425 SER A O 1
ATOM 3528 N N . ILE A 1 426 ? -30.184 -5.053 18.042 1.00 72.06 426 ILE A N 1
ATOM 3529 C CA . ILE A 1 426 ? -30.313 -3.953 19.012 1.00 72.06 426 ILE A CA 1
ATOM 3530 C C . ILE A 1 426 ? -31.786 -3.559 19.178 1.00 72.06 426 ILE A C 1
ATOM 3532 O O . ILE A 1 426 ? -32.188 -3.185 20.275 1.00 72.06 426 ILE A O 1
ATOM 3536 N N . THR A 1 427 ? -32.583 -3.595 18.107 1.00 71.44 427 THR A N 1
ATOM 3537 C CA . THR A 1 427 ? -34.005 -3.211 18.147 1.00 71.44 427 THR A CA 1
ATOM 3538 C C . THR A 1 427 ? -34.936 -4.321 18.615 1.00 71.44 427 THR A C 1
ATOM 3540 O O . THR A 1 427 ? -36.023 -4.023 19.097 1.00 71.44 427 THR A O 1
ATOM 3543 N N . ASP A 1 428 ? -34.551 -5.583 18.431 1.00 65.06 428 ASP A N 1
ATOM 3544 C CA . ASP A 1 428 ? -35.373 -6.733 18.789 1.00 65.06 428 ASP A CA 1
ATOM 3545 C C . ASP A 1 428 ? -35.189 -7.075 20.275 1.00 65.06 428 ASP A C 1
ATOM 3547 O O . ASP A 1 428 ? -34.168 -7.638 20.679 1.00 65.06 428 ASP A O 1
ATOM 3551 N N . ASP A 1 429 ? -36.193 -6.743 21.093 1.00 56.56 429 ASP A N 1
ATOM 3552 C CA . ASP A 1 429 ? -36.211 -7.032 22.533 1.00 56.56 429 ASP A CA 1
ATOM 3553 C C . ASP A 1 429 ? -36.057 -8.535 22.834 1.00 56.56 429 ASP A C 1
ATOM 3555 O O . ASP A 1 429 ? -35.558 -8.904 23.901 1.00 56.56 429 ASP A O 1
ATOM 3559 N N . SER A 1 430 ? -36.439 -9.411 21.893 1.00 50.59 430 SER A N 1
ATOM 3560 C CA . SER A 1 430 ? -36.325 -10.867 22.047 1.00 50.59 430 SER A CA 1
ATOM 3561 C C . SER A 1 430 ? -34.886 -11.383 21.917 1.00 50.59 430 SER A C 1
ATOM 3563 O O . SER A 1 430 ? -34.556 -12.427 22.480 1.00 50.59 430 SER A O 1
ATOM 3565 N N . GLN A 1 431 ? -34.012 -10.644 21.223 1.00 50.59 431 GLN A N 1
ATOM 3566 C CA . GLN A 1 431 ? -32.602 -10.986 21.012 1.00 50.59 431 GLN A CA 1
ATOM 3567 C C . GLN A 1 431 ? -31.661 -10.044 21.761 1.00 50.59 431 GLN A C 1
ATOM 3569 O O . GLN A 1 431 ? -30.599 -9.723 21.235 1.00 50.59 431 GLN A O 1
ATOM 3574 N N . SER A 1 432 ? -32.040 -9.596 22.963 1.00 54.84 432 SER A N 1
ATOM 3575 C CA . SER A 1 432 ? -31.374 -8.540 23.739 1.00 54.84 432 SER A CA 1
ATOM 3576 C C . SER A 1 432 ? -29.830 -8.621 23.753 1.00 54.84 432 SER A C 1
ATOM 3578 O O . SER A 1 432 ? -29.172 -9.157 24.647 1.00 54.84 432 SER A O 1
ATOM 3580 N N . ILE A 1 433 ? -29.208 -8.021 22.731 1.00 55.47 433 ILE A N 1
ATOM 3581 C CA . ILE A 1 433 ? -27.793 -7.640 22.750 1.00 55.47 433 ILE A CA 1
ATOM 3582 C C . ILE A 1 433 ? -27.643 -6.414 23.652 1.00 55.47 433 ILE A C 1
ATOM 3584 O O . ILE A 1 433 ? -26.609 -6.229 24.291 1.00 55.47 433 ILE A O 1
ATOM 3588 N N . ASN A 1 434 ? -28.699 -5.603 23.755 1.00 55.03 434 ASN A N 1
ATOM 3589 C CA . ASN A 1 434 ? -28.751 -4.496 24.689 1.00 55.03 434 ASN A CA 1
ATOM 3590 C C . ASN A 1 434 ? -28.749 -5.013 26.125 1.00 55.03 434 ASN A C 1
ATOM 3592 O O . ASN A 1 434 ? -29.646 -5.742 26.549 1.00 55.03 434 ASN A O 1
ATOM 3596 N N . LEU A 1 435 ? -27.766 -4.551 26.897 1.00 56.69 435 LEU A N 1
ATOM 3597 C CA . LEU A 1 435 ? -27.841 -4.616 28.347 1.00 56.69 435 LEU A CA 1
ATOM 3598 C C . LEU A 1 435 ? -29.071 -3.831 28.783 1.00 56.69 435 LEU A C 1
ATOM 3600 O O . LEU A 1 435 ? -29.089 -2.603 28.698 1.00 56.69 435 LEU A O 1
ATOM 3604 N N . GLN A 1 436 ? -30.079 -4.531 29.292 1.00 54.12 436 GLN A N 1
ATOM 3605 C CA . GLN A 1 436 ? -31.071 -3.897 30.144 1.00 54.12 436 GLN A CA 1
ATOM 3606 C C . GLN A 1 436 ? -30.332 -3.432 31.400 1.00 54.12 436 GLN A C 1
ATOM 3608 O O . GLN A 1 436 ? -30.134 -4.203 32.339 1.00 54.12 436 GLN A O 1
ATOM 3613 N N . THR A 1 437 ? -29.855 -2.186 31.412 1.00 53.50 437 THR A N 1
ATOM 3614 C CA . THR A 1 437 ? -29.077 -1.667 32.546 1.00 53.50 437 THR A CA 1
ATOM 3615 C C . THR A 1 437 ? -29.914 -1.629 33.827 1.00 53.50 437 THR A C 1
ATOM 3617 O O . THR A 1 437 ? -29.386 -1.838 34.919 1.00 53.50 437 THR A O 1
ATOM 3620 N N . THR A 1 438 ? -31.233 -1.499 33.660 1.00 46.72 438 THR A N 1
ATOM 3621 C CA . THR A 1 438 ? -32.269 -1.539 34.699 1.00 46.72 438 THR A CA 1
ATOM 3622 C C . THR A 1 438 ? -32.735 -2.954 35.069 1.00 46.72 438 THR A C 1
ATOM 3624 O O . THR A 1 438 ? -33.473 -3.118 36.046 1.00 46.72 438 THR A O 1
ATOM 3627 N N . GLY A 1 439 ? -32.323 -3.975 34.310 1.00 54.62 439 GLY A N 1
ATOM 3628 C CA . GLY A 1 439 ? -32.666 -5.378 34.534 1.00 54.62 439 GLY A CA 1
ATOM 3629 C C . GLY A 1 439 ? -31.884 -6.008 35.690 1.00 54.62 439 GLY A C 1
ATOM 3630 O O . GLY A 1 439 ? -30.920 -5.440 36.211 1.00 54.62 439 GLY A O 1
ATOM 3631 N N . ARG A 1 440 ? -32.302 -7.207 36.115 1.00 61.31 440 ARG A N 1
ATOM 3632 C CA . ARG A 1 440 ? -31.531 -8.004 37.086 1.00 61.31 440 ARG A CA 1
ATOM 3633 C C . ARG A 1 440 ? -30.248 -8.502 36.432 1.00 61.31 440 ARG A C 1
ATOM 3635 O O . ARG A 1 440 ? -30.205 -8.700 35.226 1.00 61.31 440 ARG A O 1
ATOM 3642 N N . ILE A 1 441 ? -29.201 -8.699 37.227 1.00 60.53 441 ILE A N 1
ATOM 3643 C CA . ILE A 1 441 ? -27.889 -9.133 36.722 1.00 60.53 441 ILE A CA 1
ATOM 3644 C C . ILE A 1 441 ? -27.793 -10.657 36.609 1.00 60.53 441 ILE A C 1
ATOM 3646 O O . ILE A 1 441 ? -27.179 -11.153 35.668 1.00 60.53 441 ILE A O 1
ATOM 3650 N N . MET A 1 442 ? -28.387 -11.380 37.562 1.00 61.59 442 MET A N 1
ATOM 3651 C CA . MET A 1 442 ? -28.469 -12.840 37.586 1.00 61.59 442 MET A CA 1
ATOM 3652 C C . MET A 1 442 ? -29.925 -13.269 37.727 1.00 61.59 442 MET A C 1
ATOM 3654 O O . MET A 1 442 ? -30.630 -12.785 38.618 1.00 61.59 442 MET A O 1
ATOM 3658 N N . GLU A 1 443 ? -30.350 -14.196 36.880 1.00 63.22 443 GLU A N 1
ATOM 3659 C CA . GLU A 1 443 ? -31.652 -14.848 36.952 1.00 63.22 443 GLU A CA 1
ATOM 3660 C C . GLU A 1 443 ? -31.443 -16.359 37.030 1.00 63.22 443 GLU A C 1
ATOM 3662 O O . GLU A 1 443 ? -30.639 -16.923 36.292 1.00 63.22 443 GLU A O 1
ATOM 3667 N N . ILE A 1 444 ? -32.134 -17.004 37.970 1.00 60.66 444 ILE A N 1
ATOM 3668 C CA . ILE A 1 444 ? -32.170 -18.462 38.060 1.00 60.66 444 ILE A CA 1
ATOM 3669 C C . ILE A 1 444 ? -33.327 -18.914 37.179 1.00 60.66 444 ILE A C 1
ATOM 3671 O O . ILE A 1 444 ? -34.471 -18.509 37.404 1.00 60.66 444 ILE A O 1
ATOM 3675 N N . GLU A 1 445 ? -33.021 -19.721 36.173 1.00 62.84 445 GLU A N 1
ATOM 3676 C CA . GLU A 1 445 ? -34.019 -20.323 35.301 1.00 62.84 445 GLU A CA 1
ATOM 3677 C C . GLU A 1 445 ? -34.868 -21.298 36.128 1.00 62.84 445 GLU A C 1
ATOM 3679 O O . GLU A 1 445 ? -34.347 -22.240 36.728 1.00 62.84 445 GLU A O 1
ATOM 3684 N N . SER A 1 446 ? -36.180 -21.055 36.204 1.00 57.44 446 SER A N 1
ATOM 3685 C CA . SER A 1 446 ? -37.110 -21.816 37.054 1.00 57.44 446 SER A CA 1
ATOM 3686 C C . SER A 1 446 ? -37.159 -23.306 36.725 1.00 57.44 446 SER A C 1
ATOM 3688 O O . SER A 1 446 ? -37.490 -24.114 37.590 1.00 57.44 446 SER A O 1
ATOM 3690 N N . ASP A 1 447 ? -36.821 -23.647 35.486 1.00 51.97 447 ASP A N 1
ATOM 3691 C CA . ASP A 1 447 ? -37.041 -24.970 34.917 1.00 51.97 447 ASP A CA 1
ATOM 3692 C C . ASP A 1 447 ? -35.802 -25.864 35.085 1.00 51.97 447 ASP A C 1
ATOM 3694 O O . ASP A 1 447 ? -35.923 -27.083 35.178 1.00 51.97 447 ASP A O 1
ATOM 3698 N N . SER A 1 448 ? -34.610 -25.259 35.151 1.00 59.62 448 SER A N 1
ATOM 3699 C CA . SER A 1 448 ? -33.323 -25.963 35.225 1.00 59.62 448 SER A CA 1
ATOM 3700 C C . SER A 1 448 ? -32.537 -25.685 36.511 1.00 59.62 448 SER A C 1
ATOM 3702 O O . SER A 1 448 ? -31.561 -26.379 36.782 1.00 59.62 448 SER A O 1
ATOM 3704 N N . GLY A 1 449 ? -32.915 -24.662 37.288 1.00 61.25 449 GLY A N 1
ATOM 3705 C CA . GLY A 1 449 ? -32.149 -24.194 38.446 1.00 61.25 449 GLY A CA 1
ATOM 3706 C C . GLY A 1 449 ? -30.812 -23.529 38.087 1.00 61.25 449 GLY A C 1
ATOM 3707 O O . GLY A 1 449 ? -30.048 -23.177 38.982 1.00 61.25 449 GLY A O 1
ATOM 3708 N N . ARG A 1 450 ? -30.510 -23.335 36.795 1.00 67.38 450 ARG A N 1
ATOM 3709 C CA . ARG A 1 450 ? -29.241 -22.755 36.334 1.00 67.38 450 ARG A CA 1
ATOM 3710 C C . ARG A 1 450 ? -29.244 -21.238 36.456 1.00 67.38 450 ARG A C 1
ATOM 3712 O O . ARG A 1 450 ? -30.250 -20.577 36.200 1.00 67.38 450 ARG A O 1
ATOM 3719 N N . ILE A 1 451 ? -28.089 -20.674 36.797 1.00 68.38 451 ILE A N 1
ATOM 3720 C CA . ILE A 1 451 ? -27.880 -19.226 36.841 1.00 68.38 451 ILE A CA 1
ATOM 3721 C C . ILE A 1 451 ? -27.514 -18.733 35.442 1.00 68.38 451 ILE A C 1
ATOM 3723 O O . ILE A 1 451 ? -26.463 -19.101 34.908 1.00 68.38 451 ILE A O 1
ATOM 3727 N N . ASN A 1 452 ? -28.336 -17.838 34.899 1.00 67.88 452 ASN A N 1
ATOM 3728 C CA . ASN A 1 452 ? -28.060 -17.081 33.686 1.00 67.88 452 ASN A CA 1
ATOM 3729 C C . ASN A 1 452 ? -27.780 -15.614 34.025 1.00 67.88 452 ASN A C 1
ATOM 3731 O O . ASN A 1 452 ? -28.344 -15.038 34.957 1.00 67.88 452 ASN A O 1
ATOM 3735 N N . ILE A 1 453 ? -26.879 -15.002 33.259 1.00 67.56 453 ILE A N 1
ATOM 3736 C CA . ILE A 1 453 ? -26.493 -13.599 33.425 1.00 67.56 453 ILE A CA 1
ATOM 3737 C C . ILE A 1 453 ? -26.969 -12.812 32.221 1.00 67.56 453 ILE A C 1
ATOM 3739 O O . ILE A 1 453 ? -26.732 -13.203 31.081 1.00 67.56 453 ILE A O 1
ATOM 3743 N N . THR A 1 454 ? -27.559 -11.651 32.484 1.00 67.00 454 THR A N 1
ATOM 3744 C CA . THR A 1 454 ? -28.129 -10.744 31.471 1.00 67.00 454 THR A CA 1
ATOM 3745 C C . THR A 1 454 ? -27.082 -10.208 30.489 1.00 67.00 454 THR A C 1
ATOM 3747 O O . THR A 1 454 ? -27.408 -9.759 29.395 1.00 67.00 454 THR A O 1
ATOM 3750 N N . TYR A 1 455 ? -25.798 -10.270 30.849 1.00 67.75 455 TYR A N 1
ATOM 3751 C CA . TYR A 1 455 ? -24.683 -9.970 29.951 1.00 67.75 455 TYR A CA 1
ATOM 3752 C C . TYR A 1 455 ? -24.563 -11.056 28.867 1.00 67.75 455 TYR A C 1
ATOM 3754 O O . TYR A 1 455 ? -23.828 -12.031 29.031 1.00 67.75 455 TYR A O 1
ATOM 3762 N N . SER A 1 456 ? -25.286 -10.909 27.757 1.00 70.50 456 SER A N 1
ATOM 3763 C CA . SER A 1 456 ? -25.373 -11.935 26.710 1.00 70.50 456 SER A CA 1
ATOM 3764 C C . SER A 1 456 ? -24.013 -12.256 26.064 1.00 70.50 456 SER A C 1
ATOM 3766 O O . SER A 1 456 ? -23.100 -11.427 25.993 1.00 70.50 456 SER A O 1
ATOM 3768 N N . ASP A 1 457 ? -23.826 -13.499 25.604 1.00 73.12 457 ASP A N 1
ATOM 3769 C CA . ASP A 1 457 ? -22.647 -13.876 24.800 1.00 73.12 457 ASP A CA 1
ATOM 3770 C C . ASP A 1 457 ? -22.590 -13.105 23.477 1.00 73.12 457 ASP A C 1
ATOM 3772 O O . ASP A 1 457 ? -21.506 -12.773 22.992 1.00 73.12 457 ASP A O 1
ATOM 3776 N N . SER A 1 458 ? -23.755 -12.737 22.942 1.00 77.75 458 SER A N 1
ATOM 3777 C CA . SER A 1 458 ? -23.893 -11.879 21.766 1.00 77.75 458 SER A CA 1
ATOM 3778 C C . SER A 1 458 ? -23.269 -10.500 21.977 1.00 77.75 458 SER A C 1
ATOM 3780 O O . SER A 1 458 ? -22.591 -10.010 21.077 1.00 77.75 458 SER A O 1
ATOM 3782 N N . LEU A 1 459 ? -23.404 -9.898 23.166 1.00 77.44 459 LEU A N 1
ATOM 3783 C CA . LEU A 1 459 ? -22.731 -8.636 23.483 1.00 77.44 459 LEU A CA 1
ATOM 3784 C C . LEU A 1 459 ? -21.207 -8.805 23.546 1.00 77.44 459 LEU A C 1
ATOM 3786 O O . LEU A 1 459 ? -20.482 -7.995 22.976 1.00 77.44 459 LEU A O 1
ATOM 3790 N N . VAL A 1 460 ? -20.700 -9.871 24.180 1.00 78.19 460 VAL A N 1
ATOM 3791 C CA . VAL A 1 460 ? -19.250 -10.165 24.197 1.00 78.19 460 VAL A CA 1
ATOM 3792 C C . VAL A 1 460 ? -18.714 -10.308 22.769 1.00 78.19 460 VAL A C 1
ATOM 3794 O O . VAL A 1 460 ? -17.642 -9.788 22.449 1.00 78.19 460 VAL A O 1
ATOM 3797 N N . LYS A 1 461 ? -19.463 -11.002 21.904 1.00 81.69 461 LYS A N 1
ATOM 3798 C CA . LYS A 1 461 ? -19.141 -11.143 20.482 1.00 81.69 461 LYS A CA 1
ATOM 3799 C C . LYS A 1 461 ? -19.138 -9.780 19.784 1.00 81.69 461 LYS A C 1
ATOM 3801 O O . LYS A 1 461 ? -18.141 -9.462 19.144 1.00 81.69 461 LYS A O 1
ATOM 3806 N N . LEU A 1 462 ? -20.171 -8.957 19.982 1.00 84.38 462 LEU A N 1
ATOM 3807 C CA . LEU A 1 462 ? -20.271 -7.612 19.408 1.00 84.38 462 LEU A CA 1
ATOM 3808 C C . LEU A 1 462 ? -19.090 -6.721 19.817 1.00 84.38 462 LEU A C 1
ATOM 3810 O O . LEU A 1 462 ? -18.496 -6.066 18.966 1.00 84.38 462 LEU A O 1
ATOM 3814 N N . LEU A 1 463 ? -18.699 -6.729 21.094 1.00 82.12 463 LEU A N 1
ATOM 3815 C CA . LEU A 1 463 ? -17.542 -5.968 21.578 1.00 82.12 463 LEU A CA 1
ATOM 3816 C C . LEU A 1 463 ? -16.245 -6.383 20.871 1.00 82.12 463 LEU A C 1
ATOM 3818 O O . LEU A 1 463 ? -15.420 -5.537 20.521 1.00 82.12 463 LEU A O 1
ATOM 3822 N N . ARG A 1 464 ? -16.060 -7.689 20.636 1.00 80.50 464 ARG A N 1
ATOM 3823 C CA . ARG A 1 464 ? -14.909 -8.202 19.879 1.00 80.50 464 ARG A CA 1
ATOM 3824 C C . ARG A 1 464 ? -14.964 -7.793 18.410 1.00 80.50 464 ARG A C 1
ATOM 3826 O O . ARG A 1 464 ? -13.934 -7.393 17.876 1.00 80.50 464 ARG A O 1
ATOM 3833 N N . GLU A 1 465 ? -16.130 -7.893 17.778 1.00 85.50 465 GLU A N 1
ATOM 3834 C CA . GLU A 1 465 ? -16.341 -7.503 16.379 1.00 85.50 465 GLU A CA 1
ATOM 3835 C C . GLU A 1 465 ? -16.049 -6.017 16.184 1.00 85.50 465 GLU A C 1
ATOM 3837 O O . GLU A 1 465 ? -15.202 -5.666 15.373 1.00 85.50 465 GLU A O 1
ATOM 3842 N N . VAL A 1 466 ? -16.649 -5.150 16.999 1.00 84.75 466 VAL A N 1
ATOM 3843 C CA . VAL A 1 466 ? -16.466 -3.694 16.926 1.00 84.75 466 VAL A CA 1
ATOM 3844 C C . VAL A 1 466 ? -15.008 -3.308 17.123 1.00 84.75 466 VAL A C 1
ATOM 3846 O O . VAL A 1 466 ? -14.475 -2.528 16.340 1.00 84.75 466 VAL A O 1
ATOM 3849 N N . ARG A 1 467 ? -14.318 -3.909 18.098 1.00 80.31 467 ARG A N 1
ATOM 3850 C CA . ARG A 1 467 ? -12.882 -3.669 18.288 1.00 80.31 467 ARG A CA 1
ATOM 3851 C C . ARG A 1 467 ? -12.068 -4.038 17.045 1.00 80.31 467 ARG A C 1
ATOM 3853 O O . ARG A 1 467 ? -11.168 -3.294 16.668 1.00 80.31 467 ARG A O 1
ATOM 3860 N N . GLN A 1 468 ? -12.368 -5.178 16.423 1.00 83.31 468 GLN A N 1
ATOM 3861 C CA . GLN A 1 468 ? -11.675 -5.640 15.216 1.00 83.31 468 GLN A CA 1
ATOM 3862 C C . GLN A 1 468 ? -11.985 -4.739 14.010 1.00 83.31 468 GLN A C 1
ATOM 3864 O O . GLN A 1 468 ? -11.066 -4.346 13.298 1.00 83.31 468 GLN A O 1
ATOM 3869 N N . LEU A 1 469 ? -13.242 -4.340 13.823 1.00 84.62 469 LEU A N 1
ATOM 3870 C CA . LEU A 1 469 ? -13.674 -3.469 12.725 1.00 84.62 469 LEU A CA 1
ATOM 3871 C C . LEU A 1 469 ? -13.131 -2.035 12.860 1.00 84.62 469 LEU A C 1
ATOM 3873 O O . LEU A 1 469 ? -12.705 -1.447 11.869 1.00 84.62 469 LEU A O 1
ATOM 3877 N N . LEU A 1 470 ? -13.057 -1.492 14.079 1.00 81.81 470 LEU A N 1
ATOM 3878 C CA . LEU A 1 470 ? -12.418 -0.193 14.326 1.00 81.81 470 LEU A CA 1
ATOM 3879 C C . LEU A 1 470 ? -10.917 -0.242 14.042 1.00 81.81 470 LEU A C 1
ATOM 3881 O O . LEU A 1 470 ? -10.396 0.654 13.388 1.00 81.81 470 LEU A O 1
ATOM 3885 N N . SER A 1 471 ? -10.224 -1.313 14.457 1.00 78.00 471 SER A N 1
ATOM 3886 C CA . SER A 1 471 ? -8.794 -1.484 14.135 1.00 78.00 471 SER A CA 1
ATOM 3887 C C . SER A 1 471 ? -8.523 -1.571 12.629 1.00 78.00 471 SER A C 1
ATOM 3889 O O . SER A 1 471 ? -7.412 -1.330 12.177 1.00 78.00 471 SER A O 1
ATOM 3891 N N . MET A 1 472 ? -9.556 -1.891 11.850 1.00 81.56 472 MET A N 1
ATOM 3892 C CA . MET A 1 472 ? -9.543 -1.984 10.395 1.00 81.56 472 MET A CA 1
ATOM 3893 C C . MET A 1 472 ? -9.858 -0.652 9.685 1.00 81.56 472 MET A C 1
ATOM 3895 O O . MET A 1 472 ? -9.837 -0.624 8.450 1.00 81.56 472 MET A O 1
ATOM 3899 N N . GLY A 1 473 ? -10.162 0.421 10.423 1.00 81.19 473 GLY A N 1
ATOM 3900 C CA . GLY A 1 473 ? -10.525 1.732 9.870 1.00 81.19 473 GLY A CA 1
ATOM 3901 C C . GLY A 1 473 ? -11.954 1.817 9.320 1.00 81.19 473 GLY A C 1
ATOM 3902 O O . GLY A 1 473 ? -12.239 2.692 8.510 1.00 81.19 473 GLY A O 1
ATOM 3903 N N . LEU A 1 474 ? -12.852 0.899 9.703 1.00 83.94 474 LEU A N 1
ATOM 3904 C CA . LEU A 1 474 ? -14.252 0.941 9.270 1.00 83.94 474 LEU A CA 1
ATOM 3905 C C . LEU A 1 474 ? -15.076 1.874 10.163 1.00 83.94 474 LEU A C 1
ATOM 3907 O O . LEU A 1 474 ? -15.015 1.804 11.393 1.00 83.94 474 LEU A O 1
ATOM 3911 N N . ASN A 1 475 ? -15.895 2.717 9.533 1.00 85.62 475 ASN A N 1
ATOM 3912 C CA . ASN A 1 475 ? -16.732 3.695 10.222 1.00 85.62 475 ASN A CA 1
ATOM 3913 C C . ASN A 1 475 ? -18.014 3.047 10.749 1.00 85.62 475 ASN A C 1
ATOM 3915 O O . ASN A 1 475 ? -18.986 2.856 10.020 1.00 85.62 475 ASN A O 1
ATOM 3919 N N . ILE A 1 476 ? -18.026 2.721 12.040 1.00 86.25 476 ILE A N 1
ATOM 3920 C CA . ILE A 1 476 ? -19.167 2.068 12.686 1.00 86.25 476 ILE A CA 1
ATOM 3921 C C . ILE A 1 476 ? -20.242 3.104 13.057 1.00 86.25 476 ILE A C 1
ATOM 3923 O O . ILE A 1 476 ? -19.924 4.119 13.682 1.00 86.25 476 ILE A O 1
ATOM 3927 N N . PRO A 1 477 ? -21.530 2.847 12.753 1.00 87.81 477 PRO A N 1
ATOM 3928 C CA . PRO A 1 477 ? -22.627 3.729 13.138 1.00 87.81 477 PRO A CA 1
ATOM 3929 C C . PRO A 1 477 ? -22.670 4.032 14.644 1.00 87.81 477 PRO A C 1
ATOM 3931 O O . PRO A 1 477 ? -22.588 3.129 15.481 1.00 87.81 477 PRO A O 1
ATOM 3934 N N . GLY A 1 478 ? -22.922 5.297 14.999 1.00 84.62 478 GLY A N 1
ATOM 3935 C CA . GLY A 1 478 ? -22.954 5.761 16.395 1.00 84.62 478 GLY A CA 1
ATOM 3936 C C . GLY A 1 478 ? -23.935 5.005 17.302 1.00 84.62 478 GLY A C 1
ATOM 3937 O O . GLY A 1 478 ? -23.672 4.832 18.489 1.00 84.62 478 GLY A O 1
ATOM 3938 N N . LYS A 1 479 ? -25.034 4.470 16.748 1.00 83.69 479 LYS A N 1
ATOM 3939 C CA . LYS A 1 479 ? -25.979 3.618 17.496 1.00 83.69 479 LYS A CA 1
ATOM 3940 C C . LYS A 1 479 ? -25.305 2.364 18.061 1.00 83.69 479 LYS A C 1
ATOM 3942 O O . LYS A 1 479 ? -25.510 2.041 19.226 1.00 83.69 479 LYS A O 1
ATOM 3947 N N . ILE A 1 480 ? -24.478 1.694 17.257 1.00 83.56 480 ILE A N 1
ATOM 3948 C CA . ILE A 1 480 ? -23.744 0.491 17.666 1.00 83.56 480 ILE A CA 1
ATOM 3949 C C . ILE A 1 480 ? -22.653 0.876 18.671 1.00 83.56 480 ILE A C 1
ATOM 3951 O O . ILE A 1 480 ? -22.515 0.226 19.706 1.00 83.56 480 ILE A O 1
ATOM 3955 N N . LEU A 1 481 ? -21.938 1.980 18.422 1.00 85.50 481 LEU A N 1
ATOM 3956 C CA . LEU A 1 481 ? -20.907 2.486 19.335 1.00 85.50 481 LEU A CA 1
ATOM 3957 C C . LEU A 1 481 ? -21.458 2.830 20.727 1.00 85.50 481 LEU A C 1
ATOM 3959 O O . LEU A 1 481 ? -20.790 2.566 21.724 1.00 85.50 481 LEU A O 1
ATOM 3963 N N . ASN A 1 482 ? -22.685 3.343 20.826 1.00 84.12 482 ASN A N 1
ATOM 3964 C CA . ASN A 1 482 ? -23.318 3.624 22.117 1.00 84.12 482 ASN A CA 1
ATOM 3965 C C . ASN A 1 482 ? -23.597 2.345 22.925 1.00 84.12 482 ASN A C 1
ATOM 3967 O O . ASN A 1 482 ? -23.347 2.308 24.132 1.00 84.12 482 ASN A O 1
ATOM 3971 N N . VAL A 1 483 ? -24.075 1.281 22.268 1.00 80.81 483 VAL A N 1
ATOM 3972 C CA . VAL A 1 483 ? -24.301 -0.029 22.910 1.00 80.81 483 VAL A CA 1
ATOM 3973 C C . VAL A 1 483 ? -22.975 -0.633 23.370 1.00 80.81 483 VAL A C 1
ATOM 3975 O O . VAL A 1 483 ? -22.866 -1.107 24.500 1.00 80.81 483 VAL A O 1
ATOM 3978 N N . VAL A 1 484 ? -21.945 -0.546 22.527 1.00 82.69 484 VAL A N 1
ATOM 3979 C CA . VAL A 1 484 ? -20.583 -1.003 22.829 1.00 82.69 484 VAL A CA 1
ATOM 3980 C C . VAL A 1 484 ? -20.002 -0.232 24.006 1.00 82.69 484 VAL A C 1
ATOM 3982 O O . VAL A 1 484 ? -19.535 -0.858 24.946 1.00 82.69 484 VAL A O 1
ATOM 3985 N N . SER A 1 485 ? -20.093 1.099 24.024 1.00 83.38 485 SER A N 1
ATOM 3986 C CA . SER A 1 485 ? -19.559 1.927 25.114 1.00 83.38 485 SER A CA 1
ATOM 3987 C C . SER A 1 485 ? -20.197 1.577 26.460 1.00 83.38 485 SER A C 1
ATOM 3989 O O . SER A 1 485 ? -19.507 1.447 27.475 1.00 83.38 485 SER A O 1
ATOM 3991 N N . THR A 1 486 ? -21.514 1.355 26.477 1.00 79.94 486 THR A N 1
ATOM 3992 C CA . THR A 1 486 ? -22.216 0.858 27.666 1.00 79.94 486 THR A CA 1
ATOM 3993 C C . THR A 1 486 ? -21.749 -0.551 28.040 1.00 79.94 486 THR A C 1
ATOM 3995 O O . THR A 1 486 ? -21.448 -0.809 29.204 1.00 79.94 486 THR A O 1
ATOM 3998 N N . GLY A 1 487 ? -21.623 -1.452 27.063 1.00 79.19 487 GLY A N 1
ATOM 3999 C CA . GLY A 1 487 ? -21.150 -2.823 27.262 1.00 79.19 487 GLY A CA 1
ATOM 4000 C C . GLY A 1 487 ? -19.708 -2.931 27.761 1.00 79.19 487 GLY A C 1
ATOM 4001 O O . GLY A 1 487 ? -19.415 -3.799 28.587 1.00 79.19 487 GLY A O 1
ATOM 4002 N N . GLU A 1 488 ? -18.818 -2.042 27.317 1.00 80.19 488 GLU A N 1
ATOM 4003 C CA . GLU A 1 488 ? -17.407 -1.997 27.708 1.00 80.19 488 GLU A CA 1
ATOM 4004 C C . GLU A 1 488 ? -17.234 -1.598 29.174 1.00 80.19 488 GLU A C 1
ATOM 4006 O O . GLU A 1 488 ? -16.449 -2.233 29.882 1.00 80.19 488 GLU A O 1
ATOM 4011 N N . LYS A 1 489 ? -18.019 -0.628 29.669 1.00 78.25 489 LYS A N 1
ATOM 4012 C CA . LYS A 1 489 ? -18.000 -0.216 31.088 1.00 78.25 489 LYS A CA 1
ATOM 4013 C C . LYS A 1 489 ? -18.262 -1.388 32.032 1.00 78.25 489 LYS A C 1
ATOM 4015 O O . LYS A 1 489 ? -17.674 -1.466 33.110 1.00 78.25 489 LYS A O 1
ATOM 4020 N N . PHE A 1 490 ? -19.121 -2.314 31.612 1.00 75.88 490 PHE A N 1
ATOM 4021 C CA . PHE A 1 490 ? -19.527 -3.466 32.411 1.00 75.88 490 PHE A CA 1
ATOM 4022 C C . PHE A 1 490 ? -18.819 -4.769 32.039 1.00 75.88 490 PHE A C 1
ATOM 4024 O O . PHE A 1 490 ? -19.056 -5.786 32.688 1.00 75.88 490 PHE A O 1
ATOM 4031 N N . TYR A 1 491 ? -17.917 -4.756 31.054 1.00 77.44 491 TYR A N 1
ATOM 4032 C CA . TYR A 1 491 ? -17.274 -5.961 30.528 1.00 77.44 491 TYR A CA 1
ATOM 4033 C C . TYR A 1 491 ? -16.537 -6.760 31.605 1.00 77.44 491 TYR A C 1
ATOM 4035 O O . TYR A 1 491 ? -16.777 -7.956 31.762 1.00 77.44 491 TYR A O 1
ATOM 4043 N N . ARG A 1 492 ? -15.683 -6.098 3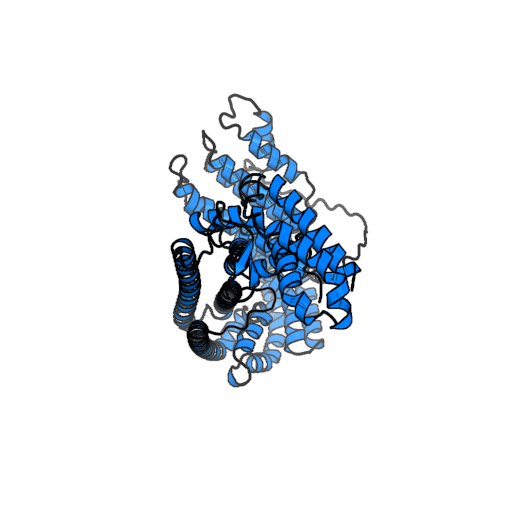2.402 1.00 76.38 492 ARG A N 1
ATOM 4044 C CA . ARG A 1 492 ? -14.917 -6.754 33.478 1.00 76.38 492 ARG A CA 1
ATOM 4045 C C . ARG A 1 492 ? -15.842 -7.483 34.450 1.00 76.38 492 ARG A C 1
ATOM 4047 O O . ARG A 1 492 ? -15.601 -8.637 34.789 1.00 76.38 492 ARG A O 1
ATOM 4054 N N . TYR A 1 493 ? -16.904 -6.807 34.868 1.00 79.81 493 TYR A N 1
ATOM 4055 C CA . TYR A 1 493 ? -17.878 -7.345 35.803 1.00 79.81 493 TYR A CA 1
ATOM 4056 C C . TYR A 1 493 ? -18.696 -8.482 35.175 1.00 79.81 493 TYR A C 1
ATOM 4058 O O . TYR A 1 493 ? -18.861 -9.524 35.802 1.00 79.81 493 TYR A O 1
ATOM 4066 N N . GLY A 1 494 ? -19.128 -8.332 33.919 1.00 76.75 494 GLY A N 1
ATOM 4067 C CA . GLY A 1 494 ? -19.852 -9.359 33.168 1.00 76.75 494 GLY A CA 1
ATOM 4068 C C . GLY A 1 494 ? -19.065 -10.658 33.000 1.00 76.75 494 GLY A C 1
ATOM 4069 O O . GLY A 1 494 ? -19.624 -11.734 33.199 1.00 76.75 494 GLY A O 1
ATOM 4070 N N . ILE A 1 495 ? -17.761 -10.582 32.715 1.00 75.69 495 ILE A N 1
ATOM 4071 C CA . ILE A 1 495 ? -16.900 -11.771 32.607 1.00 75.69 495 ILE A CA 1
ATOM 4072 C C . ILE A 1 495 ? -16.740 -12.479 33.958 1.00 75.69 495 ILE A C 1
ATOM 4074 O O . ILE A 1 495 ? -16.861 -13.701 34.013 1.00 75.69 495 ILE A O 1
ATOM 4078 N N . ILE A 1 496 ? -16.513 -11.736 35.046 1.00 76.75 496 ILE A N 1
ATOM 4079 C CA . ILE A 1 496 ? -16.381 -12.329 36.387 1.00 76.75 496 ILE A CA 1
ATOM 4080 C C . ILE A 1 496 ? -17.686 -13.010 36.804 1.00 76.75 496 ILE A C 1
ATOM 4082 O O . ILE A 1 496 ? -17.672 -14.146 37.268 1.00 76.75 496 ILE A O 1
ATOM 4086 N N . LEU A 1 497 ? -18.824 -12.345 36.596 1.00 78.94 497 LEU A N 1
ATOM 4087 C CA . LEU A 1 497 ? -20.129 -12.929 36.884 1.00 78.94 497 LEU A CA 1
ATOM 4088 C C . LEU A 1 497 ? -20.317 -14.222 36.086 1.00 78.94 497 LEU A C 1
ATOM 4090 O O . LEU A 1 497 ? -20.715 -15.223 36.669 1.00 78.94 497 LEU A O 1
ATOM 4094 N N . LYS A 1 498 ? -19.960 -14.244 34.791 1.00 78.56 498 LYS A N 1
ATOM 4095 C CA . LYS A 1 498 ? -20.046 -15.458 33.959 1.00 78.56 498 LYS A CA 1
ATOM 4096 C C . LYS A 1 498 ? -19.210 -16.605 34.500 1.00 78.56 498 LYS A C 1
ATOM 4098 O O . LYS A 1 498 ? -19.674 -17.738 34.478 1.00 78.56 498 LYS A O 1
ATOM 4103 N N . GLN A 1 499 ? -18.016 -16.322 35.013 1.00 78.00 499 GLN A N 1
ATOM 4104 C CA . GLN A 1 499 ? -17.189 -17.335 35.671 1.00 78.00 499 GLN A CA 1
ATOM 4105 C C . GLN A 1 499 ? -17.871 -17.885 36.927 1.00 78.00 499 GLN A C 1
ATOM 4107 O O . GLN A 1 499 ? -17.894 -19.096 37.116 1.00 78.00 499 GLN A O 1
ATOM 4112 N N . VAL A 1 500 ? -18.480 -17.018 37.743 1.00 77.56 500 VAL A N 1
ATOM 4113 C CA . VAL A 1 500 ? -19.219 -17.420 38.952 1.00 77.56 500 VAL A CA 1
ATOM 4114 C C . VAL A 1 500 ? -20.466 -18.243 38.607 1.00 77.56 500 VAL A C 1
ATOM 4116 O O . VAL A 1 500 ? -20.705 -19.273 39.232 1.00 77.56 500 VAL A O 1
ATOM 4119 N N . ALA A 1 501 ? -21.241 -17.838 37.599 1.00 77.38 501 ALA A N 1
ATOM 4120 C CA . ALA A 1 501 ? -22.406 -18.599 37.148 1.00 77.38 501 ALA A CA 1
ATOM 4121 C C . ALA A 1 501 ? -22.004 -19.943 36.535 1.00 77.38 501 ALA A C 1
ATOM 4123 O O . ALA A 1 501 ? -22.621 -20.958 36.836 1.00 77.38 501 ALA A O 1
ATOM 4124 N N . HIS A 1 502 ? -20.942 -19.978 35.724 1.00 80.19 502 HIS A N 1
ATOM 4125 C CA . HIS A 1 502 ? -20.411 -21.228 35.189 1.00 80.19 502 HIS A CA 1
ATOM 4126 C C . HIS A 1 502 ? -19.932 -22.162 36.306 1.00 80.19 502 HIS A C 1
ATOM 4128 O O . HIS A 1 502 ? -20.240 -23.348 36.265 1.00 80.19 502 HIS A O 1
ATOM 4134 N N . PHE A 1 503 ? -19.243 -21.631 37.321 1.00 76.12 503 PHE A N 1
ATOM 4135 C CA . PHE A 1 503 ? -18.836 -22.394 38.500 1.00 76.12 503 PHE A CA 1
ATOM 4136 C C . PHE A 1 503 ? -20.044 -22.997 39.224 1.00 76.12 503 PHE A C 1
ATOM 4138 O O . PHE A 1 503 ? -20.077 -24.204 39.420 1.00 76.12 503 PHE A O 1
ATOM 4145 N N . TYR A 1 504 ? -21.073 -22.204 39.542 1.00 72.50 504 TYR A N 1
ATOM 4146 C CA . TYR A 1 504 ? -22.282 -22.724 40.192 1.00 72.50 504 TYR A CA 1
ATOM 4147 C C . TYR A 1 504 ? -22.995 -23.780 39.333 1.00 72.50 504 TYR A C 1
ATOM 4149 O O . TYR A 1 504 ? -23.344 -24.842 39.831 1.00 72.50 504 TYR A O 1
ATOM 4157 N N . ASN A 1 505 ? -23.135 -23.540 38.027 1.00 78.44 505 ASN A N 1
ATOM 4158 C CA . ASN A 1 505 ? -23.801 -24.475 37.117 1.00 78.44 505 ASN A CA 1
ATOM 4159 C C . ASN A 1 505 ? -23.017 -25.784 36.898 1.00 78.44 505 ASN A C 1
ATOM 4161 O O . ASN A 1 505 ? -23.596 -26.749 36.413 1.00 78.44 505 ASN A O 1
ATOM 4165 N N . THR A 1 506 ? -21.715 -25.819 37.210 1.00 78.44 506 THR A N 1
ATOM 4166 C CA . THR A 1 506 ? -20.852 -27.010 37.058 1.00 78.44 506 THR A CA 1
ATOM 4167 C C . THR A 1 506 ? -20.471 -27.654 38.387 1.00 78.44 506 THR A C 1
ATOM 4169 O O . THR A 1 506 ? -19.888 -28.738 38.388 1.00 78.44 506 THR A O 1
ATOM 4172 N N . ILE A 1 507 ? -20.807 -27.033 39.523 1.00 74.38 507 ILE A N 1
ATOM 4173 C CA . ILE A 1 507 ? -20.398 -27.533 40.837 1.00 74.38 507 ILE A CA 1
ATOM 4174 C C . ILE A 1 507 ? -21.012 -28.906 41.121 1.00 74.38 507 ILE A C 1
ATOM 4176 O O . ILE A 1 507 ? -20.311 -29.786 41.605 1.00 74.38 507 ILE A O 1
ATOM 4180 N N . GLU A 1 508 ? -22.270 -29.133 40.729 1.00 70.69 508 GLU A N 1
ATOM 4181 C CA . GLU A 1 508 ? -22.950 -30.423 40.891 1.00 70.69 508 GLU A CA 1
ATOM 4182 C C . GLU A 1 508 ? -22.228 -31.548 40.133 1.00 70.69 508 GLU A C 1
ATOM 4184 O O . GLU A 1 508 ? -22.051 -32.638 40.672 1.00 70.69 508 GLU A O 1
ATOM 4189 N N . GLU A 1 509 ? -21.736 -31.266 38.921 1.00 74.56 509 GLU A N 1
ATOM 4190 C CA . GLU A 1 509 ? -21.002 -32.233 38.093 1.00 74.56 509 GLU A CA 1
ATOM 4191 C C . GLU A 1 509 ? -19.596 -32.535 38.641 1.00 74.56 509 GLU A C 1
ATOM 4193 O O . GLU A 1 509 ? -19.058 -33.619 38.410 1.00 74.56 509 GLU A O 1
ATOM 4198 N N . GLN A 1 510 ? -18.986 -31.588 39.361 1.00 70.69 510 GLN A N 1
ATOM 4199 C CA . GLN A 1 510 ? -17.642 -31.728 39.937 1.00 70.69 510 GLN A CA 1
ATOM 4200 C C . GLN A 1 510 ? -17.650 -32.244 41.386 1.00 70.69 510 GLN A C 1
ATOM 4202 O O . GLN A 1 510 ? -16.598 -32.617 41.910 1.00 70.69 510 GLN A O 1
ATOM 4207 N N . MET A 1 511 ? -18.808 -32.272 42.051 1.00 69.75 511 MET A N 1
ATOM 4208 C CA . MET A 1 511 ? -18.933 -32.667 43.453 1.00 69.75 511 MET A CA 1
ATOM 4209 C C . MET A 1 511 ? -18.979 -34.187 43.633 1.00 69.75 511 MET A C 1
ATOM 4211 O O . MET A 1 511 ? -19.829 -34.884 43.083 1.00 69.75 511 MET A O 1
ATOM 4215 N N . LEU A 1 512 ? -18.110 -34.704 44.506 1.00 69.12 512 LEU A N 1
ATOM 4216 C CA . LEU A 1 512 ? -18.207 -36.083 44.983 1.00 69.12 512 LEU A CA 1
ATOM 4217 C C . LEU A 1 512 ? -19.440 -36.244 45.896 1.00 69.12 512 LEU A C 1
ATOM 4219 O O . LEU A 1 512 ? -19.657 -35.394 46.765 1.00 69.12 512 LEU A O 1
ATOM 4223 N N . PRO A 1 513 ? -20.209 -37.348 45.792 1.00 70.06 513 PRO A N 1
ATOM 4224 C CA . PRO A 1 513 ? -21.419 -37.562 46.593 1.00 70.06 513 PRO A CA 1
ATOM 4225 C C . PRO A 1 513 ? -21.207 -37.431 48.108 1.00 70.06 513 PRO A C 1
ATOM 4227 O O . PRO A 1 513 ? -22.076 -36.937 48.819 1.00 70.06 513 PRO A O 1
ATOM 4230 N N . CYS A 1 514 ? -20.033 -37.818 48.619 1.00 72.31 514 CYS A N 1
ATOM 4231 C CA . CYS A 1 514 ? -19.700 -37.696 50.040 1.00 72.31 514 CYS A CA 1
ATOM 4232 C C . CYS A 1 514 ? -19.468 -36.248 50.511 1.00 72.31 514 CYS A C 1
ATOM 4234 O O . CYS A 1 514 ? -19.625 -35.981 51.699 1.00 72.31 514 CYS A O 1
ATOM 4236 N N . HIS A 1 515 ? -19.134 -35.312 49.615 1.00 68.50 515 HIS A N 1
ATOM 4237 C CA . HIS A 1 515 ? -18.927 -33.896 49.954 1.00 68.50 515 HIS A CA 1
ATOM 4238 C C . HIS A 1 515 ? -20.234 -33.088 49.942 1.00 68.50 515 HIS A C 1
ATOM 4240 O O . HIS A 1 515 ? -20.293 -32.006 50.521 1.00 68.50 515 HIS A O 1
ATOM 4246 N N . GLN A 1 516 ? -21.308 -33.615 49.339 1.00 67.19 516 GLN A N 1
ATOM 4247 C CA . GLN A 1 516 ? -22.588 -32.908 49.202 1.00 67.19 516 GLN A CA 1
ATOM 4248 C C . GLN A 1 516 ? -23.173 -32.459 50.547 1.00 67.19 516 GLN A C 1
ATOM 4250 O O . GLN A 1 516 ? -23.658 -31.337 50.660 1.00 67.19 516 GLN A O 1
ATOM 4255 N N . ALA A 1 517 ? -23.084 -33.303 51.579 1.00 71.12 517 ALA A N 1
ATOM 4256 C CA . ALA A 1 517 ? -23.583 -32.964 52.911 1.00 71.12 517 ALA A CA 1
ATOM 4257 C C . ALA A 1 517 ? -22.761 -31.855 53.588 1.00 71.12 517 ALA A C 1
ATOM 4259 O O . ALA A 1 517 ? -23.328 -31.038 54.307 1.00 71.12 517 ALA A O 1
ATOM 4260 N N . MET A 1 518 ? -21.445 -31.820 53.349 1.00 73.19 518 MET A N 1
ATOM 4261 C CA . MET A 1 518 ? -20.548 -30.831 53.955 1.00 73.19 518 MET A CA 1
ATOM 4262 C C . MET A 1 518 ? -20.668 -29.459 53.296 1.00 73.19 518 MET A C 1
ATOM 4264 O O . MET A 1 518 ? -20.509 -28.472 53.988 1.00 73.19 518 MET A O 1
ATOM 4268 N N . MET A 1 519 ? -20.980 -29.408 51.996 1.00 70.88 519 MET A N 1
ATOM 4269 C CA . MET A 1 519 ? -21.092 -28.168 51.213 1.00 70.88 519 MET A CA 1
ATOM 4270 C C . MET A 1 519 ? -22.494 -27.539 51.242 1.00 70.88 519 MET A C 1
ATOM 4272 O O . MET A 1 519 ? -22.714 -26.470 50.667 1.00 70.88 519 MET A O 1
ATOM 4276 N N . LEU A 1 520 ? -23.479 -28.227 51.831 1.00 69.12 520 LEU A N 1
ATOM 4277 C CA . LEU A 1 520 ? -24.883 -27.811 51.801 1.00 69.12 520 LEU A CA 1
ATOM 4278 C C . LEU A 1 520 ? -25.079 -26.440 52.469 1.00 69.12 520 LEU A C 1
ATOM 4280 O O . LEU A 1 520 ? -25.841 -25.610 51.969 1.00 69.12 520 LEU A O 1
ATOM 4284 N N . GLU A 1 521 ? -24.391 -26.181 53.584 1.00 74.19 521 GLU A N 1
ATOM 4285 C CA . GLU A 1 521 ? -24.499 -24.907 54.302 1.00 74.19 521 GLU A CA 1
ATOM 4286 C C . GLU A 1 521 ? -23.941 -23.744 53.473 1.00 74.19 521 GLU A C 1
ATOM 4288 O O . GLU A 1 521 ? -24.565 -22.679 53.375 1.00 74.19 521 GLU A O 1
ATOM 4293 N N . GLU A 1 522 ? -22.802 -23.960 52.821 1.00 73.50 522 GLU A N 1
ATOM 4294 C CA . GLU A 1 522 ? -22.126 -23.014 51.943 1.00 73.50 522 GLU A CA 1
ATOM 4295 C C . GLU A 1 522 ? -22.938 -22.755 50.669 1.00 73.50 522 GLU A C 1
ATOM 4297 O O . GLU A 1 522 ? -23.045 -21.604 50.236 1.00 73.50 522 GLU A O 1
ATOM 4302 N N . ALA A 1 523 ? -23.574 -23.787 50.105 1.00 72.75 523 ALA A N 1
ATOM 4303 C CA . ALA A 1 523 ? -24.418 -23.669 48.917 1.00 72.75 523 ALA A CA 1
ATOM 4304 C C . ALA A 1 523 ? -25.679 -22.851 49.221 1.00 72.75 523 ALA A C 1
ATOM 4306 O O . ALA A 1 523 ? -26.010 -21.915 48.492 1.00 72.75 523 ALA A O 1
ATOM 4307 N N . ILE A 1 524 ? -26.325 -23.108 50.365 1.00 72.50 524 ILE A N 1
ATOM 4308 C CA . ILE A 1 524 ? -27.460 -22.308 50.847 1.00 72.50 524 ILE A CA 1
ATOM 4309 C C . ILE A 1 524 ? -27.027 -20.859 51.113 1.00 72.50 524 ILE A C 1
ATOM 4311 O O . ILE A 1 524 ? -27.784 -19.920 50.846 1.00 72.50 524 ILE A O 1
ATOM 4315 N N . ALA A 1 525 ? -25.829 -20.642 51.663 1.00 72.75 525 ALA A N 1
ATOM 4316 C CA . ALA A 1 525 ? -25.299 -19.298 51.877 1.00 72.75 525 ALA A CA 1
ATOM 4317 C C . ALA A 1 525 ? -25.062 -18.557 50.551 1.00 72.75 525 ALA A C 1
ATOM 4319 O O . ALA A 1 525 ? -25.368 -17.365 50.467 1.00 72.75 525 ALA A O 1
ATOM 4320 N N . PHE A 1 526 ? -24.574 -19.255 49.522 1.00 70.69 526 PHE A N 1
ATOM 4321 C CA . PHE A 1 526 ? -24.408 -18.725 48.171 1.00 70.69 526 PHE A CA 1
ATOM 4322 C C . PHE A 1 526 ? -25.759 -18.389 47.523 1.00 70.69 526 PHE A C 1
ATOM 4324 O O . PHE A 1 526 ? -25.963 -17.258 47.082 1.00 70.69 526 PHE A O 1
ATOM 4331 N N . GLU A 1 527 ? -26.732 -19.301 47.558 1.00 69.31 527 GLU A N 1
ATOM 4332 C CA . GLU A 1 527 ? -28.077 -19.066 47.020 1.00 69.31 527 GLU A CA 1
ATOM 4333 C C . GLU A 1 527 ? -28.798 -17.904 47.704 1.00 69.31 527 GLU A C 1
ATOM 4335 O O . GLU A 1 527 ? -29.451 -17.104 47.035 1.00 69.31 527 GLU A O 1
ATOM 4340 N N . LYS A 1 528 ? -28.636 -17.731 49.022 1.00 70.50 528 LYS A N 1
ATOM 4341 C CA . LYS A 1 528 ? -29.187 -16.579 49.762 1.00 70.50 528 LYS A CA 1
ATOM 4342 C C . LYS A 1 528 ? -28.641 -15.227 49.283 1.00 70.50 528 LYS A C 1
ATOM 4344 O O . LYS A 1 528 ? -29.271 -14.204 49.555 1.00 70.50 528 LYS A O 1
ATOM 4349 N N . LEU A 1 529 ? -27.487 -15.193 48.610 1.00 67.38 529 LEU A N 1
ATOM 4350 C CA . LEU A 1 529 ? -26.947 -13.975 47.992 1.00 67.38 529 LEU A CA 1
ATOM 4351 C C . LEU A 1 529 ? -27.577 -13.674 46.623 1.00 67.38 529 LEU A C 1
ATOM 4353 O O . LEU A 1 529 ? -27.477 -12.539 46.149 1.00 67.38 529 LEU A O 1
ATOM 4357 N N . ILE A 1 530 ? -28.214 -14.663 45.995 1.00 63.50 530 ILE A N 1
ATOM 4358 C CA . ILE A 1 530 ? -28.779 -14.579 44.642 1.00 63.50 530 ILE A CA 1
ATOM 4359 C C . ILE A 1 530 ? -30.309 -14.478 44.699 1.00 63.50 530 ILE A C 1
ATOM 4361 O O . ILE A 1 530 ? -30.907 -13.639 44.024 1.00 63.50 530 ILE A O 1
ATOM 4365 N N . LEU A 1 531 ? -30.951 -15.281 45.550 1.00 57.88 531 LEU A N 1
ATOM 4366 C CA . LEU A 1 531 ? -32.398 -15.317 45.735 1.00 57.88 531 LEU A CA 1
ATOM 4367 C C . LEU A 1 531 ? -32.881 -14.165 46.639 1.00 57.88 531 LEU A C 1
ATOM 4369 O O . LEU A 1 531 ? -32.366 -13.973 47.745 1.00 57.88 531 LEU A O 1
ATOM 4373 N N . PRO A 1 532 ? -33.922 -13.412 46.239 1.00 50.16 532 PRO A N 1
ATOM 4374 C CA . PRO A 1 532 ? -34.533 -12.420 47.113 1.00 50.16 532 PRO A CA 1
ATOM 4375 C C . PRO A 1 532 ? -35.224 -13.105 48.301 1.00 50.16 532 PRO A C 1
ATOM 4377 O O . PRO A 1 532 ? -36.034 -14.019 48.126 1.00 50.16 532 PRO A O 1
ATOM 4380 N N . LYS A 1 533 ? -34.966 -12.621 49.527 1.00 42.03 533 LYS A N 1
ATOM 4381 C CA . LYS A 1 533 ? -35.785 -12.971 50.699 1.00 42.03 533 LYS A CA 1
ATOM 4382 C C . LYS A 1 533 ? -37.249 -12.649 50.362 1.00 42.03 533 LYS A C 1
ATOM 4384 O O . LYS A 1 533 ? -37.574 -11.493 50.107 1.00 42.03 533 LYS A O 1
ATOM 4389 N N . LYS A 1 534 ? -38.135 -13.654 50.399 1.00 40.31 534 LYS A N 1
ATOM 4390 C CA . LYS A 1 534 ? -39.582 -13.505 50.124 1.00 40.31 534 LYS A CA 1
ATOM 4391 C C . LYS A 1 534 ? -40.291 -12.469 51.013 1.00 40.31 534 LYS A C 1
ATOM 4393 O O . LYS A 1 534 ? -41.379 -12.023 50.670 1.00 40.31 534 LYS A O 1
ATOM 4398 N N . ASN A 1 535 ? -39.673 -12.038 52.110 1.00 37.00 535 ASN A N 1
ATOM 4399 C CA . ASN A 1 535 ? -40.246 -11.056 53.022 1.00 37.00 535 ASN A CA 1
ATOM 4400 C C . ASN A 1 535 ? -39.571 -9.706 52.772 1.00 37.00 535 ASN A C 1
ATOM 4402 O O . ASN A 1 535 ? -38.417 -9.513 53.151 1.00 37.00 535 ASN A O 1
ATOM 4406 N N . GLY A 1 536 ? -40.286 -8.797 52.103 1.00 37.19 536 GLY A N 1
ATOM 4407 C CA . GLY A 1 536 ? -39.810 -7.508 51.583 1.00 37.19 536 GLY A CA 1
ATOM 4408 C C . GLY A 1 536 ? -39.360 -6.458 52.609 1.00 37.19 536 GLY A C 1
ATOM 4409 O O . GLY A 1 536 ? -39.682 -5.288 52.442 1.00 37.19 536 GLY A O 1
ATOM 4410 N N . VAL A 1 537 ? -38.620 -6.838 53.653 1.00 35.50 537 VAL A N 1
ATOM 4411 C CA . VAL A 1 537 ? -38.219 -5.937 54.749 1.00 35.50 537 VAL A CA 1
ATOM 4412 C C . VAL A 1 537 ? -36.725 -5.603 54.757 1.00 35.50 537 VAL A C 1
ATOM 4414 O O . VAL A 1 537 ? -36.327 -4.613 55.355 1.00 35.50 537 VAL A O 1
ATOM 4417 N N . GLU A 1 538 ? -35.871 -6.298 54.013 1.00 35.25 538 GLU A N 1
ATOM 4418 C CA . GLU A 1 538 ? -34.459 -5.910 53.941 1.00 35.25 538 GLU A CA 1
ATOM 4419 C C . GLU A 1 538 ? -33.954 -6.008 52.523 1.00 35.25 538 GLU A C 1
ATOM 4421 O O . GLU A 1 538 ? -33.772 -7.115 52.028 1.00 35.25 538 GLU A O 1
ATOM 4426 N N . LYS A 1 539 ? -33.754 -4.828 51.914 1.00 38.84 539 LYS A N 1
ATOM 4427 C CA . LYS A 1 539 ? -32.941 -4.515 50.727 1.00 38.84 539 LYS A CA 1
ATOM 4428 C C . LYS A 1 539 ? -32.302 -5.754 50.087 1.00 38.84 539 LYS A C 1
ATOM 4430 O O . LYS A 1 539 ? -31.081 -5.903 50.109 1.00 38.84 539 LYS A O 1
ATOM 4435 N N . SER A 1 540 ? -33.124 -6.624 49.489 1.00 41.56 540 SER A N 1
ATOM 4436 C CA . SER A 1 540 ? -32.667 -7.614 48.524 1.00 41.56 540 SER A CA 1
ATOM 4437 C C . SER A 1 540 ? -31.935 -6.773 47.505 1.00 41.56 540 SER A C 1
ATOM 4439 O O . SER A 1 540 ? -32.554 -5.860 46.948 1.00 41.56 540 SER A O 1
ATOM 4441 N N . ILE A 1 541 ? -30.620 -6.936 47.416 1.00 49.53 541 ILE A N 1
ATOM 4442 C CA . ILE A 1 541 ? -29.784 -5.994 46.695 1.00 49.53 541 ILE A CA 1
ATOM 4443 C C . ILE A 1 541 ? -30.229 -6.109 45.238 1.00 49.53 541 ILE A C 1
ATOM 4445 O O . ILE A 1 541 ? -29.839 -7.035 44.539 1.00 49.53 541 ILE A O 1
ATOM 4449 N N . LYS A 1 542 ? -31.129 -5.220 44.802 1.00 53.06 542 LYS A N 1
ATOM 4450 C CA . LYS A 1 542 ? -31.450 -5.006 43.397 1.00 53.06 542 LYS A CA 1
ATOM 4451 C C . LYS A 1 542 ? -30.191 -4.371 42.827 1.00 53.06 542 LYS A C 1
ATOM 4453 O O . LYS A 1 542 ? -30.095 -3.152 42.736 1.00 53.06 542 LYS A O 1
ATOM 4458 N N . VAL A 1 543 ? -29.161 -5.187 42.629 1.00 60.44 543 VAL A N 1
ATOM 4459 C CA . VAL A 1 543 ? -27.951 -4.771 41.941 1.00 60.44 543 VAL A CA 1
ATOM 4460 C C . VAL A 1 543 ? -28.377 -4.702 40.486 1.00 60.44 543 VAL A C 1
ATOM 4462 O O . VAL A 1 543 ? -28.718 -5.718 39.883 1.00 60.44 543 VAL A O 1
ATOM 4465 N N . THR A 1 544 ? -28.483 -3.484 39.983 1.00 65.88 544 THR A N 1
ATOM 4466 C CA . THR A 1 544 ? -28.627 -3.181 38.563 1.00 65.88 544 THR A CA 1
ATOM 4467 C C . THR A 1 544 ? -27.255 -2.787 38.027 1.00 65.88 544 THR A C 1
ATOM 4469 O O . THR A 1 544 ? -26.343 -2.480 38.805 1.00 65.88 544 THR A O 1
ATOM 4472 N N . TRP A 1 545 ? -27.078 -2.808 36.707 1.00 64.50 545 TRP A N 1
ATOM 4473 C CA . TRP A 1 545 ? -25.798 -2.434 36.102 1.00 64.50 545 TRP A CA 1
ATOM 4474 C C . TRP A 1 545 ? -25.461 -0.954 36.335 1.00 64.50 545 TRP A C 1
ATOM 4476 O O . TRP A 1 545 ? -24.292 -0.599 36.354 1.00 64.50 545 TRP A O 1
ATOM 4486 N N . ASP A 1 546 ? -26.451 -0.100 36.606 1.00 66.31 546 ASP A N 1
ATOM 4487 C CA . ASP A 1 546 ? -26.274 1.354 36.736 1.00 66.31 546 ASP A CA 1
ATOM 4488 C C . ASP A 1 546 ? -25.326 1.814 37.872 1.00 66.31 546 ASP A C 1
ATOM 4490 O O . ASP A 1 546 ? -24.862 2.954 37.847 1.00 66.31 546 ASP A O 1
ATOM 4494 N N . ASP A 1 547 ? -25.010 0.969 38.866 1.00 70.50 547 ASP A N 1
ATOM 4495 C CA . ASP A 1 547 ? -24.157 1.339 40.010 1.00 70.50 547 ASP A CA 1
ATOM 4496 C C . ASP A 1 547 ? -22.888 0.459 40.115 1.00 70.50 547 ASP A C 1
ATOM 4498 O O . ASP A 1 547 ? -22.898 -0.580 40.792 1.00 70.50 547 ASP A O 1
ATOM 4502 N N . PRO A 1 548 ? -21.759 0.865 39.493 1.00 70.19 548 PRO A N 1
ATOM 4503 C CA . PRO A 1 548 ? -20.540 0.054 39.432 1.00 70.19 548 PRO A CA 1
ATOM 4504 C C . PRO A 1 548 ? -19.922 -0.230 40.809 1.00 70.19 548 PRO A C 1
ATOM 4506 O O . PRO A 1 548 ? -19.339 -1.294 41.012 1.00 70.19 548 PRO A O 1
ATOM 4509 N N . LYS A 1 549 ? -20.092 0.666 41.795 1.00 73.94 549 LYS A N 1
ATOM 4510 C CA . LYS A 1 549 ? -19.570 0.446 43.157 1.00 73.94 549 LYS A CA 1
ATOM 4511 C C . LYS A 1 549 ? -20.346 -0.654 43.878 1.00 73.94 549 LYS A C 1
ATOM 4513 O O . LYS A 1 549 ? -19.754 -1.499 44.552 1.00 73.94 549 LYS A O 1
ATOM 4518 N N . LYS A 1 550 ? -21.678 -0.666 43.741 1.00 72.94 550 LYS A N 1
ATOM 4519 C CA . LYS A 1 550 ? -22.510 -1.748 44.294 1.00 72.94 550 LYS A CA 1
ATOM 4520 C C . LYS A 1 550 ? -22.251 -3.070 43.584 1.00 72.94 550 LYS A C 1
ATOM 4522 O O . LYS A 1 550 ? -22.211 -4.102 44.251 1.00 72.94 550 LYS A O 1
ATOM 4527 N N . LEU A 1 551 ? -22.050 -3.023 42.270 1.00 71.69 551 LEU A N 1
ATOM 4528 C CA . LEU A 1 551 ? -21.713 -4.177 41.445 1.00 71.69 551 LEU A CA 1
ATOM 4529 C C . LEU A 1 551 ? -20.408 -4.838 41.910 1.00 71.69 551 LEU A C 1
ATOM 4531 O O . LEU A 1 551 ? -20.373 -6.046 42.119 1.00 71.69 551 LEU A O 1
ATOM 4535 N N . GLU A 1 552 ? -19.363 -4.050 42.160 1.00 75.00 552 GLU A N 1
ATOM 4536 C CA . GLU A 1 552 ? -18.073 -4.547 42.646 1.00 75.00 552 GLU A CA 1
ATOM 4537 C C . GLU A 1 552 ? -18.172 -5.169 44.046 1.00 75.00 552 GLU A C 1
ATOM 4539 O O . GLU A 1 552 ? -17.665 -6.266 44.284 1.00 75.00 552 GLU A O 1
ATOM 4544 N N . LEU A 1 553 ? -18.882 -4.520 44.975 1.00 76.75 553 LEU A N 1
ATOM 4545 C CA . LEU A 1 553 ? -19.127 -5.082 46.308 1.00 76.75 553 LEU A CA 1
ATOM 4546 C C . LEU A 1 553 ? -19.932 -6.385 46.249 1.00 76.75 553 LEU A C 1
ATOM 4548 O O . LEU A 1 553 ? -19.684 -7.297 47.040 1.00 76.75 553 LEU A O 1
ATOM 4552 N N . TYR A 1 554 ? -20.897 -6.473 45.334 1.00 75.06 554 TYR A N 1
ATOM 4553 C CA . TYR A 1 554 ? -21.689 -7.679 45.117 1.00 75.06 554 TYR A CA 1
ATOM 4554 C C . TYR A 1 554 ? -20.840 -8.816 44.541 1.00 75.06 554 TYR A C 1
ATOM 4556 O O . TYR A 1 554 ? -20.854 -9.921 45.082 1.00 75.06 554 TYR A O 1
ATOM 4564 N N . ILE A 1 555 ? -20.028 -8.526 43.523 1.00 77.00 555 ILE A N 1
ATOM 4565 C CA . ILE A 1 555 ? -19.104 -9.486 42.911 1.00 77.00 555 ILE A CA 1
ATOM 4566 C C . ILE A 1 555 ? -18.091 -10.002 43.932 1.00 77.00 555 ILE A C 1
ATOM 4568 O O . ILE A 1 555 ? -17.912 -11.210 44.040 1.00 77.00 555 ILE A O 1
ATOM 4572 N N . ASN A 1 556 ? -17.515 -9.127 44.759 1.00 79.56 556 ASN A N 1
ATOM 4573 C CA . ASN A 1 556 ? -16.592 -9.536 45.819 1.00 79.56 556 ASN A CA 1
ATOM 4574 C C . ASN A 1 556 ? -17.253 -10.463 46.854 1.00 79.56 556 ASN A C 1
ATOM 4576 O O . ASN A 1 556 ? -16.610 -11.378 47.367 1.00 79.56 556 ASN A O 1
ATOM 4580 N N . LYS A 1 557 ? -18.535 -10.248 47.186 1.00 78.50 557 LYS A N 1
ATOM 4581 C CA . LYS A 1 557 ? -19.279 -11.149 48.085 1.00 78.50 557 LYS A CA 1
ATOM 4582 C C . LYS A 1 557 ? -19.532 -12.509 47.441 1.00 78.50 557 LYS A C 1
ATOM 4584 O O . LYS A 1 557 ? -19.377 -13.520 48.118 1.00 78.50 557 LYS A O 1
ATOM 4589 N N . LEU A 1 558 ? -19.895 -12.526 46.159 1.00 76.69 558 LEU A N 1
ATOM 4590 C CA . LEU A 1 558 ? -20.129 -13.757 45.407 1.00 76.69 558 LEU A CA 1
ATOM 4591 C C . LEU A 1 558 ? -18.847 -14.563 45.199 1.00 76.69 558 LEU A C 1
ATOM 4593 O O . LEU A 1 558 ? -18.864 -15.767 45.418 1.00 76.69 558 LEU A O 1
ATOM 4597 N N . GLN A 1 559 ? -17.734 -13.913 44.852 1.00 78.12 559 GLN A N 1
ATOM 4598 C CA . GLN A 1 559 ? -16.436 -14.577 44.718 1.00 78.12 559 GLN A CA 1
ATOM 4599 C C . GLN A 1 559 ? -15.990 -15.193 46.044 1.00 78.12 559 GLN A C 1
ATOM 4601 O O . GLN A 1 559 ? -15.651 -16.366 46.070 1.00 78.12 559 GLN A O 1
ATOM 4606 N N . LYS A 1 560 ? -16.101 -14.468 47.166 1.00 79.38 560 LYS A N 1
ATOM 4607 C CA . LYS A 1 560 ? -15.785 -15.027 48.494 1.00 79.38 560 LYS A CA 1
ATOM 4608 C C . LYS A 1 560 ? -16.678 -16.205 48.883 1.00 79.38 560 LYS A C 1
ATOM 4610 O O . LYS A 1 560 ? -16.230 -17.102 49.589 1.00 79.38 560 LYS A O 1
ATOM 4615 N N . ALA A 1 561 ? -17.950 -16.186 48.489 1.00 73.44 561 ALA A N 1
ATOM 4616 C CA . ALA A 1 561 ? -18.858 -17.302 48.736 1.00 73.44 561 ALA A CA 1
ATOM 4617 C C . ALA A 1 561 ? -18.518 -18.511 47.844 1.00 73.44 561 ALA A C 1
ATOM 4619 O O . ALA A 1 561 ? -18.509 -19.635 48.337 1.00 73.44 561 ALA A O 1
ATOM 4620 N N . ALA A 1 562 ? -18.161 -18.274 46.578 1.00 73.69 562 ALA A N 1
ATOM 4621 C CA . ALA A 1 562 ? -17.678 -19.307 45.665 1.00 73.69 562 ALA A CA 1
ATOM 4622 C C . ALA A 1 562 ? -16.343 -19.918 46.132 1.00 73.69 562 ALA A C 1
ATOM 4624 O O . ALA A 1 562 ? -16.209 -21.132 46.147 1.00 73.69 562 ALA A O 1
ATOM 4625 N N . GLU A 1 563 ? -15.391 -19.109 46.604 1.00 77.62 563 GLU A N 1
ATOM 4626 C CA . GLU A 1 563 ? -14.114 -19.584 47.159 1.00 77.62 563 GLU A CA 1
ATOM 4627 C C . GLU A 1 563 ? -14.309 -20.470 48.395 1.00 77.62 563 GLU A C 1
ATOM 4629 O O . GLU A 1 563 ? -13.617 -21.475 48.547 1.00 77.62 563 GLU A O 1
ATOM 4634 N N . LYS A 1 564 ? -15.270 -20.134 49.267 1.00 75.75 564 LYS A N 1
ATOM 4635 C CA . LYS A 1 564 ? -15.613 -20.972 50.426 1.00 75.75 564 LYS A CA 1
ATOM 4636 C C . LYS A 1 564 ? -16.128 -22.343 50.005 1.00 75.75 564 LYS A C 1
ATOM 4638 O O . LYS A 1 564 ? -15.671 -23.334 50.570 1.00 75.75 564 LYS A O 1
ATOM 4643 N N . LEU A 1 565 ? -17.001 -22.381 48.995 1.00 69.69 565 LEU A N 1
ATOM 4644 C CA . LEU A 1 565 ? -17.480 -23.616 48.370 1.00 69.69 565 LEU A CA 1
ATOM 4645 C C . LEU A 1 565 ? -16.329 -24.427 47.763 1.00 69.69 565 LEU A C 1
ATOM 4647 O O . LEU A 1 565 ? -16.267 -25.632 47.941 1.00 69.69 565 LEU A O 1
ATOM 4651 N N . THR A 1 566 ? -15.370 -23.793 47.086 1.00 70.69 566 THR A N 1
ATOM 4652 C CA . THR A 1 566 ? -14.212 -24.529 46.555 1.00 70.69 566 THR A CA 1
ATOM 4653 C C . THR A 1 566 ? -13.304 -25.055 47.668 1.00 70.69 566 THR A C 1
ATOM 4655 O O . THR A 1 566 ? -12.766 -26.144 47.544 1.00 70.69 566 THR A O 1
ATOM 4658 N N . SER A 1 567 ? -13.129 -24.310 48.765 1.00 68.62 567 SER A N 1
ATOM 4659 C CA . SER A 1 567 ? -12.259 -24.721 49.880 1.00 68.62 567 SER A CA 1
ATOM 4660 C C . SER A 1 567 ? -12.815 -25.863 50.740 1.00 68.62 567 SER A C 1
ATOM 4662 O O . SER A 1 567 ? -12.081 -26.403 51.563 1.00 68.62 567 SER A O 1
ATOM 4664 N N . THR A 1 568 ? -14.104 -26.186 50.586 1.00 58.66 568 THR A N 1
ATOM 4665 C CA . THR A 1 568 ? -14.778 -27.302 51.271 1.00 58.66 568 THR A CA 1
ATOM 4666 C C . THR A 1 568 ? -14.803 -28.591 50.443 1.00 58.66 568 THR A C 1
ATOM 4668 O O . THR A 1 568 ? -15.167 -29.633 50.992 1.00 58.66 568 THR A O 1
ATOM 4671 N N . GLN A 1 569 ? -14.403 -28.537 49.162 1.00 48.38 569 GLN A N 1
ATOM 4672 C CA . GLN A 1 569 ? -14.086 -29.718 48.343 1.00 48.38 569 GLN A CA 1
ATOM 4673 C C . GLN A 1 569 ? -12.763 -30.346 48.776 1.00 48.38 569 GLN A C 1
ATOM 4675 O O . GLN A 1 569 ? -12.694 -31.596 48.706 1.00 48.38 569 GLN A O 1
#

pLDDT: mean 73.72, std 18.21, range [23.2, 95.19]

Foldseek 3Di:
DDDPDDPVVVCVVLLLLLLLFDDDPDPPVVSVVSVPCVPPPDDDDDDDDDDDDDPDDDPDDDDPQLALVVVLVVVVVCQVHPVCPQNLNVLSVLLVVLLPVQLLALVSLLVSLVSLLVSLVSQQVTVVHNDLVSSLSNLVNNLVVSLVSLLNNQDQQCLLPDPVSLVSLVSSLVSLVVSVVSQQCVLVPVQCPDPNHHNDDHRRDCPLSVLVSVLSLLSNLLRCVLVLLCVLPVDNPLSVQSSVLCCVLPVVDRSSPDDPVCSVVNVVSSVSSCVSNVVSCVVCLVSVLVLQQPVPDDLVVNLVNLVSCLSVLLDPVNLVVCVVSLVNNLVSVLVVLVVVVVVLVVLVVPPDDPDDPQDDPLLVSSSVLSVVLVSLVSSLVSCCSRVVVDPCVVVSNVSSVVSSVVSVVVSVVSVVVVLVVVVVLVPDPVNCLAQPLQDAQWDQDPVLRAIDGSNDPSVVSLLSNVVSCVSNVHDHDVVSVVSNVLSVVCVVLNVLVVVLRVLLRCVVVVDDPVLCVVCVVLVVVLVPLVDDDPDPDDCNPSDGNPDVVSSVVSSVVSVVSSVVSVVSD